Protein AF-A0A926API4-F1 (afdb_monomer)

Radius of gyration: 38.98 Å; Cα contacts (8 Å, |Δi|>4): 1317; chains: 1; bounding box: 78×86×103 Å

Foldseek 3Di:
DVVVVLVPDPDPCSLVVVLVVCQLDLVQLVVVLVLLCVLLVDDAFDDDVPDGFAADHQLCLLSVLSSVCSNVLPFVLLLLLLCFPCCLVPVPDLSSQSSVSSLSRLDGQADPLSSLLSVLQSCCLNFFLAGCNVLLQAQDPFFHGTVLQSQLQSQLVQQKFKWWFDDQPDDDSNVHTRIGIDGFRQVDWTFRAHRNDPVRGDPPDTRHHDHDPVLDPDDQDWDWGFHALCSLFVCLPPRNLVVLLVVLVVLLVVLVVLLVVLVVLLVVQVVVVVVVVVVVVPDDDDPDDDPDQDADWDKDQQQDDDPVFWDWFDFDWDQPPRWIWTDDFDQDKIWIWTPRFHDQWKKKKWKKFWADFDAWAKKWKWFLDDDQWIKIWIWTQGPVFTKTFIWIGDVDPDIDTDPLRIDGDHDDGPDMKMWMWTDDFQWIWIAIPNHTRHTDRHLDGRHRDIMITMTGRTIMITRMMTMDRQDPPDDGDHRPDPPPRDPPSQNSVLSVLSSQLSVLSSVLSVLSSVLSVLQSVLSSQVLPVVRHPCNLVSLQVSQLSVLVSQLSVLSSQLSVLVSCLVPDDPVCNVVSVVSNVVSVVSNVVSVVSSPDGDRDDDHRARMFTDNNHPPDDRVVRRRGGDSIHSSSSSSVSCSSSPLSRQGSLLLVLQSLCCVLVVAGQFNSSSHCGSVGDDGPCVVVSRVSSNVCSVVSNRPSVSNSCCCPDPVSVDDDD

Nearest PDB structures (foldseek):
  7k1r-assembly1_A  TM=6.176E-01  e=3.560E-05  Enterobacter sp. enrichment culture clone nf1B6
  7cyb-assembly1_A  TM=6.798E-01  e=3.730E-04  Saimiri boliviensis boliviensis
  5jp5-assembly3_C  TM=6.980E-01  e=1.154E-03  Rattus norvegicus
  3nv2-assembly1_A  TM=6.771E-01  e=9.208E-04  Homo sapiens
  4han-assembly1_B  TM=6.298E-01  e=1.383E-03  Homo sapiens

Sequence (717 aa):
AELDAFVADQSPQSYEAVVTRLLDSPQYGERWGRHWMDIWRYSDWWGLGAEVRNSQKHIWHWREWIIESLNADKGYDQMLREMLAADELYPNDLDRLRASGFLARQYFKFNRTSWLDETIEHTSKAMLGMTFNCAKCHDHKYDPFAQTDYYRLRALFEPYQVRTDLLPGESDFERDGLPRAFDCNLDAQTFLHVRGDDRNPDKSRVMEPAVPAFLSHAAWQVEPVSLPPEATQPGVRPFVVESYLKAADQTIVAARSALETARKKLVEAETAMKLAADRVAADKPVVEKPADAKPSAVNDAFATERQDIWEQIGGKWSYPGGKLVQSQDGATRVALRLKPVPPENFEATLRFTTTGGQMWKSVGINFDVVEKHEVLAYLSAYAGGPKAQIAYKNESDSYTYPPEAAQGRKLELNRPNEMTLRVRGTLVNLLVNGELSIAYRLPVARRRGALEIITFDATAEFKSFELKVLPTDAGMYESKGAIKPTVAPLTIEQAKLTVAIAEKTLAVAEAQPLVIRSRAAAELARYQHPPAENAASLAQQAVKLERLAAVAKAEEAMAQAELELARAAADKKAEAEKKLTAARAAIDTARQAVETPAENFTPLSGSLKTLENNLETEESRRKPFPTTSTGRRSAFALWLTDPKHPLPARVAVNHIWMRHMGRPLVPTVFDFGRKGTPPTHPELLDWLAVELIEHGWSMKHIHRLIVTSQAYHMSSS

Mean predicted aligned error: 14.81 Å

pLDDT: mean 90.8, std 12.08, range [27.2, 98.81]

Solvent-accessible surface area (backbone atoms only — not comparable to full-atom values): 37385 Å² total; per-residue (Å²): 107,72,67,57,54,52,72,68,43,83,55,98,52,40,65,61,52,49,54,49,53,50,63,70,31,72,62,38,7,57,59,51,31,55,60,49,32,64,56,66,60,65,70,76,52,52,59,67,87,92,42,74,46,38,29,38,67,54,39,57,51,22,55,51,42,45,22,51,36,50,53,69,46,51,25,50,50,59,52,51,31,21,26,61,17,13,53,74,77,37,58,83,40,68,74,48,29,22,33,12,21,59,52,23,48,39,40,38,40,88,42,67,65,64,20,50,51,50,44,51,38,50,49,30,25,57,43,52,11,30,78,54,69,62,10,50,44,39,56,32,92,66,44,99,45,47,32,64,50,43,36,9,45,44,31,38,54,57,25,52,43,42,30,35,31,61,42,82,95,41,90,46,66,87,81,55,20,46,33,23,42,43,54,67,39,78,84,58,80,31,50,48,30,58,68,46,36,80,92,45,54,43,81,91,49,76,37,64,61,46,75,62,69,92,72,54,89,65,92,85,66,70,55,67,33,82,46,58,38,48,56,21,37,36,17,53,31,69,55,44,45,48,45,54,41,52,54,30,51,53,45,30,54,51,26,50,55,48,26,55,52,27,48,50,51,32,52,52,34,49,49,52,51,49,55,51,52,54,54,69,74,62,75,67,94,75,86,77,78,80,79,92,71,78,65,58,66,45,78,44,56,36,55,58,92,52,72,88,46,43,42,78,46,66,71,46,74,45,54,72,93,42,26,33,32,39,70,45,57,42,98,55,76,24,30,42,33,41,65,63,55,60,44,88,34,23,34,38,39,41,31,33,24,46,65,43,47,81,64,46,27,23,43,35,43,37,33,33,44,47,95,41,25,32,38,38,40,36,42,25,47,20,86,96,64,21,24,39,37,43,34,37,28,73,84,34,97,59,75,47,72,50,72,86,31,49,38,84,40,93,52,65,70,74,40,81,44,38,42,36,40,38,34,50,80,44,39,37,32,38,24,48,72,88,40,84,65,42,35,38,65,54,91,54,86,79,51,99,32,36,35,28,45,35,31,34,12,16,17,33,40,38,55,32,42,37,36,38,71,46,60,94,83,59,90,77,70,73,45,94,58,80,77,71,71,66,78,64,77,52,49,61,67,53,22,49,34,46,28,52,26,24,52,27,49,28,53,33,30,65,38,40,52,58,30,54,52,32,36,37,53,16,51,48,25,55,47,34,89,74,52,43,92,58,19,65,60,34,19,33,50,20,27,37,43,47,28,50,36,46,28,36,46,28,51,23,51,28,34,48,26,49,42,48,35,77,65,41,52,84,94,40,34,69,60,26,51,50,48,31,53,51,26,52,53,47,29,54,53,30,53,55,51,45,74,52,90,53,62,82,59,81,77,62,80,20,45,39,46,59,68,80,47,94,82,65,51,82,66,67,28,62,54,78,46,52,59,47,36,62,24,39,35,43,37,49,28,51,53,60,50,36,90,83,40,87,31,37,47,39,40,50,46,31,57,54,44,20,73,77,70,75,52,46,47,36,74,36,71,47,23,71,48,73,77,29,51,76,51,79,48,55,70,60,46,51,50,50,18,50,51,30,57,78,55,60,28,24,57,62,58,53,51,51,56,51,68,73,28,70,79,62,69,51,78,85,129

Structure (mmCIF, N/CA/C/O backbone):
data_AF-A0A926API4-F1
#
_entry.id   AF-A0A926API4-F1
#
loop_
_atom_site.group_PDB
_atom_site.id
_atom_site.type_symbol
_atom_site.label_atom_id
_atom_site.label_alt_id
_atom_site.label_comp_id
_atom_site.label_asym_id
_atom_site.label_entity_id
_atom_site.label_seq_id
_atom_site.pdbx_PDB_ins_code
_atom_site.Cartn_x
_atom_site.Cartn_y
_atom_site.Cartn_z
_atom_site.occupancy
_atom_site.B_iso_or_equiv
_atom_site.auth_seq_id
_atom_site.auth_comp_id
_atom_site.auth_asym_id
_atom_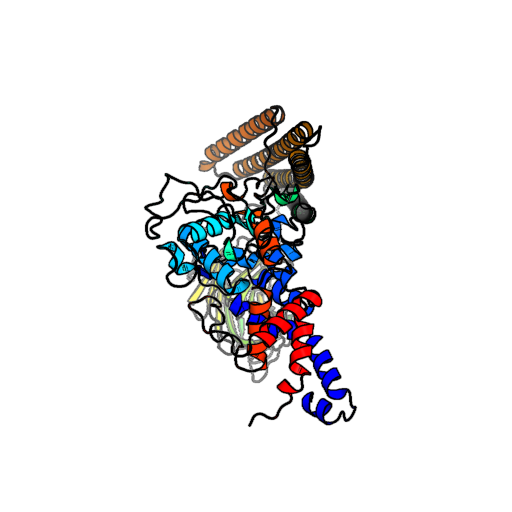site.auth_atom_id
_atom_site.pdbx_PDB_model_num
ATOM 1 N N . ALA A 1 1 ? 5.740 -36.730 -21.701 1.00 84.06 1 ALA A N 1
ATOM 2 C CA . ALA A 1 1 ? 4.376 -36.288 -22.055 1.00 84.06 1 ALA A CA 1
ATOM 3 C C . ALA A 1 1 ? 4.400 -35.192 -23.121 1.00 84.06 1 ALA A C 1
ATOM 5 O O . ALA A 1 1 ? 4.075 -35.501 -24.254 1.00 84.06 1 ALA A O 1
ATOM 6 N N . GLU A 1 2 ? 4.807 -33.948 -22.823 1.00 86.19 2 GLU A N 1
ATOM 7 C CA . GLU A 1 2 ? 4.797 -32.873 -23.843 1.00 86.19 2 GLU A CA 1
ATOM 8 C C . GLU A 1 2 ? 5.772 -33.112 -25.005 1.00 86.19 2 GLU A C 1
ATOM 10 O O . GLU A 1 2 ? 5.405 -32.915 -26.159 1.00 86.19 2 GLU A O 1
ATOM 15 N N . LEU A 1 3 ? 6.992 -33.575 -24.708 1.00 89.56 3 LEU A N 1
ATOM 16 C CA . LEU A 1 3 ? 7.973 -33.940 -25.734 1.00 89.56 3 LEU A CA 1
ATOM 17 C C . LEU A 1 3 ? 7.462 -35.088 -26.614 1.00 89.56 3 LEU A C 1
ATOM 19 O O . LEU A 1 3 ? 7.558 -35.010 -27.831 1.00 89.56 3 LEU A O 1
ATOM 23 N N . ASP A 1 4 ? 6.875 -36.119 -26.004 1.00 91.81 4 ASP A N 1
ATOM 24 C CA . ASP A 1 4 ? 6.324 -37.265 -26.737 1.00 91.81 4 ASP A CA 1
ATOM 25 C C . ASP A 1 4 ? 5.171 -36.835 -27.655 1.00 91.81 4 ASP A C 1
ATOM 27 O O . ASP A 1 4 ? 5.082 -37.305 -28.785 1.00 91.81 4 ASP A O 1
ATOM 31 N N . ALA A 1 5 ? 4.320 -35.907 -27.198 1.00 89.31 5 ALA A N 1
ATOM 32 C CA . ALA A 1 5 ? 3.240 -35.340 -28.003 1.00 89.31 5 ALA A CA 1
ATOM 33 C C . ALA A 1 5 ? 3.772 -34.531 -29.197 1.00 89.31 5 ALA A C 1
ATOM 35 O O . ALA A 1 5 ? 3.248 -34.671 -30.297 1.00 89.31 5 ALA A O 1
ATOM 36 N N . PHE A 1 6 ? 4.833 -33.738 -29.005 1.00 91.12 6 PHE A N 1
ATOM 37 C CA . PHE A 1 6 ? 5.493 -33.021 -30.099 1.00 91.12 6 PHE A CA 1
ATOM 38 C C . PHE A 1 6 ? 6.140 -33.980 -31.109 1.00 91.12 6 PHE A C 1
ATOM 40 O O . PHE A 1 6 ? 5.930 -33.836 -32.306 1.00 91.12 6 PHE A O 1
ATOM 47 N N . VAL A 1 7 ? 6.876 -34.994 -30.642 1.00 91.88 7 VAL A N 1
ATOM 48 C CA . VAL A 1 7 ? 7.521 -35.993 -31.515 1.00 91.88 7 VAL A CA 1
ATOM 49 C C . VAL A 1 7 ? 6.486 -36.827 -32.283 1.00 91.88 7 VAL A C 1
ATOM 51 O O . VAL A 1 7 ? 6.738 -37.238 -33.415 1.00 91.88 7 VAL A O 1
ATOM 54 N N . ALA A 1 8 ? 5.313 -37.075 -31.695 1.00 93.25 8 ALA A N 1
ATOM 55 C CA . ALA A 1 8 ? 4.220 -37.782 -32.357 1.00 93.25 8 ALA A CA 1
ATOM 56 C C . ALA A 1 8 ? 3.490 -36.932 -33.418 1.00 93.25 8 ALA A C 1
ATOM 58 O O . ALA A 1 8 ? 2.904 -37.502 -34.340 1.00 93.25 8 ALA A O 1
ATOM 59 N N . ASP A 1 9 ? 3.526 -35.600 -33.319 1.00 92.25 9 ASP A N 1
ATOM 60 C CA . ASP A 1 9 ? 2.901 -34.692 -34.283 1.00 92.25 9 ASP A CA 1
ATOM 61 C C . ASP A 1 9 ? 3.796 -34.484 -35.517 1.00 92.25 9 ASP A C 1
ATOM 63 O O . ASP A 1 9 ? 4.751 -33.709 -35.524 1.00 92.25 9 ASP A O 1
ATOM 67 N N . GLN A 1 10 ? 3.456 -35.199 -36.589 1.00 92.31 10 GLN A N 1
ATOM 68 C CA . GLN A 1 10 ? 4.148 -35.149 -37.881 1.00 92.31 10 GLN A CA 1
ATOM 69 C C . GLN A 1 10 ? 3.584 -34.070 -38.823 1.00 92.31 10 GLN A C 1
ATOM 71 O O . GLN A 1 10 ? 3.916 -34.057 -40.011 1.00 92.31 10 GLN A O 1
ATOM 76 N N . SER A 1 11 ? 2.690 -33.195 -38.345 1.00 93.56 11 SER A N 1
ATOM 77 C CA . SER A 1 11 ? 2.162 -32.110 -39.170 1.00 93.56 11 SER A CA 1
ATOM 78 C C . SER A 1 11 ? 3.258 -31.086 -39.503 1.00 93.56 11 SER A C 1
ATOM 80 O O . SER A 1 11 ? 4.145 -30.840 -38.684 1.00 93.56 11 SER A O 1
ATOM 82 N N . PRO A 1 12 ? 3.202 -30.422 -40.674 1.00 90.62 12 PRO A N 1
ATOM 83 C CA . PRO A 1 12 ? 4.183 -29.395 -41.022 1.00 90.62 12 PRO A CA 1
ATOM 84 C C . PRO A 1 12 ? 4.146 -28.149 -40.120 1.00 90.62 12 PRO A C 1
ATOM 86 O O . PRO A 1 12 ? 4.997 -27.286 -40.282 1.00 90.62 12 PRO A O 1
ATOM 89 N N . GLN A 1 13 ? 3.157 -28.031 -39.225 1.00 91.81 13 GLN A N 1
ATOM 90 C CA . GLN A 1 13 ? 2.977 -26.918 -38.285 1.00 91.81 13 GLN A CA 1
ATOM 91 C C . GLN A 1 13 ? 3.276 -27.314 -36.830 1.00 91.81 13 GLN A C 1
ATOM 93 O O . GLN A 1 13 ? 3.011 -26.528 -35.918 1.00 91.81 13 GLN A O 1
ATOM 98 N N . SER A 1 14 ? 3.773 -28.531 -36.581 1.00 92.56 14 SER A N 1
ATOM 99 C CA . SER A 1 14 ? 3.928 -29.062 -35.222 1.00 92.56 14 SER A CA 1
ATOM 100 C C . SER A 1 14 ? 4.843 -28.192 -34.355 1.00 92.56 14 SER A C 1
ATOM 102 O O . SER A 1 14 ? 4.568 -27.969 -33.173 1.00 92.56 14 SER A O 1
ATOM 104 N N . TYR A 1 15 ? 5.898 -27.623 -34.943 1.00 92.75 15 TYR A N 1
ATOM 105 C CA . TYR A 1 15 ? 6.814 -26.728 -34.243 1.00 92.75 15 TYR A CA 1
ATOM 106 C C . TYR A 1 15 ? 6.154 -25.387 -33.900 1.00 92.75 15 TYR A C 1
ATOM 108 O O . TYR A 1 15 ? 6.164 -24.965 -32.742 1.00 92.75 15 TYR A O 1
ATOM 116 N N . GLU A 1 16 ? 5.509 -24.736 -34.870 1.00 94.25 16 GLU A N 1
ATOM 117 C CA . GLU A 1 16 ? 4.782 -23.481 -34.668 1.00 94.25 16 GLU A CA 1
ATOM 118 C C . GLU A 1 16 ? 3.644 -23.635 -33.654 1.00 94.25 16 GLU A C 1
ATOM 120 O O . GLU A 1 16 ? 3.400 -22.725 -32.855 1.00 94.25 16 GLU A O 1
ATOM 125 N N . ALA A 1 17 ? 2.970 -24.788 -33.648 1.00 94.00 17 ALA A N 1
ATOM 126 C CA . ALA A 1 17 ? 1.940 -25.121 -32.673 1.00 94.00 17 ALA A CA 1
ATOM 127 C C . ALA A 1 17 ? 2.518 -25.191 -31.251 1.00 94.00 17 ALA A C 1
ATOM 129 O O . ALA A 1 17 ? 1.937 -24.619 -30.325 1.00 94.00 17 ALA A O 1
ATOM 130 N N . VAL A 1 18 ? 3.689 -25.815 -31.069 1.00 95.12 18 VAL A N 1
ATOM 131 C CA . VAL A 1 18 ? 4.384 -25.839 -29.771 1.00 95.12 18 VAL A CA 1
ATOM 132 C C . VAL A 1 18 ? 4.834 -24.444 -29.348 1.00 95.12 18 VAL A C 1
ATOM 134 O O . VAL A 1 18 ? 4.616 -24.076 -28.195 1.00 95.12 18 VAL A O 1
ATOM 137 N N . VAL A 1 19 ? 5.405 -23.645 -30.255 1.00 95.75 19 VAL A N 1
ATOM 138 C CA . VAL A 1 19 ? 5.812 -22.263 -29.951 1.00 95.75 19 VAL A CA 1
ATOM 139 C C . VAL A 1 19 ? 4.613 -21.437 -29.488 1.00 95.75 19 VAL A C 1
ATOM 141 O O . VAL A 1 19 ? 4.692 -20.778 -28.455 1.00 95.75 19 VAL A O 1
ATOM 144 N N . THR A 1 20 ? 3.485 -21.513 -30.200 1.00 96.38 20 THR A N 1
ATOM 145 C CA . THR A 1 20 ? 2.243 -20.830 -29.806 1.00 96.38 20 THR A CA 1
ATOM 146 C C . THR A 1 20 ? 1.771 -21.282 -28.436 1.00 96.38 20 THR A C 1
ATOM 148 O O . THR A 1 20 ? 1.610 -20.453 -27.547 1.00 96.38 20 THR A O 1
ATOM 151 N N . ARG A 1 21 ? 1.666 -22.595 -28.218 1.00 95.75 21 ARG A N 1
ATOM 152 C CA . ARG A 1 21 ? 1.258 -23.160 -26.930 1.00 95.75 21 ARG A CA 1
ATOM 153 C C . ARG A 1 21 ? 2.135 -22.673 -25.773 1.00 95.75 21 ARG A C 1
ATOM 155 O O . ARG A 1 21 ? 1.610 -22.353 -24.714 1.00 95.75 21 ARG A O 1
ATOM 162 N N . LEU A 1 22 ? 3.457 -22.629 -25.955 1.00 95.88 22 LEU A N 1
ATOM 163 C CA . LEU A 1 22 ? 4.393 -22.204 -24.910 1.00 95.88 22 LEU A CA 1
ATOM 164 C C . LEU A 1 22 ? 4.330 -20.696 -24.640 1.00 95.88 22 LEU A C 1
ATOM 166 O O . LEU A 1 22 ? 4.426 -20.293 -23.484 1.00 95.88 22 LEU A O 1
ATOM 170 N N . LEU A 1 23 ? 4.162 -19.869 -25.677 1.00 97.31 23 LEU A N 1
ATOM 171 C CA . LEU A 1 23 ? 4.016 -18.416 -25.529 1.00 97.31 23 LEU A CA 1
ATOM 172 C C . LEU A 1 23 ? 2.654 -18.015 -24.936 1.00 97.31 23 LEU A C 1
ATOM 174 O O . LEU A 1 23 ? 2.567 -16.994 -24.251 1.00 97.31 23 LEU A O 1
ATOM 178 N N . ASP A 1 24 ? 1.612 -18.815 -25.156 1.00 97.12 24 ASP A N 1
ATOM 179 C CA . ASP A 1 24 ? 0.271 -18.602 -24.592 1.00 97.12 24 ASP A CA 1
ATOM 180 C C . ASP A 1 24 ? 0.120 -19.192 -23.178 1.00 97.12 24 ASP A C 1
ATOM 182 O O . ASP A 1 24 ? -0.852 -18.912 -22.476 1.00 97.12 24 ASP A O 1
ATOM 186 N N . SER A 1 25 ? 1.096 -19.985 -22.729 1.00 97.12 25 SER A N 1
ATOM 187 C CA . SER A 1 25 ? 1.120 -20.582 -21.394 1.00 97.12 25 SER A CA 1
ATOM 188 C C . SER A 1 25 ? 1.316 -19.510 -20.314 1.00 97.12 25 SER A C 1
ATOM 190 O O . SER A 1 25 ? 2.226 -18.693 -20.448 1.00 97.12 25 SER A O 1
ATOM 192 N N . PRO A 1 26 ? 0.594 -19.538 -19.177 1.00 96.12 26 PRO A N 1
ATOM 193 C CA . PRO A 1 26 ? 0.814 -18.576 -18.086 1.00 96.12 26 PRO A CA 1
ATOM 194 C C . PRO A 1 26 ? 2.232 -18.652 -17.480 1.00 96.12 26 PRO A C 1
ATOM 196 O O . PRO A 1 26 ? 2.737 -17.669 -16.936 1.00 96.12 26 PRO A O 1
ATOM 199 N N . GLN A 1 27 ? 2.912 -19.794 -17.626 1.00 97.12 27 GLN A N 1
ATOM 200 C CA . GLN A 1 27 ? 4.306 -19.998 -17.221 1.00 97.12 27 GLN A CA 1
ATOM 201 C C . GLN A 1 27 ? 5.303 -19.192 -18.072 1.00 97.12 27 GLN A C 1
ATOM 203 O O . GLN A 1 27 ? 6.452 -19.025 -17.656 1.00 97.12 27 GLN A O 1
ATOM 208 N N . TYR A 1 28 ? 4.898 -18.672 -19.240 1.00 98.06 28 TYR A N 1
ATOM 209 C CA . TYR A 1 28 ? 5.711 -17.742 -20.025 1.00 98.06 28 TYR A CA 1
ATOM 210 C C . TYR A 1 28 ? 6.096 -16.521 -19.179 1.00 98.06 28 TYR A C 1
ATOM 212 O O . TYR A 1 28 ? 7.287 -16.232 -19.025 1.00 98.06 28 TYR A O 1
ATOM 220 N N . GLY A 1 29 ? 5.106 -15.859 -18.574 1.00 98.12 29 GLY A N 1
ATOM 221 C CA . GLY A 1 29 ? 5.298 -14.682 -17.733 1.00 98.12 29 GLY A CA 1
ATOM 222 C C . GLY A 1 29 ? 6.116 -14.978 -16.480 1.00 98.12 29 GLY A C 1
ATOM 223 O O . GLY A 1 29 ? 6.983 -14.188 -16.127 1.00 98.12 29 GLY A O 1
ATOM 224 N N . GLU A 1 30 ? 5.937 -16.140 -15.847 1.00 97.00 30 GLU A N 1
ATOM 225 C CA . GLU A 1 30 ? 6.752 -16.556 -14.694 1.00 97.00 30 GLU A CA 1
ATOM 226 C C . GLU A 1 30 ? 8.227 -16.752 -15.089 1.00 97.00 30 GLU A C 1
ATOM 228 O O . GLU A 1 30 ? 9.151 -16.264 -14.425 1.00 97.00 30 GLU A O 1
ATOM 233 N N . ARG A 1 31 ? 8.466 -17.445 -16.211 1.00 96.75 31 ARG A N 1
ATOM 234 C CA . ARG A 1 31 ? 9.812 -17.772 -16.694 1.00 96.75 31 ARG A CA 1
ATOM 235 C C . ARG A 1 31 ? 10.564 -16.533 -17.163 1.00 96.75 31 ARG A C 1
ATOM 237 O O . ARG A 1 31 ? 11.718 -16.341 -16.769 1.00 96.75 31 ARG A O 1
ATOM 244 N N . TRP A 1 32 ? 9.938 -15.718 -18.008 1.00 98.12 32 TRP A N 1
ATOM 245 C CA . TRP A 1 32 ? 10.545 -14.496 -18.536 1.00 98.12 32 TRP A CA 1
ATOM 246 C C . TRP A 1 32 ? 10.546 -13.365 -17.517 1.00 98.12 32 TRP A C 1
ATOM 248 O O . TRP A 1 32 ? 11.516 -12.609 -17.466 1.00 98.12 32 TRP A O 1
ATOM 258 N N . GLY A 1 33 ? 9.552 -13.317 -16.632 1.00 97.81 33 GLY A N 1
ATOM 259 C CA . GLY A 1 33 ? 9.501 -12.388 -15.510 1.00 97.81 33 GLY A CA 1
ATOM 260 C C . GLY A 1 33 ? 10.737 -12.508 -14.636 1.00 97.81 33 GLY A C 1
ATOM 261 O O . GLY A 1 33 ? 11.344 -11.494 -14.318 1.00 97.81 33 GLY A O 1
ATOM 262 N N . ARG A 1 34 ? 11.210 -13.729 -14.346 1.00 96.25 34 ARG A N 1
ATOM 263 C CA . ARG A 1 34 ? 12.482 -13.944 -13.632 1.00 96.25 34 ARG A CA 1
ATOM 264 C C . ARG A 1 34 ? 13.676 -13.274 -14.317 1.00 96.25 34 ARG A C 1
ATOM 266 O O . ARG A 1 34 ? 14.499 -12.664 -13.647 1.00 96.25 34 ARG A O 1
ATOM 273 N N . HIS A 1 35 ? 13.781 -13.385 -15.641 1.00 97.00 35 HIS A N 1
ATOM 274 C CA . HIS A 1 35 ? 14.887 -12.789 -16.391 1.00 97.00 35 HIS A CA 1
ATOM 275 C C . HIS A 1 35 ? 14.839 -11.262 -16.386 1.00 97.00 35 HIS A C 1
ATOM 277 O O . HIS A 1 35 ? 15.877 -10.623 -16.224 1.00 97.00 35 HIS A O 1
ATOM 283 N N . TRP A 1 36 ? 13.650 -10.687 -16.542 1.00 98.12 36 TRP A N 1
ATOM 284 C CA . TRP A 1 36 ? 13.460 -9.241 -16.513 1.00 98.12 36 TRP A CA 1
ATOM 285 C C . TRP A 1 36 ? 13.601 -8.651 -15.112 1.00 98.12 36 TRP A C 1
ATOM 287 O O . TRP A 1 36 ? 14.203 -7.595 -14.944 1.00 98.12 36 TRP A O 1
ATOM 297 N N . MET A 1 37 ? 13.154 -9.375 -14.090 1.00 97.75 37 MET A N 1
ATOM 298 C CA . MET A 1 37 ? 13.370 -9.027 -12.691 1.00 97.75 37 MET A CA 1
ATOM 299 C C . MET A 1 37 ? 14.856 -8.923 -12.333 1.00 97.75 37 MET A C 1
ATOM 301 O O . MET A 1 37 ? 15.219 -8.029 -11.573 1.00 97.75 37 MET A O 1
ATOM 305 N N . ASP A 1 38 ? 15.730 -9.758 -12.906 1.00 95.62 38 ASP A N 1
ATOM 306 C CA . ASP A 1 38 ? 17.182 -9.620 -12.717 1.00 95.62 38 ASP A CA 1
ATOM 307 C C . ASP A 1 38 ? 17.707 -8.290 -13.302 1.00 95.62 38 ASP A C 1
ATOM 309 O O . ASP A 1 38 ? 18.571 -7.643 -12.710 1.00 95.62 38 ASP A O 1
ATOM 313 N N . ILE A 1 39 ? 17.168 -7.859 -14.450 1.00 96.38 39 ILE A N 1
ATOM 314 C CA . ILE A 1 39 ? 17.568 -6.632 -15.163 1.00 96.38 39 ILE A CA 1
ATOM 315 C C . ILE A 1 39 ? 17.069 -5.387 -14.424 1.00 96.38 39 ILE A C 1
ATOM 317 O O . ILE A 1 39 ? 17.834 -4.457 -14.173 1.00 96.38 39 ILE A O 1
ATOM 321 N N . TRP A 1 40 ? 15.796 -5.385 -14.028 1.00 95.94 40 TRP A N 1
ATOM 322 C CA . TRP A 1 40 ? 15.173 -4.291 -13.278 1.00 95.94 40 TRP A CA 1
ATOM 323 C C . TRP A 1 40 ? 15.515 -4.310 -11.791 1.00 95.94 40 TRP A C 1
ATOM 325 O O . TRP A 1 40 ? 15.103 -3.419 -11.048 1.00 95.94 40 TRP A O 1
ATOM 335 N N . ARG A 1 41 ? 16.295 -5.309 -11.362 1.00 93.06 41 ARG A N 1
ATOM 336 C CA . ARG A 1 41 ? 16.740 -5.502 -9.988 1.00 93.06 41 ARG A CA 1
ATOM 337 C C . ARG A 1 41 ? 15.547 -5.574 -9.035 1.00 93.06 41 ARG A C 1
ATOM 339 O O . ARG A 1 41 ? 15.445 -4.819 -8.071 1.00 93.06 41 ARG A O 1
ATOM 346 N N . TYR A 1 42 ? 14.640 -6.507 -9.280 1.00 95.00 42 TYR A N 1
ATOM 347 C CA . TYR A 1 42 ? 13.639 -6.888 -8.295 1.00 95.00 42 TYR A CA 1
ATOM 348 C C . TYR A 1 42 ? 14.298 -7.610 -7.112 1.00 95.00 42 TYR A C 1
ATOM 350 O O . TYR A 1 42 ? 15.263 -8.360 -7.248 1.00 95.00 42 TYR A O 1
ATOM 358 N N . SER A 1 43 ? 13.775 -7.368 -5.919 1.00 91.44 43 SER A N 1
ATOM 359 C CA . SER A 1 43 ? 13.916 -8.240 -4.759 1.00 91.44 43 SER A CA 1
ATOM 360 C C . SER A 1 43 ? 12.768 -7.918 -3.828 1.00 91.44 43 SER A C 1
ATOM 362 O O . SER A 1 43 ? 12.302 -6.774 -3.789 1.00 91.44 43 SER A O 1
ATOM 364 N N . ASP A 1 44 ? 12.374 -8.898 -3.025 1.00 88.62 44 ASP A N 1
ATOM 365 C CA . ASP A 1 44 ? 11.473 -8.617 -1.922 1.00 88.62 44 ASP A CA 1
ATOM 366 C C . ASP A 1 44 ? 12.097 -7.621 -0.942 1.00 88.62 44 ASP A C 1
ATOM 368 O O . ASP A 1 44 ? 13.308 -7.346 -0.939 1.00 88.62 44 ASP A O 1
ATOM 372 N N . TRP A 1 45 ? 11.217 -7.023 -0.149 1.00 86.00 45 TRP A N 1
ATOM 373 C CA . TRP A 1 45 ? 11.582 -6.037 0.848 1.00 86.00 45 TRP A CA 1
ATOM 374 C C . TRP A 1 45 ? 12.430 -6.656 1.955 1.00 86.00 45 TRP A C 1
ATOM 376 O O . TRP A 1 45 ? 12.324 -7.842 2.269 1.00 86.00 45 TRP A O 1
ATOM 386 N N . TRP A 1 46 ? 13.260 -5.825 2.576 1.00 80.62 46 TRP A N 1
ATOM 387 C CA . TRP A 1 46 ? 14.046 -6.227 3.731 1.00 80.62 46 TRP A CA 1
ATOM 388 C C . TRP A 1 46 ? 14.057 -5.112 4.776 1.00 80.62 46 TRP A C 1
ATOM 390 O O . TRP A 1 46 ? 14.195 -3.927 4.454 1.00 80.62 46 TRP A O 1
ATOM 400 N N . GLY A 1 47 ? 13.930 -5.498 6.042 1.00 76.69 47 GLY A N 1
ATOM 401 C CA . GLY A 1 47 ? 13.942 -4.590 7.182 1.00 76.69 47 GLY A CA 1
ATOM 402 C C . GLY A 1 47 ? 14.749 -5.137 8.354 1.00 76.69 47 GLY A C 1
ATOM 403 O O . GLY A 1 47 ? 15.080 -6.322 8.398 1.00 76.69 47 GLY A O 1
ATOM 404 N N . LEU A 1 48 ? 15.052 -4.265 9.320 1.00 77.38 48 LEU A N 1
ATOM 405 C CA . LEU A 1 48 ? 15.633 -4.660 10.606 1.00 77.38 48 LEU A CA 1
ATOM 406 C C . LEU A 1 48 ? 14.600 -4.428 11.715 1.00 77.38 48 LEU A C 1
ATOM 408 O O . LEU A 1 48 ? 14.293 -3.286 12.057 1.00 77.38 48 LEU A O 1
ATOM 412 N N . GLY A 1 49 ? 14.061 -5.509 12.280 1.00 80.25 49 GLY A N 1
ATOM 413 C CA . GLY A 1 49 ? 12.950 -5.425 13.231 1.00 80.25 49 GLY A CA 1
ATOM 414 C C . GLY A 1 49 ? 11.696 -4.850 12.565 1.00 80.25 49 GLY A C 1
ATOM 415 O O . GLY A 1 49 ? 11.279 -5.332 11.516 1.00 80.25 49 GLY A O 1
ATOM 416 N N . ALA A 1 50 ? 11.111 -3.808 13.160 1.00 74.50 50 ALA A N 1
ATOM 417 C CA . ALA A 1 50 ? 9.957 -3.106 12.590 1.00 74.50 50 ALA A CA 1
ATOM 418 C C . ALA A 1 50 ? 10.335 -2.075 11.505 1.00 74.50 50 ALA A C 1
ATOM 420 O O . ALA A 1 50 ? 9.452 -1.525 10.849 1.00 74.50 50 ALA A O 1
ATOM 421 N N . GLU A 1 51 ? 11.628 -1.786 11.304 1.00 77.62 51 GLU A N 1
ATOM 422 C CA . GLU A 1 51 ? 12.062 -0.745 10.373 1.00 77.62 51 GLU A CA 1
ATOM 423 C C . GLU A 1 51 ? 12.196 -1.251 8.936 1.00 77.62 51 GLU A C 1
ATOM 425 O O . GLU A 1 51 ? 13.022 -2.118 8.641 1.00 77.62 51 GLU A O 1
ATOM 430 N N . VAL A 1 52 ? 11.483 -0.600 8.018 1.00 81.38 52 VAL A N 1
ATOM 431 C CA . VAL A 1 52 ? 11.752 -0.684 6.579 1.00 81.38 52 VAL A CA 1
ATOM 432 C C . VAL A 1 52 ? 12.923 0.244 6.253 1.00 81.38 52 VAL A C 1
ATOM 434 O O . VAL A 1 52 ? 12.863 1.446 6.518 1.00 81.38 52 VAL A O 1
ATOM 437 N N . ARG A 1 53 ? 14.018 -0.323 5.732 1.00 80.75 53 ARG A N 1
ATOM 438 C CA . ARG A 1 53 ? 15.266 0.419 5.454 1.00 80.75 53 ARG A CA 1
ATOM 439 C C . ARG A 1 53 ? 15.567 0.547 3.968 1.00 80.75 53 ARG A C 1
ATOM 441 O O . ARG A 1 53 ? 15.993 1.617 3.547 1.00 80.75 53 ARG A O 1
ATOM 448 N N . ASN A 1 54 ? 15.341 -0.528 3.215 1.00 81.88 54 ASN A N 1
ATOM 449 C CA . ASN A 1 54 ? 15.534 -0.612 1.771 1.00 81.88 54 ASN A CA 1
ATOM 450 C C . ASN A 1 54 ? 14.264 -1.175 1.144 1.00 81.88 54 ASN A C 1
ATOM 452 O O . ASN A 1 54 ? 13.683 -2.105 1.712 1.00 81.88 54 ASN A O 1
ATOM 456 N N . SER A 1 55 ? 13.899 -0.698 -0.048 1.00 82.00 55 SER A N 1
ATOM 457 C CA . SER A 1 55 ? 12.656 -1.114 -0.710 1.00 82.00 55 SER A CA 1
ATOM 458 C C . SER A 1 55 ? 11.421 -0.835 0.172 1.00 82.00 55 SER A C 1
ATOM 460 O O . SER A 1 55 ? 11.526 -0.230 1.240 1.00 82.00 55 SER A O 1
ATOM 462 N N . GLN A 1 56 ? 10.236 -1.249 -0.268 1.00 88.88 56 GLN A N 1
ATOM 463 C CA . GLN A 1 56 ? 8.993 -1.132 0.498 1.00 88.88 56 GLN A CA 1
ATOM 464 C C . GLN A 1 56 ? 8.321 -2.483 0.701 1.00 88.88 56 GLN A C 1
ATOM 466 O O . GLN A 1 56 ? 8.422 -3.362 -0.153 1.00 88.88 56 GLN A O 1
ATOM 471 N N . LYS A 1 57 ? 7.592 -2.633 1.816 1.00 91.50 57 LYS A N 1
ATOM 472 C CA . LYS A 1 57 ? 6.722 -3.796 2.047 1.00 91.50 57 LYS A CA 1
ATOM 473 C C . LYS A 1 57 ? 5.757 -3.972 0.876 1.00 91.50 57 LYS A C 1
ATOM 475 O O . LYS A 1 57 ? 5.389 -3.003 0.222 1.00 91.50 57 LYS A O 1
ATOM 480 N N . HIS A 1 58 ? 5.369 -5.219 0.626 1.00 94.56 58 HIS A N 1
ATOM 481 C CA . HIS A 1 58 ? 4.434 -5.590 -0.442 1.00 94.56 58 HIS A CA 1
ATOM 482 C C . HIS A 1 58 ? 4.895 -5.251 -1.872 1.00 94.56 58 HIS A C 1
ATOM 484 O O . HIS A 1 58 ? 4.102 -5.271 -2.806 1.00 94.56 58 HIS A O 1
ATOM 490 N N . ILE A 1 59 ? 6.195 -5.018 -2.093 1.00 95.00 59 ILE A N 1
ATOM 491 C CA . ILE A 1 59 ? 6.733 -4.794 -3.446 1.00 95.00 59 ILE A CA 1
ATOM 492 C C . ILE A 1 59 ? 6.503 -5.973 -4.407 1.00 95.00 59 ILE A C 1
ATOM 494 O O . ILE A 1 59 ? 6.644 -5.820 -5.616 1.00 95.00 59 ILE A O 1
ATOM 498 N N . TRP A 1 60 ? 6.087 -7.134 -3.897 1.00 95.94 60 TRP A N 1
ATOM 499 C CA . TRP A 1 60 ? 5.641 -8.259 -4.709 1.00 95.94 60 TRP A CA 1
ATOM 500 C C . TRP A 1 60 ? 4.480 -7.919 -5.649 1.00 95.94 60 TRP A C 1
ATOM 502 O O . TRP A 1 60 ? 4.397 -8.536 -6.705 1.00 95.94 60 TRP A O 1
ATOM 512 N N . HIS A 1 61 ? 3.678 -6.883 -5.370 1.00 97.75 61 HIS A N 1
ATOM 513 C CA . HIS A 1 61 ? 2.707 -6.341 -6.333 1.00 97.75 61 HIS A CA 1
ATOM 514 C C . HIS A 1 61 ? 3.346 -5.974 -7.676 1.00 97.75 61 HIS A C 1
ATOM 516 O O . HIS A 1 61 ? 2.752 -6.192 -8.730 1.00 97.75 61 HIS A O 1
ATOM 522 N N . TRP A 1 62 ? 4.579 -5.461 -7.654 1.00 98.38 62 TRP A N 1
ATOM 523 C CA . TRP A 1 62 ? 5.336 -5.171 -8.869 1.00 98.38 62 TRP A CA 1
ATOM 524 C C . TRP A 1 62 ? 5.777 -6.447 -9.589 1.00 98.38 62 TRP A C 1
ATOM 526 O O . TRP A 1 62 ? 5.683 -6.505 -10.810 1.00 98.38 62 TRP A O 1
ATOM 536 N N . ARG A 1 63 ? 6.190 -7.495 -8.862 1.00 98.06 63 ARG A N 1
ATOM 537 C CA . ARG A 1 63 ? 6.478 -8.810 -9.464 1.00 98.06 63 ARG A CA 1
ATOM 538 C C . ARG A 1 63 ? 5.250 -9.381 -10.165 1.00 98.06 63 ARG A C 1
ATOM 540 O O . ARG A 1 63 ? 5.382 -9.836 -11.298 1.00 98.06 63 ARG A O 1
ATOM 547 N N . GLU A 1 64 ? 4.088 -9.353 -9.516 1.00 98.19 64 GLU A N 1
ATOM 548 C CA . GLU A 1 64 ? 2.847 -9.837 -10.132 1.00 98.19 64 GLU A CA 1
ATOM 549 C C . GLU A 1 64 ? 2.520 -9.014 -11.384 1.00 98.19 64 GLU A C 1
ATOM 551 O O . GLU A 1 64 ? 2.310 -9.585 -12.450 1.00 98.19 64 GLU A O 1
ATOM 556 N N . TRP A 1 65 ? 2.641 -7.681 -11.318 1.00 98.69 65 TRP A N 1
ATOM 557 C CA . TRP A 1 65 ? 2.479 -6.821 -12.495 1.00 98.69 65 TRP A CA 1
ATOM 558 C C . TRP A 1 65 ? 3.456 -7.166 -13.633 1.00 98.69 65 TRP A C 1
ATOM 560 O O . TRP A 1 65 ? 3.059 -7.122 -14.798 1.00 98.69 65 TRP A O 1
ATOM 570 N N . ILE A 1 66 ? 4.712 -7.532 -13.339 1.00 98.75 66 ILE A N 1
ATOM 571 C CA . ILE A 1 66 ? 5.684 -7.972 -14.357 1.00 98.75 66 ILE A CA 1
ATOM 572 C C . ILE A 1 66 ? 5.178 -9.239 -15.055 1.00 98.75 66 ILE A C 1
ATOM 574 O O . ILE A 1 66 ? 5.146 -9.292 -16.285 1.00 98.75 66 ILE A O 1
ATOM 578 N N . ILE A 1 67 ? 4.791 -10.252 -14.278 1.00 98.75 67 ILE A N 1
ATOM 579 C CA . ILE A 1 67 ? 4.339 -11.554 -14.789 1.00 98.75 67 ILE A CA 1
ATOM 580 C C . ILE A 1 67 ? 3.063 -11.385 -15.620 1.00 98.75 67 ILE A C 1
ATOM 582 O O . ILE A 1 67 ? 2.986 -11.882 -16.745 1.00 98.75 67 ILE A O 1
ATOM 586 N N . GLU A 1 68 ? 2.088 -10.646 -15.093 1.00 98.69 68 GLU A N 1
ATOM 587 C CA . GLU A 1 68 ? 0.824 -10.341 -15.763 1.00 98.69 68 GLU A CA 1
ATOM 588 C C . GLU A 1 68 ? 1.048 -9.559 -17.063 1.00 98.69 68 GLU A C 1
ATOM 590 O O . GLU A 1 68 ? 0.481 -9.913 -18.095 1.00 98.69 68 GLU A O 1
ATOM 595 N N . SER A 1 69 ? 1.919 -8.543 -17.045 1.00 98.75 69 SER A N 1
ATOM 596 C CA . SER A 1 69 ? 2.225 -7.729 -18.229 1.00 98.75 69 SER A CA 1
ATOM 597 C C . SER A 1 69 ? 2.881 -8.553 -19.336 1.00 98.75 69 SER A C 1
ATOM 599 O O . SER A 1 69 ? 2.520 -8.397 -20.498 1.00 98.75 69 SER A O 1
ATOM 601 N N . LEU A 1 70 ? 3.795 -9.464 -18.988 1.00 98.62 70 LEU A N 1
ATOM 602 C CA . LEU A 1 70 ? 4.404 -10.381 -19.953 1.00 98.62 70 LEU A CA 1
ATOM 603 C C . LEU A 1 70 ? 3.371 -11.361 -20.520 1.00 98.62 70 LEU A C 1
ATOM 605 O O . LEU A 1 70 ? 3.287 -11.542 -21.733 1.00 98.62 70 LEU A O 1
ATOM 609 N N . ASN A 1 71 ? 2.546 -11.971 -19.669 1.00 98.69 71 ASN A N 1
ATOM 610 C CA . ASN A 1 71 ? 1.512 -12.902 -20.122 1.00 98.69 71 ASN A CA 1
ATOM 611 C C . ASN A 1 71 ? 0.493 -12.239 -21.055 1.00 98.69 71 ASN A C 1
ATOM 613 O O . ASN A 1 71 ? 0.106 -12.856 -22.051 1.00 98.69 71 ASN A O 1
ATOM 617 N N . ALA A 1 72 ? 0.128 -10.986 -20.777 1.00 98.44 72 ALA A N 1
ATOM 618 C CA . ALA A 1 72 ? -0.736 -10.165 -21.620 1.00 98.44 72 ALA A CA 1
ATOM 619 C C . ALA A 1 72 ? -0.044 -9.615 -22.882 1.00 98.44 72 ALA A C 1
ATOM 621 O O . ALA A 1 72 ? -0.702 -8.951 -23.677 1.00 98.44 72 ALA A O 1
ATOM 622 N N . ASP A 1 73 ? 1.260 -9.868 -23.057 1.00 98.44 73 ASP A N 1
ATOM 623 C CA . ASP A 1 73 ? 2.095 -9.304 -24.125 1.00 98.44 73 ASP A CA 1
ATOM 624 C C . ASP A 1 73 ? 2.003 -7.771 -24.205 1.00 98.44 73 ASP A C 1
ATOM 626 O O . ASP A 1 73 ? 1.918 -7.169 -25.274 1.00 98.44 73 ASP A O 1
ATOM 630 N N . LYS A 1 74 ? 1.989 -7.123 -23.033 1.00 98.69 74 LYS A N 1
ATOM 631 C CA . LYS A 1 74 ? 2.033 -5.666 -22.931 1.00 98.69 74 LYS A CA 1
ATOM 632 C C . LYS A 1 74 ? 3.318 -5.169 -23.596 1.00 98.69 74 LYS A C 1
ATOM 634 O O . LYS A 1 74 ? 4.405 -5.637 -23.254 1.00 98.69 74 LYS A O 1
ATOM 639 N N . GLY A 1 75 ? 3.183 -4.186 -24.488 1.00 98.69 75 GLY A N 1
ATOM 640 C CA . GLY A 1 75 ? 4.317 -3.552 -25.157 1.00 98.69 75 GLY A CA 1
ATOM 641 C C . GLY A 1 75 ? 5.395 -3.128 -24.158 1.00 98.69 75 GLY A C 1
ATOM 642 O O . GLY A 1 75 ? 5.100 -2.516 -23.123 1.00 98.69 75 GLY A O 1
ATOM 643 N N . TYR A 1 76 ? 6.650 -3.486 -24.440 1.00 98.75 76 TYR A N 1
ATOM 644 C CA . TYR A 1 76 ? 7.780 -3.180 -23.558 1.00 98.75 76 TYR A CA 1
ATOM 645 C C . TYR A 1 76 ? 7.914 -1.672 -23.293 1.00 98.75 76 TYR A C 1
ATOM 647 O O . TYR A 1 76 ? 8.213 -1.260 -22.176 1.00 98.75 76 TYR A O 1
ATOM 655 N N . ASP A 1 77 ? 7.607 -0.832 -24.278 1.00 98.62 77 ASP A N 1
ATOM 656 C CA . ASP A 1 77 ? 7.528 0.620 -24.130 1.00 98.62 77 ASP A CA 1
ATOM 657 C C . ASP A 1 77 ? 6.493 1.059 -23.078 1.00 98.62 77 ASP A C 1
ATOM 659 O O . ASP A 1 77 ? 6.769 1.892 -22.213 1.00 98.62 77 ASP A O 1
ATOM 663 N N . GLN A 1 78 ? 5.296 0.477 -23.094 1.00 98.81 78 GLN A N 1
ATOM 664 C CA . GLN A 1 78 ? 4.264 0.757 -22.103 1.00 98.81 78 GLN A CA 1
ATOM 665 C C . GLN A 1 78 ? 4.710 0.293 -20.710 1.00 98.81 78 GLN A C 1
ATOM 667 O O . GLN A 1 78 ? 4.485 1.006 -19.730 1.00 98.81 78 GLN A O 1
ATOM 672 N N . MET A 1 79 ? 5.407 -0.845 -20.614 1.00 98.81 79 MET A N 1
ATOM 673 C CA . MET A 1 79 ? 6.012 -1.298 -19.357 1.00 98.81 79 MET A CA 1
ATOM 674 C C . MET A 1 79 ? 7.038 -0.290 -18.816 1.00 98.81 79 MET A C 1
ATOM 676 O O . MET A 1 79 ? 6.993 0.038 -17.629 1.00 98.81 79 MET A O 1
ATOM 680 N N . LEU A 1 80 ? 7.927 0.243 -19.664 1.00 98.75 80 LEU A N 1
ATOM 681 C CA . LEU A 1 80 ? 8.893 1.275 -19.259 1.00 98.75 80 LEU A CA 1
ATOM 682 C C . LEU A 1 80 ? 8.192 2.552 -18.774 1.00 98.75 80 LEU A C 1
ATOM 684 O O . LEU A 1 80 ? 8.572 3.114 -17.743 1.00 98.75 80 LEU A O 1
ATOM 688 N N . ARG A 1 81 ? 7.137 2.985 -19.479 1.00 98.75 81 ARG A N 1
ATOM 689 C CA . ARG A 1 81 ? 6.346 4.165 -19.103 1.00 98.75 81 ARG A CA 1
ATOM 690 C C . ARG A 1 81 ? 5.671 4.011 -17.748 1.00 98.75 81 ARG A C 1
ATOM 692 O O . ARG A 1 81 ? 5.754 4.915 -16.917 1.00 98.75 81 ARG A O 1
ATOM 699 N N . GLU A 1 82 ? 5.051 2.863 -17.500 1.00 98.75 82 GLU A N 1
ATOM 700 C CA . GLU A 1 82 ? 4.404 2.576 -16.219 1.00 98.75 82 GLU A CA 1
ATOM 701 C C . GLU A 1 82 ? 5.431 2.491 -15.074 1.00 98.75 82 GLU A C 1
ATOM 703 O O . GLU A 1 82 ? 5.218 3.081 -14.014 1.00 98.75 82 GLU A O 1
ATOM 708 N N . MET A 1 83 ? 6.586 1.846 -15.282 1.00 98.69 83 MET A N 1
ATOM 709 C CA . MET A 1 83 ? 7.616 1.729 -14.238 1.00 98.69 83 MET A CA 1
ATOM 710 C C . MET A 1 83 ? 8.189 3.076 -13.778 1.00 98.69 83 MET A C 1
ATOM 712 O O . MET A 1 83 ? 8.546 3.218 -12.607 1.00 98.69 83 MET A O 1
ATOM 716 N N . LEU A 1 84 ? 8.276 4.064 -14.672 1.00 98.56 84 LEU A N 1
ATOM 717 C CA . LEU A 1 84 ? 8.848 5.379 -14.367 1.00 98.56 84 LEU A CA 1
ATOM 718 C C . LEU A 1 84 ? 7.807 6.414 -13.926 1.00 98.56 84 LEU A C 1
ATOM 720 O O . LEU A 1 84 ? 8.107 7.265 -13.084 1.00 98.56 84 LEU A O 1
ATOM 724 N N . ALA A 1 85 ? 6.605 6.367 -14.503 1.00 98.50 85 ALA A N 1
ATOM 725 C CA . ALA A 1 85 ? 5.655 7.473 -14.431 1.00 98.50 85 ALA A CA 1
ATOM 726 C C . ALA A 1 85 ? 4.181 7.037 -14.405 1.00 98.50 85 ALA A C 1
ATOM 728 O O . ALA A 1 85 ? 3.313 7.824 -14.784 1.00 98.50 85 ALA A O 1
ATOM 729 N N . ALA A 1 86 ? 3.860 5.811 -13.962 1.00 98.38 86 ALA A N 1
ATOM 730 C CA . ALA A 1 86 ? 2.464 5.362 -13.858 1.00 98.38 86 ALA A CA 1
ATOM 731 C C . ALA A 1 86 ? 1.581 6.335 -13.070 1.00 98.38 86 ALA A C 1
ATOM 733 O O . ALA A 1 86 ? 0.402 6.470 -13.365 1.00 98.38 86 ALA A O 1
ATOM 734 N N . ASP A 1 87 ? 2.133 7.037 -12.090 1.00 97.88 87 ASP A N 1
ATOM 735 C CA . ASP A 1 87 ? 1.371 7.978 -11.294 1.00 97.88 87 ASP A CA 1
ATOM 736 C C . ASP A 1 87 ? 1.058 9.315 -11.945 1.00 97.88 87 ASP A C 1
ATOM 738 O O . ASP A 1 87 ? 0.106 9.975 -11.538 1.00 97.88 87 ASP A O 1
ATOM 742 N N . GLU A 1 88 ? 1.860 9.708 -12.924 1.00 97.88 88 GLU A N 1
ATOM 743 C CA . GLU A 1 88 ? 1.626 10.907 -13.719 1.00 97.88 88 GLU A CA 1
ATOM 744 C C . GLU A 1 88 ? 0.713 10.566 -14.898 1.00 97.88 88 GLU A C 1
ATOM 746 O O . GLU A 1 88 ? -0.213 11.305 -15.209 1.00 97.88 88 GLU A O 1
ATOM 751 N N . LEU A 1 89 ? 0.936 9.407 -15.524 1.00 97.75 89 LEU A N 1
ATOM 752 C CA . LEU A 1 89 ? 0.214 8.976 -16.721 1.00 97.75 89 LEU A CA 1
ATOM 753 C C . LEU A 1 89 ? -1.147 8.335 -16.404 1.00 97.75 89 LEU A C 1
ATOM 755 O O . LEU A 1 89 ? -2.087 8.469 -17.184 1.00 97.75 89 LEU A O 1
ATOM 759 N N . TYR A 1 90 ? -1.254 7.629 -15.275 1.00 97.50 90 TYR A N 1
ATOM 760 C CA . TYR A 1 90 ? -2.416 6.817 -14.892 1.00 97.50 90 TYR A CA 1
ATOM 761 C C . TYR A 1 90 ? -2.723 6.914 -13.377 1.00 97.50 90 TYR A C 1
ATOM 763 O O . TYR A 1 90 ? -2.806 5.895 -12.688 1.00 97.50 90 TYR A O 1
ATOM 771 N N . PRO A 1 91 ? -2.924 8.127 -12.821 1.00 95.56 91 PRO A N 1
ATOM 772 C CA . PRO A 1 91 ? -2.999 8.378 -11.371 1.00 95.56 91 PRO A CA 1
ATOM 773 C C . PRO A 1 91 ? -4.076 7.592 -10.599 1.00 95.56 91 PRO A C 1
ATOM 775 O O . PRO A 1 91 ? -3.949 7.415 -9.382 1.00 95.56 91 PRO A O 1
ATOM 778 N N . ASN A 1 92 ? -5.122 7.127 -11.292 1.00 93.62 92 ASN A N 1
ATOM 779 C CA . ASN A 1 92 ? -6.257 6.397 -10.717 1.00 93.62 92 ASN A CA 1
ATOM 780 C C . ASN A 1 92 ? -6.293 4.904 -11.099 1.00 93.62 92 ASN A C 1
ATOM 782 O O . ASN A 1 92 ? -7.178 4.186 -10.638 1.00 93.62 92 ASN A O 1
ATOM 786 N N . ASP A 1 93 ? -5.345 4.423 -11.908 1.00 96.94 93 ASP A N 1
ATOM 787 C CA . ASP A 1 93 ? -5.271 3.024 -12.341 1.00 96.94 93 ASP A CA 1
ATOM 788 C C . ASP A 1 93 ? -4.355 2.235 -11.392 1.00 96.94 93 ASP A C 1
ATOM 790 O O . ASP A 1 93 ? -3.130 2.224 -11.535 1.00 96.94 93 ASP A O 1
ATOM 794 N N . LEU A 1 94 ? -4.951 1.591 -10.384 1.00 94.94 94 LEU A N 1
ATOM 795 C CA . LEU A 1 94 ? -4.206 0.807 -9.393 1.00 94.94 94 LEU A CA 1
ATOM 796 C C . LEU A 1 94 ? -3.376 -0.314 -10.027 1.00 94.94 94 LEU A C 1
ATOM 798 O O . LEU A 1 94 ? -2.287 -0.600 -9.527 1.00 94.94 94 LEU A O 1
ATOM 802 N N . ASP A 1 95 ? -3.846 -0.910 -11.126 1.00 96.38 95 ASP A N 1
ATOM 803 C CA . ASP A 1 95 ? -3.128 -1.985 -11.803 1.00 96.38 95 ASP A CA 1
ATOM 804 C C . ASP A 1 95 ? -1.821 -1.477 -12.398 1.00 96.38 95 ASP A C 1
ATOM 806 O O . ASP A 1 95 ? -0.774 -2.097 -12.203 1.00 96.38 95 ASP A O 1
ATOM 810 N N . ARG A 1 96 ? -1.845 -0.311 -13.047 1.00 98.19 96 ARG A N 1
ATOM 811 C CA . ARG A 1 96 ? -0.634 0.313 -13.601 1.00 98.19 96 ARG A CA 1
ATOM 812 C C . ARG A 1 96 ? 0.273 0.896 -12.527 1.00 98.19 96 ARG A C 1
ATOM 814 O O . ARG A 1 96 ? 1.493 0.853 -12.676 1.00 98.19 96 ARG A O 1
ATOM 821 N N . LEU A 1 97 ? -0.282 1.403 -11.425 1.00 98.19 97 LEU A N 1
ATOM 822 C CA . LEU A 1 97 ? 0.509 1.965 -10.324 1.00 98.19 97 LEU A CA 1
ATOM 823 C C . LEU A 1 97 ? 1.467 0.939 -9.692 1.00 98.19 97 LEU A C 1
ATOM 825 O O . LEU A 1 97 ? 2.537 1.340 -9.220 1.00 98.19 97 LEU A O 1
ATOM 829 N N . ARG A 1 98 ? 1.150 -0.366 -9.758 1.00 98.00 98 ARG A N 1
ATOM 830 C CA . ARG A 1 98 ? 2.048 -1.469 -9.351 1.00 98.00 98 ARG A CA 1
ATOM 831 C C . ARG A 1 98 ? 3.407 -1.430 -10.048 1.00 98.00 98 ARG A C 1
ATOM 833 O O . ARG A 1 98 ? 4.416 -1.762 -9.428 1.00 98.00 98 ARG A O 1
ATOM 840 N N . ALA A 1 99 ? 3.462 -0.969 -11.297 1.00 98.50 99 ALA A N 1
ATOM 841 C CA . ALA A 1 99 ? 4.699 -0.876 -12.071 1.00 98.50 99 ALA A CA 1
ATOM 842 C C . ALA A 1 99 ? 5.753 0.023 -11.410 1.00 98.50 99 ALA A C 1
ATOM 844 O O . ALA A 1 99 ? 6.951 -0.260 -11.465 1.00 98.50 99 ALA A O 1
ATOM 845 N N . SER A 1 100 ? 5.311 1.086 -10.729 1.00 97.31 100 SER A N 1
ATOM 846 C CA . SER A 1 100 ? 6.200 2.033 -10.045 1.00 97.31 100 SER A CA 1
ATOM 847 C C . SER A 1 100 ? 6.941 1.425 -8.845 1.00 97.31 100 SER A C 1
ATOM 849 O O . SER A 1 100 ? 7.801 2.081 -8.248 1.00 97.31 100 SER A O 1
ATOM 851 N N . GLY A 1 101 ? 6.694 0.144 -8.538 1.00 96.88 101 GLY A N 1
ATOM 852 C CA . GLY A 1 101 ? 7.567 -0.669 -7.703 1.00 96.88 101 GLY A CA 1
ATOM 853 C C . GLY A 1 101 ? 9.031 -0.640 -8.152 1.00 96.88 101 GLY A C 1
ATOM 854 O O . GLY A 1 101 ? 9.911 -0.698 -7.298 1.00 96.88 101 GLY A O 1
ATOM 855 N N . PHE A 1 102 ? 9.312 -0.426 -9.444 1.00 97.75 102 PHE A N 1
ATOM 856 C CA . PHE A 1 102 ? 10.671 -0.187 -9.945 1.00 97.75 102 PHE A CA 1
ATOM 857 C C . PHE A 1 102 ? 11.385 0.968 -9.222 1.00 97.75 102 PHE A C 1
ATOM 859 O O . PHE A 1 102 ? 12.540 0.831 -8.808 1.00 97.75 102 PHE A O 1
ATOM 866 N N . LEU A 1 103 ? 10.689 2.092 -9.025 1.00 97.12 103 LEU A N 1
ATOM 867 C CA . LEU A 1 103 ? 11.201 3.255 -8.298 1.00 97.12 103 LEU A CA 1
ATOM 868 C C . LEU A 1 103 ? 11.103 3.062 -6.781 1.00 97.12 103 LEU A C 1
ATOM 870 O O . LEU A 1 103 ? 12.034 3.411 -6.053 1.00 97.12 103 LEU A O 1
ATOM 874 N N . ALA A 1 104 ? 10.017 2.450 -6.294 1.00 95.38 104 ALA A N 1
ATOM 875 C CA . ALA A 1 104 ? 9.858 2.150 -4.871 1.00 95.38 104 ALA A CA 1
ATOM 876 C C . ALA A 1 104 ? 10.959 1.214 -4.347 1.00 95.38 104 ALA A C 1
ATOM 878 O O . ALA A 1 104 ? 11.383 1.333 -3.197 1.00 95.38 104 ALA A O 1
ATOM 879 N N . ARG A 1 105 ? 11.480 0.329 -5.206 1.00 94.25 105 ARG A N 1
ATOM 880 C CA . ARG A 1 105 ? 12.608 -0.551 -4.901 1.00 94.25 105 ARG A CA 1
ATOM 881 C C . ARG A 1 105 ? 13.872 0.217 -4.524 1.00 94.25 105 ARG A C 1
ATOM 883 O O . ARG A 1 105 ? 14.637 -0.253 -3.681 1.00 94.25 105 ARG A O 1
ATOM 890 N N . GLN A 1 106 ? 14.104 1.365 -5.152 1.00 92.38 106 GLN A N 1
ATOM 891 C CA . GLN A 1 106 ? 15.334 2.129 -4.950 1.00 92.38 106 GLN A CA 1
ATOM 892 C C . GLN A 1 106 ? 15.333 2.862 -3.603 1.00 92.38 106 GLN A C 1
ATOM 894 O O . GLN A 1 106 ? 16.392 3.303 -3.163 1.00 92.38 106 GLN A O 1
ATOM 899 N N . TYR A 1 107 ? 14.169 2.967 -2.938 1.00 91.69 107 TYR A N 1
ATOM 900 C CA . TYR A 1 107 ? 14.007 3.673 -1.669 1.00 91.69 107 TYR A CA 1
ATOM 901 C C . TYR A 1 107 ? 15.055 3.273 -0.635 1.00 91.69 107 TYR A C 1
ATOM 903 O O . TYR A 1 107 ? 15.232 2.088 -0.328 1.00 91.69 107 TYR A O 1
ATOM 911 N N . PHE A 1 108 ? 15.666 4.297 -0.035 1.00 89.06 108 PHE A N 1
ATOM 912 C CA . PHE A 1 108 ? 16.576 4.156 1.088 1.00 89.06 108 PHE A CA 1
ATOM 913 C C . PHE A 1 108 ? 16.339 5.249 2.134 1.00 89.06 108 PHE A C 1
ATOM 915 O O . PHE A 1 108 ? 16.496 6.438 1.858 1.00 89.06 108 PHE A O 1
ATOM 922 N N . LYS A 1 109 ? 15.999 4.833 3.361 1.00 85.94 109 LYS A N 1
ATOM 923 C CA . LYS A 1 109 ? 15.587 5.729 4.460 1.00 85.94 109 LYS A CA 1
ATOM 924 C C . LYS A 1 109 ? 16.681 6.700 4.923 1.00 85.94 109 LYS A C 1
ATOM 926 O O . LYS A 1 109 ? 16.369 7.783 5.405 1.00 85.94 109 LYS A O 1
ATOM 931 N N . PHE A 1 110 ? 17.955 6.301 4.866 1.00 86.56 110 PHE A N 1
ATOM 932 C CA . PHE A 1 110 ? 19.029 7.018 5.572 1.00 86.56 110 PHE A CA 1
ATOM 933 C C . PHE A 1 110 ? 19.784 8.043 4.724 1.00 86.56 110 PHE A C 1
ATOM 935 O O . PHE A 1 110 ? 20.394 8.949 5.287 1.00 86.56 110 PHE A O 1
ATOM 942 N N . ASN A 1 111 ? 19.789 7.904 3.397 1.00 89.75 111 ASN A N 1
ATOM 943 C CA . ASN A 1 111 ? 20.493 8.835 2.521 1.00 89.75 111 ASN A CA 1
ATOM 944 C C . ASN A 1 111 ? 19.768 8.973 1.175 1.00 89.75 111 ASN A C 1
ATOM 946 O O . ASN A 1 111 ? 19.734 8.046 0.363 1.00 89.75 111 ASN A O 1
ATOM 950 N N . ARG A 1 112 ? 19.215 10.167 0.938 1.00 91.50 112 ARG A N 1
ATOM 951 C CA . ARG A 1 112 ? 18.494 10.509 -0.292 1.00 91.50 112 ARG A CA 1
ATOM 952 C C . ARG A 1 112 ? 19.397 10.518 -1.528 1.00 91.50 112 ARG A C 1
ATOM 954 O O . ARG A 1 112 ? 18.944 10.120 -2.595 1.00 91.50 112 ARG A O 1
ATOM 961 N N . THR A 1 113 ? 20.659 10.923 -1.397 1.00 93.50 113 THR A N 1
ATOM 962 C CA . THR A 1 113 ? 21.619 10.892 -2.508 1.00 93.50 113 THR A CA 1
ATOM 963 C C . THR A 1 113 ? 21.867 9.462 -2.970 1.00 93.50 113 THR A C 1
ATOM 965 O O . THR A 1 113 ? 21.717 9.183 -4.150 1.00 93.50 113 THR A O 1
ATOM 968 N N . SER A 1 114 ? 22.179 8.538 -2.055 1.00 92.75 114 SER A N 1
ATOM 969 C CA . SER A 1 114 ? 22.407 7.127 -2.387 1.00 92.75 114 SER A CA 1
ATOM 970 C C . SER A 1 114 ? 21.183 6.499 -3.048 1.00 92.75 114 SER A C 1
ATOM 972 O O . SER A 1 114 ? 21.320 5.759 -4.013 1.00 92.75 114 SER A O 1
ATOM 974 N N . TRP A 1 115 ? 19.984 6.838 -2.572 1.00 93.44 115 TRP A N 1
ATOM 975 C CA . TRP A 1 115 ? 18.741 6.430 -3.219 1.00 93.44 115 TRP A CA 1
ATOM 976 C C . TRP A 1 115 ? 18.662 6.927 -4.678 1.00 93.44 115 TRP A C 1
ATOM 978 O O . TRP A 1 115 ? 18.416 6.147 -5.604 1.00 93.44 115 TRP A O 1
ATOM 988 N N . LEU A 1 116 ? 18.880 8.220 -4.917 1.00 95.81 116 LEU A N 1
ATOM 989 C CA . LEU A 1 116 ? 18.814 8.769 -6.271 1.00 95.81 116 LEU A CA 1
ATOM 990 C C . LEU A 1 116 ? 19.931 8.243 -7.179 1.00 95.81 116 LEU A C 1
ATOM 992 O O . LEU A 1 116 ? 19.666 7.978 -8.348 1.00 95.81 116 LEU A O 1
ATOM 996 N N . ASP A 1 117 ? 21.130 8.009 -6.646 1.00 95.62 117 ASP A N 1
ATOM 997 C CA . ASP A 1 117 ? 22.234 7.391 -7.385 1.00 95.62 117 ASP A CA 1
ATOM 998 C C . ASP A 1 117 ? 21.849 5.989 -7.891 1.00 95.62 117 ASP A C 1
ATOM 1000 O O . ASP A 1 117 ? 22.002 5.689 -9.075 1.00 95.62 117 ASP A O 1
ATOM 1004 N N . GLU A 1 118 ? 21.267 5.151 -7.026 1.00 94.62 118 GLU A N 1
ATOM 1005 C CA . GLU A 1 118 ? 20.766 3.820 -7.402 1.00 94.62 118 GLU A CA 1
ATOM 1006 C C . GLU A 1 118 ? 19.640 3.913 -8.444 1.00 94.62 118 GLU A C 1
ATOM 1008 O O . GLU A 1 118 ? 19.592 3.121 -9.387 1.00 94.62 118 GLU A O 1
ATOM 1013 N N . THR A 1 119 ? 18.767 4.919 -8.322 1.00 96.75 119 THR A N 1
ATOM 1014 C CA . THR A 1 119 ? 17.696 5.172 -9.299 1.00 96.75 119 THR A CA 1
ATOM 1015 C C . THR A 1 119 ? 18.267 5.463 -10.683 1.00 96.75 119 THR A C 1
ATOM 1017 O O . THR A 1 119 ? 17.840 4.854 -11.665 1.00 96.75 119 THR A O 1
ATOM 1020 N N . ILE A 1 120 ? 19.249 6.362 -10.769 1.00 96.56 120 ILE A N 1
ATOM 1021 C CA . ILE A 1 120 ? 19.883 6.756 -12.032 1.00 96.56 120 ILE A CA 1
ATOM 1022 C C . ILE A 1 120 ? 20.630 5.574 -12.640 1.00 96.56 120 ILE A C 1
ATOM 1024 O O . ILE A 1 120 ? 20.452 5.285 -13.824 1.00 96.56 120 ILE A O 1
ATOM 1028 N N . GLU A 1 121 ? 21.437 4.872 -11.846 1.00 95.56 121 GLU A N 1
ATOM 1029 C CA . GLU A 1 121 ? 22.251 3.759 -12.331 1.00 95.56 121 GLU A CA 1
ATOM 1030 C C . GLU A 1 121 ? 21.383 2.629 -12.888 1.00 95.56 121 GLU A C 1
ATOM 1032 O O . GLU A 1 121 ? 21.633 2.139 -13.991 1.00 95.56 121 GLU A O 1
ATOM 1037 N N . HIS A 1 122 ? 20.348 2.211 -12.155 1.00 95.88 122 HIS A N 1
ATOM 1038 C CA . HIS A 1 122 ? 19.520 1.082 -12.575 1.00 95.88 122 HIS A CA 1
ATOM 1039 C C . HIS A 1 122 ? 18.572 1.433 -13.714 1.00 95.88 122 HIS A C 1
ATOM 1041 O O . HIS A 1 122 ? 18.372 0.603 -14.599 1.00 95.88 122 HIS A O 1
ATOM 1047 N N . THR A 1 123 ? 18.073 2.666 -13.764 1.00 97.19 123 THR A N 1
ATOM 1048 C CA . THR A 1 123 ? 17.324 3.151 -14.928 1.00 97.19 123 THR A CA 1
ATOM 1049 C C . THR A 1 123 ? 18.216 3.185 -16.169 1.00 97.19 123 THR A C 1
ATOM 1051 O O . THR A 1 123 ? 17.852 2.647 -17.214 1.00 97.19 123 THR A O 1
ATOM 1054 N N . SER A 1 124 ? 19.429 3.729 -16.044 1.00 95.56 124 SER A N 1
ATOM 1055 C CA . SER A 1 124 ? 20.365 3.845 -17.168 1.00 95.56 124 SER A CA 1
ATOM 1056 C C . SER A 1 124 ? 20.834 2.484 -17.676 1.00 95.56 124 SER A C 1
ATOM 1058 O O . SER A 1 124 ? 20.844 2.243 -18.880 1.00 95.56 124 SER A O 1
ATOM 1060 N N . LYS A 1 125 ? 21.166 1.547 -16.785 1.00 95.94 125 LYS A N 1
ATOM 1061 C CA . LYS A 1 125 ? 21.578 0.198 -17.190 1.00 95.94 125 LYS A CA 1
ATOM 1062 C C . LYS A 1 125 ? 20.444 -0.599 -17.815 1.00 95.94 125 LYS A C 1
ATOM 1064 O O . LYS A 1 125 ? 20.655 -1.219 -18.850 1.00 95.94 125 LYS A O 1
ATOM 1069 N N . ALA A 1 126 ? 19.270 -0.603 -17.187 1.00 96.56 126 ALA A N 1
ATOM 1070 C CA . ALA A 1 126 ? 18.171 -1.453 -17.624 1.00 96.56 126 ALA A CA 1
ATOM 1071 C C . ALA A 1 126 ? 17.489 -0.941 -18.897 1.00 96.56 126 ALA A C 1
ATOM 1073 O O . ALA A 1 126 ? 17.020 -1.744 -19.698 1.00 96.56 126 ALA A O 1
ATOM 1074 N N . MET A 1 127 ? 17.410 0.382 -19.074 1.00 96.81 127 MET A N 1
ATOM 1075 C CA . MET A 1 127 ? 16.629 0.985 -20.158 1.00 96.81 127 MET A CA 1
ATOM 1076 C C . MET A 1 127 ? 17.512 1.563 -21.263 1.00 96.81 127 MET A C 1
ATOM 1078 O O . MET A 1 127 ? 17.160 1.451 -22.428 1.00 96.81 127 MET A O 1
ATOM 1082 N N . LEU A 1 128 ? 18.674 2.136 -20.932 1.00 95.00 128 LEU A N 1
ATOM 1083 C CA . LEU A 1 128 ? 19.599 2.706 -21.923 1.00 95.00 128 LEU A CA 1
ATOM 1084 C C . LEU A 1 128 ? 20.781 1.781 -22.237 1.00 95.00 128 LEU A C 1
ATOM 1086 O O . LEU A 1 128 ? 21.453 1.979 -23.244 1.00 95.00 128 LEU A O 1
ATOM 1090 N N . GLY A 1 129 ? 21.059 0.784 -21.392 1.00 95.38 129 GLY A N 1
ATOM 1091 C CA . GLY A 1 129 ? 22.268 -0.026 -21.512 1.00 95.38 129 GLY A CA 1
ATOM 1092 C C . GLY A 1 129 ? 23.530 0.813 -21.326 1.00 95.38 129 GLY A C 1
ATOM 1093 O O . GLY A 1 129 ? 24.504 0.593 -22.029 1.00 95.38 129 GLY A O 1
ATOM 1094 N N . MET A 1 130 ? 23.521 1.814 -20.442 1.00 93.12 130 MET A N 1
ATOM 1095 C CA . MET A 1 130 ? 24.651 2.729 -20.236 1.00 93.12 130 MET A CA 1
ATOM 1096 C C . MET A 1 130 ? 25.026 2.845 -18.756 1.00 93.12 130 MET A C 1
ATOM 1098 O O . MET A 1 130 ? 24.152 2.831 -17.888 1.00 93.12 130 MET A O 1
ATOM 1102 N N . THR A 1 131 ? 26.319 3.029 -18.458 1.00 92.12 131 THR A N 1
ATOM 1103 C CA . THR A 1 131 ? 26.809 3.211 -17.079 1.00 92.12 131 THR A CA 1
ATOM 1104 C C . THR A 1 131 ? 27.107 4.674 -16.769 1.00 92.12 131 THR A C 1
ATOM 1106 O O . THR A 1 131 ? 28.160 5.183 -17.144 1.00 92.12 131 THR A O 1
ATOM 1109 N N . PHE A 1 132 ? 26.220 5.347 -16.037 1.00 91.56 132 PHE A N 1
ATOM 1110 C CA . PHE A 1 132 ? 26.375 6.771 -15.711 1.00 91.56 132 PHE A CA 1
ATOM 1111 C C . PHE A 1 132 ? 27.193 7.026 -14.438 1.00 91.56 132 PHE A C 1
ATOM 1113 O O . PHE A 1 132 ? 27.676 8.137 -14.236 1.00 91.56 132 PHE A O 1
ATOM 1120 N N . ASN A 1 133 ? 27.423 6.005 -13.608 1.00 89.81 133 ASN A N 1
ATOM 1121 C CA . ASN A 1 133 ? 28.063 6.137 -12.296 1.00 89.81 133 ASN A CA 1
ATOM 1122 C C . ASN A 1 133 ? 29.403 6.889 -12.258 1.00 89.81 133 ASN A C 1
ATOM 1124 O O . ASN A 1 133 ? 29.651 7.640 -11.316 1.00 89.81 133 ASN A O 1
ATOM 1128 N N . CYS A 1 134 ? 30.279 6.731 -13.257 1.00 91.94 134 CYS A N 1
ATOM 1129 C CA . CYS A 1 134 ? 31.542 7.482 -13.273 1.00 91.94 134 CYS A CA 1
ATOM 1130 C C . CYS A 1 134 ? 31.307 8.999 -13.388 1.00 91.94 134 CYS A C 1
ATOM 1132 O O . CYS A 1 134 ? 32.054 9.774 -12.789 1.00 91.94 134 CYS A O 1
ATOM 1134 N N . ALA A 1 135 ? 30.234 9.410 -14.078 1.00 94.25 135 ALA A N 1
ATOM 1135 C CA . ALA A 1 135 ? 29.857 10.810 -14.242 1.00 94.25 135 ALA A CA 1
ATOM 1136 C C . ALA A 1 135 ? 29.335 11.480 -12.968 1.00 94.25 135 ALA A C 1
ATOM 1138 O O . ALA A 1 135 ? 29.129 12.686 -12.946 1.00 94.25 135 ALA A O 1
ATOM 1139 N N . LYS A 1 136 ? 29.170 10.741 -11.867 1.00 94.69 136 LYS A N 1
ATOM 1140 C CA . LYS A 1 136 ? 28.837 11.336 -10.571 1.00 94.69 136 LYS A CA 1
ATOM 1141 C C . LYS A 1 136 ? 29.940 12.277 -10.073 1.00 94.69 136 LYS A C 1
ATOM 1143 O O . LYS A 1 136 ? 29.646 13.332 -9.498 1.00 94.69 136 LYS A O 1
ATOM 1148 N N . CYS A 1 137 ? 31.203 11.891 -10.270 1.00 95.62 137 CYS A N 1
ATOM 1149 C CA . CYS A 1 137 ? 32.354 12.550 -9.647 1.00 95.62 137 CYS A CA 1
ATOM 1150 C C . CYS A 1 137 ? 33.191 13.393 -10.617 1.00 95.62 137 CYS A C 1
ATOM 1152 O O . CYS A 1 137 ? 33.850 14.333 -10.179 1.00 95.62 137 CYS A O 1
ATOM 1154 N N . HIS A 1 138 ? 33.213 13.038 -11.899 1.00 95.75 138 HIS A N 1
ATOM 1155 C CA . HIS A 1 138 ? 33.999 13.697 -12.944 1.00 95.75 138 HIS A CA 1
ATOM 1156 C C . HIS A 1 138 ? 33.375 13.402 -14.312 1.00 95.75 138 HIS A C 1
ATOM 1158 O O . HIS A 1 138 ? 32.578 12.483 -14.407 1.00 95.75 138 HIS A O 1
ATOM 1164 N N . ASP A 1 139 ? 33.751 14.108 -15.377 1.00 94.31 139 ASP A N 1
ATOM 1165 C CA . ASP A 1 139 ? 33.269 13.786 -16.730 1.00 94.31 139 ASP A CA 1
ATOM 1166 C C . ASP A 1 139 ? 33.564 12.330 -17.099 1.00 94.31 139 ASP A C 1
ATOM 1168 O O . ASP A 1 139 ? 34.626 11.795 -16.763 1.00 94.31 139 ASP A O 1
ATOM 1172 N N . HIS A 1 140 ? 32.632 11.658 -17.768 1.00 92.88 140 HIS A N 1
ATOM 1173 C CA . HIS A 1 140 ? 32.788 10.238 -18.035 1.00 92.88 140 HIS A CA 1
ATOM 1174 C C . HIS A 1 140 ? 34.039 9.953 -18.881 1.00 92.88 140 HIS A C 1
ATOM 1176 O O . HIS A 1 140 ? 34.349 10.653 -19.841 1.00 92.88 140 HIS A O 1
ATOM 1182 N N . LYS A 1 141 ? 34.786 8.902 -18.519 1.00 91.56 141 LYS A N 1
ATOM 1183 C CA . LYS A 1 141 ? 36.118 8.638 -19.090 1.00 91.56 141 LYS A CA 1
ATOM 1184 C C . LYS A 1 141 ? 36.093 8.300 -20.588 1.00 91.56 141 LYS A C 1
ATOM 1186 O O . LYS A 1 141 ? 37.065 8.579 -21.283 1.00 91.56 141 LYS A O 1
ATOM 1191 N N . TYR A 1 142 ? 35.038 7.633 -21.056 1.00 90.56 142 TYR A N 1
ATOM 1192 C CA . TYR A 1 142 ? 34.962 7.072 -22.414 1.00 90.56 142 TYR A CA 1
ATOM 1193 C C . TYR A 1 142 ? 33.826 7.701 -23.223 1.00 90.56 142 TYR A C 1
ATOM 1195 O O . TYR A 1 142 ? 34.039 8.269 -24.296 1.00 90.56 142 TYR A O 1
ATOM 1203 N N . ASP A 1 143 ? 32.611 7.588 -22.700 1.00 90.25 143 ASP A N 1
ATOM 1204 C CA . ASP A 1 143 ? 31.406 8.170 -23.280 1.00 90.25 143 ASP A CA 1
ATOM 1205 C C . ASP A 1 143 ? 31.322 9.696 -23.156 1.00 90.25 143 ASP A C 1
ATOM 1207 O O . ASP A 1 143 ? 31.826 10.263 -22.188 1.00 90.25 143 ASP A O 1
ATOM 1211 N N . PRO A 1 144 ? 30.672 10.371 -24.120 1.00 87.88 144 PRO A N 1
ATOM 1212 C CA . PRO A 1 144 ? 30.636 11.826 -24.212 1.00 87.88 144 PRO A CA 1
ATOM 1213 C C . PRO A 1 144 ? 29.544 12.438 -23.317 1.00 87.88 144 PRO A C 1
ATOM 1215 O O . PRO A 1 144 ? 28.685 13.163 -23.812 1.00 87.88 144 PRO A O 1
ATOM 1218 N N . PHE A 1 145 ? 29.555 12.143 -22.014 1.00 88.44 145 PHE A N 1
ATOM 1219 C CA . PHE A 1 145 ? 28.691 12.828 -21.048 1.00 88.44 145 PHE A CA 1
ATOM 1220 C C . PHE A 1 145 ? 29.494 13.431 -19.896 1.00 88.44 145 PHE A C 1
ATOM 1222 O O . PHE A 1 145 ? 30.354 12.787 -19.285 1.00 88.44 145 PHE A O 1
ATOM 1229 N N . ALA A 1 146 ? 29.208 14.704 -19.635 1.00 92.69 146 ALA A N 1
ATOM 1230 C CA . ALA A 1 146 ? 29.8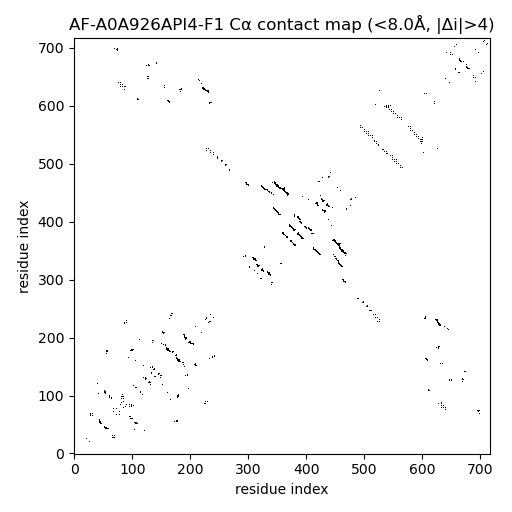46 15.497 -18.602 1.00 92.69 146 ALA A CA 1
ATOM 1231 C C . ALA A 1 146 ? 29.283 15.147 -17.222 1.00 92.69 146 ALA A C 1
ATOM 1233 O O . ALA A 1 146 ? 28.180 14.607 -17.094 1.00 92.69 146 ALA A O 1
ATOM 1234 N N . GLN A 1 147 ? 29.999 15.538 -16.168 1.00 94.44 147 GLN A N 1
ATOM 1235 C CA . GLN A 1 147 ? 29.514 15.402 -14.798 1.00 94.44 147 GLN A CA 1
ATOM 1236 C C . GLN A 1 147 ? 28.146 16.080 -14.633 1.00 94.44 147 GLN A C 1
ATOM 1238 O O . GLN A 1 147 ? 27.253 15.557 -13.974 1.00 94.44 147 GLN A O 1
ATOM 1243 N N . THR A 1 148 ? 27.941 17.231 -15.277 1.00 94.31 148 THR A N 1
ATOM 1244 C CA . THR A 1 148 ? 26.659 17.941 -15.231 1.00 94.31 148 THR A CA 1
ATOM 1245 C C . THR A 1 148 ? 25.510 17.110 -15.786 1.00 94.31 148 THR A C 1
ATOM 1247 O O . THR A 1 148 ? 24.419 17.180 -15.233 1.00 94.31 148 THR A O 1
ATOM 1250 N N . ASP A 1 149 ? 25.729 16.293 -16.819 1.00 93.81 149 ASP A N 1
ATOM 1251 C CA . ASP A 1 149 ? 24.661 15.490 -17.427 1.00 93.81 149 ASP A CA 1
ATOM 1252 C C . ASP A 1 149 ? 24.110 14.451 -16.443 1.00 93.81 149 ASP A C 1
ATOM 1254 O O . ASP A 1 149 ? 22.901 14.228 -16.402 1.00 93.81 149 ASP A O 1
ATOM 1258 N N . TYR A 1 150 ? 24.963 13.901 -15.568 1.00 95.44 150 TYR A N 1
ATOM 1259 C CA . TYR A 1 150 ? 24.529 13.037 -14.466 1.00 95.44 150 TYR A CA 1
ATOM 1260 C C . TYR A 1 150 ? 23.531 13.747 -13.545 1.00 95.44 150 TYR A C 1
ATOM 1262 O O . TYR A 1 150 ? 22.470 13.208 -13.236 1.00 95.44 150 TYR A O 1
ATOM 1270 N N . TYR A 1 151 ? 23.838 14.975 -13.119 1.00 96.88 151 TYR A N 1
ATOM 1271 C CA . TYR A 1 151 ? 22.963 15.711 -12.204 1.00 96.88 151 TYR A CA 1
ATOM 1272 C C . TYR A 1 151 ? 21.713 16.268 -12.894 1.00 96.88 151 TYR A C 1
ATOM 1274 O O . TYR A 1 151 ? 20.684 16.425 -12.244 1.00 96.88 151 TYR A O 1
ATOM 1282 N N . ARG A 1 152 ? 21.754 16.513 -14.207 1.00 95.88 152 ARG A N 1
ATOM 1283 C CA . ARG A 1 152 ? 20.552 16.853 -14.983 1.00 95.88 152 ARG A CA 1
ATOM 1284 C C . ARG A 1 152 ? 19.618 15.655 -15.147 1.00 95.88 152 ARG A C 1
ATOM 1286 O O . ARG A 1 152 ? 18.406 15.822 -15.038 1.00 95.88 152 ARG A O 1
ATOM 1293 N N . LEU A 1 153 ? 20.170 14.453 -15.316 1.00 95.12 153 LEU A N 1
ATOM 1294 C CA . LEU A 1 153 ? 19.406 13.206 -15.280 1.00 95.12 153 LEU A CA 1
ATOM 1295 C C . LEU A 1 153 ? 18.843 12.948 -13.872 1.00 95.12 153 LEU A C 1
ATOM 1297 O O . LEU A 1 153 ? 17.665 12.633 -13.729 1.00 95.12 153 LEU A O 1
ATOM 1301 N N . ARG A 1 154 ? 19.641 13.174 -12.817 1.00 96.94 154 ARG A N 1
ATOM 1302 C CA . ARG A 1 154 ? 19.183 13.126 -11.417 1.00 96.94 154 ARG A CA 1
ATOM 1303 C C . ARG A 1 154 ? 17.997 14.054 -11.164 1.00 96.94 154 ARG A C 1
ATOM 1305 O O . ARG A 1 154 ? 17.049 13.653 -10.493 1.00 96.94 154 ARG A O 1
ATOM 1312 N N . ALA A 1 155 ? 18.033 15.268 -11.708 1.00 97.56 155 ALA A N 1
ATOM 1313 C CA . ALA A 1 155 ? 16.984 16.263 -11.515 1.00 97.56 155 ALA A CA 1
ATOM 1314 C C . ALA A 1 155 ? 15.606 15.810 -12.035 1.00 97.56 155 ALA A C 1
ATOM 1316 O O . ALA A 1 155 ? 14.589 16.316 -11.558 1.00 97.56 155 ALA A O 1
ATOM 1317 N N . LEU A 1 156 ? 15.542 14.821 -12.939 1.00 97.38 156 LEU A N 1
ATOM 1318 C CA . LEU A 1 156 ? 14.282 14.187 -13.356 1.00 97.38 156 LEU A CA 1
ATOM 1319 C C . LEU A 1 156 ? 13.594 13.420 -12.222 1.00 97.38 156 LEU A C 1
ATOM 1321 O O . LEU A 1 156 ? 12.375 13.283 -12.215 1.00 97.38 156 LEU A O 1
ATOM 1325 N N . PHE A 1 157 ? 14.382 12.936 -11.266 1.00 98.00 157 PHE A N 1
ATOM 1326 C CA . PHE A 1 157 ? 13.958 1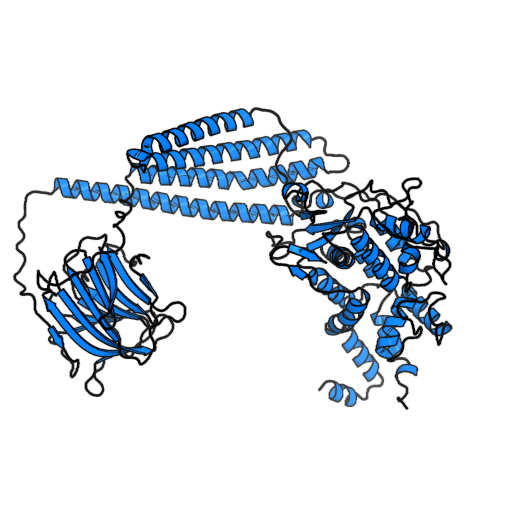2.079 -10.168 1.00 98.00 157 PHE A CA 1
ATOM 1327 C C . PHE A 1 157 ? 13.998 12.786 -8.801 1.00 98.00 157 PHE A C 1
ATOM 1329 O O . PHE A 1 157 ? 13.497 12.262 -7.811 1.00 98.00 157 PHE A O 1
ATOM 1336 N N . GLU A 1 158 ? 14.563 13.988 -8.701 1.00 96.88 158 GLU A N 1
ATOM 1337 C CA . GLU A 1 158 ? 14.648 14.705 -7.421 1.00 96.88 158 GLU A CA 1
ATOM 1338 C C . GLU A 1 158 ? 13.288 14.872 -6.700 1.00 96.88 158 GLU A C 1
ATOM 1340 O O . GLU A 1 158 ? 13.252 14.641 -5.485 1.00 96.88 158 GLU A O 1
ATOM 1345 N N . PRO A 1 159 ? 12.166 15.177 -7.393 1.00 96.94 159 PRO A N 1
ATOM 1346 C CA . PRO A 1 159 ? 10.876 15.393 -6.731 1.00 96.94 159 PRO A CA 1
ATOM 1347 C C . PRO A 1 159 ? 10.229 14.138 -6.136 1.00 96.94 159 PRO A C 1
ATOM 1349 O O . PRO A 1 159 ? 9.393 14.263 -5.232 1.00 96.94 159 PRO A O 1
ATOM 1352 N N . TYR A 1 160 ? 10.564 12.941 -6.637 1.00 96.25 160 TYR A N 1
ATOM 1353 C CA . TYR A 1 160 ? 9.777 11.749 -6.328 1.00 96.25 160 TYR A CA 1
ATOM 1354 C C . TYR A 1 160 ? 10.065 11.191 -4.928 1.00 96.25 160 TYR A C 1
ATOM 1356 O O . TYR A 1 160 ? 11.203 11.120 -4.473 1.00 96.25 160 TYR A O 1
ATOM 1364 N N . GLN A 1 161 ? 9.019 10.729 -4.264 1.00 95.44 161 GLN A N 1
ATOM 1365 C CA . GLN A 1 161 ? 8.994 10.047 -2.982 1.00 95.44 161 GLN A CA 1
ATOM 1366 C C . GLN A 1 161 ? 8.197 8.746 -3.135 1.00 95.44 161 GLN A C 1
ATOM 1368 O O . GLN A 1 161 ? 7.661 8.460 -4.206 1.00 95.44 161 GLN A O 1
ATOM 1373 N N . VAL A 1 162 ? 8.116 7.936 -2.084 1.00 95.69 162 VAL A N 1
ATOM 1374 C CA . VAL A 1 162 ? 7.313 6.710 -2.082 1.00 95.69 162 VAL A CA 1
ATOM 1375 C C . VAL A 1 162 ? 6.173 6.824 -1.078 1.00 95.69 162 VAL A C 1
ATOM 1377 O O . VAL A 1 162 ? 6.273 7.486 -0.044 1.00 95.69 162 VAL A O 1
ATOM 1380 N N . ARG A 1 163 ? 5.048 6.199 -1.400 1.00 95.75 163 ARG A N 1
ATOM 1381 C CA . ARG A 1 163 ? 3.914 6.050 -0.492 1.00 95.75 163 ARG A CA 1
ATOM 1382 C C . ARG A 1 163 ? 3.283 4.678 -0.657 1.00 95.75 163 ARG A C 1
ATOM 1384 O O . ARG A 1 163 ? 3.464 4.036 -1.690 1.00 95.75 163 ARG A O 1
ATOM 1391 N N . THR A 1 164 ? 2.543 4.259 0.355 1.00 96.31 164 THR A N 1
ATOM 1392 C CA . THR A 1 164 ? 1.795 3.004 0.357 1.00 96.31 164 THR A CA 1
ATOM 1393 C C . THR A 1 164 ? 0.311 3.324 0.313 1.00 96.31 164 THR A C 1
ATOM 1395 O O . THR A 1 164 ? -0.217 3.864 1.282 1.00 96.31 164 THR A O 1
ATOM 1398 N N . ASP A 1 165 ? -0.344 3.016 -0.803 1.00 96.50 165 ASP A N 1
ATOM 1399 C CA . ASP A 1 165 ? -1.784 3.211 -0.998 1.00 96.50 165 ASP A CA 1
ATOM 1400 C C . ASP A 1 165 ? -2.565 1.976 -0.498 1.00 96.50 165 ASP A C 1
ATOM 1402 O O . ASP A 1 165 ? -2.054 0.856 -0.539 1.00 96.50 165 ASP A O 1
ATOM 1406 N N . LEU A 1 166 ? -3.807 2.165 -0.038 1.00 95.69 166 LEU A N 1
ATOM 1407 C CA . LEU A 1 166 ? -4.732 1.054 0.216 1.00 95.69 166 LEU A CA 1
ATOM 1408 C C . LEU A 1 166 ? -5.192 0.405 -1.095 1.00 95.69 166 LEU A C 1
ATOM 1410 O O . LEU A 1 166 ? -5.294 1.070 -2.131 1.00 95.69 166 LEU A O 1
ATOM 1414 N N . LEU A 1 167 ? -5.558 -0.873 -1.003 1.00 94.50 167 LEU A N 1
ATOM 1415 C CA . LEU A 1 167 ? -6.169 -1.654 -2.077 1.00 94.50 167 LEU A CA 1
ATOM 1416 C C . LEU A 1 167 ? -7.651 -1.966 -1.785 1.00 94.50 167 LEU A C 1
ATOM 1418 O O . LEU A 1 167 ? -8.073 -1.940 -0.624 1.00 94.50 167 LEU A O 1
ATOM 1422 N N . PRO A 1 168 ? -8.469 -2.260 -2.814 1.00 92.88 168 PRO A N 1
ATOM 1423 C CA . PRO A 1 168 ? -9.855 -2.680 -2.627 1.00 92.88 168 PRO A CA 1
ATOM 1424 C C . PRO A 1 168 ? -9.974 -3.884 -1.684 1.00 92.88 168 PRO A C 1
ATOM 1426 O O . PRO A 1 168 ? -9.316 -4.902 -1.873 1.00 92.88 168 PRO A O 1
ATOM 1429 N N . GLY A 1 169 ? -10.831 -3.776 -0.665 1.00 87.00 169 GLY A N 1
ATOM 1430 C CA . GLY A 1 169 ? -11.026 -4.833 0.337 1.00 87.00 169 GLY A CA 1
ATOM 1431 C C . GLY A 1 169 ? -9.967 -4.889 1.446 1.00 87.00 169 GLY A C 1
ATOM 1432 O O . GLY A 1 169 ? -10.121 -5.680 2.382 1.00 87.00 169 GLY A O 1
ATOM 1433 N N . GLU A 1 170 ? -8.946 -4.032 1.391 1.00 89.00 170 GLU A N 1
ATOM 1434 C CA . GLU A 1 170 ? -7.950 -3.851 2.444 1.00 89.00 170 GLU A CA 1
ATOM 1435 C C . GLU A 1 170 ? -8.223 -2.575 3.258 1.00 89.00 170 GLU A C 1
ATOM 1437 O O . GLU A 1 170 ? -8.695 -1.560 2.741 1.00 89.00 170 GLU A O 1
ATOM 1442 N N . SER A 1 171 ? -7.926 -2.629 4.554 1.00 86.56 171 SER A N 1
ATOM 1443 C CA . SER A 1 171 ? -8.000 -1.492 5.482 1.00 86.56 171 SER A CA 1
ATOM 1444 C C . SER A 1 171 ? -6.716 -1.292 6.293 1.00 86.56 171 SER A C 1
ATOM 1446 O O . SER A 1 171 ? -6.595 -0.300 7.008 1.00 86.56 171 SER A O 1
ATOM 1448 N N . ASP A 1 172 ? -5.777 -2.234 6.209 1.00 90.56 172 ASP A N 1
ATOM 1449 C CA . ASP A 1 172 ? -4.500 -2.226 6.907 1.00 90.56 172 ASP A CA 1
ATOM 1450 C C . ASP A 1 172 ? -3.330 -2.200 5.909 1.00 90.56 172 ASP A C 1
ATOM 1452 O O . ASP A 1 172 ? -3.078 -3.159 5.176 1.00 90.56 172 ASP A O 1
ATOM 1456 N N . PHE A 1 173 ? -2.579 -1.096 5.931 1.00 91.38 173 PHE A N 1
ATOM 1457 C CA . PHE A 1 173 ? -1.388 -0.882 5.103 1.00 91.38 173 PHE A CA 1
ATOM 1458 C C . PHE A 1 173 ? -0.283 -1.921 5.331 1.00 91.38 173 PHE A C 1
ATOM 1460 O O . PHE A 1 173 ? 0.560 -2.100 4.456 1.00 91.38 173 PHE A O 1
ATOM 1467 N N . GLU A 1 174 ? -0.252 -2.554 6.506 1.00 90.62 174 GLU A N 1
ATOM 1468 C CA . GLU A 1 174 ? 0.753 -3.553 6.880 1.00 90.62 174 GLU A CA 1
ATOM 1469 C C . GLU A 1 174 ? 0.363 -4.972 6.454 1.00 90.62 174 GLU A C 1
ATOM 1471 O O . GLU A 1 174 ? 1.224 -5.852 6.369 1.00 90.62 174 GLU A O 1
ATOM 1476 N N . ARG A 1 175 ? -0.930 -5.208 6.194 1.00 91.94 175 ARG A N 1
ATOM 1477 C CA . ARG A 1 175 ? -1.423 -6.496 5.705 1.00 91.94 175 ARG A CA 1
ATOM 1478 C C . ARG A 1 175 ? -1.263 -6.594 4.194 1.00 91.94 175 ARG A C 1
ATOM 1480 O O . ARG A 1 175 ? -0.696 -7.581 3.726 1.00 91.94 175 ARG A O 1
ATOM 1487 N N . ASP A 1 176 ? -1.720 -5.577 3.460 1.00 93.50 176 ASP A N 1
ATOM 1488 C CA . ASP A 1 176 ? -1.582 -5.526 2.003 1.00 93.50 176 ASP A CA 1
ATOM 1489 C C . ASP A 1 176 ? -1.630 -4.100 1.415 1.00 93.50 176 ASP A C 1
ATOM 1491 O O . ASP A 1 176 ? -2.655 -3.609 0.941 1.00 93.50 176 ASP A O 1
ATOM 1495 N N . GLY A 1 177 ? -0.501 -3.397 1.456 1.00 94.88 177 GLY A N 1
ATOM 1496 C CA . GLY A 1 177 ? -0.371 -2.064 0.864 1.00 94.88 177 GLY A CA 1
ATOM 1497 C C . GLY A 1 177 ? 0.215 -2.067 -0.550 1.00 94.88 177 GLY A C 1
ATOM 1498 O O . GLY A 1 177 ? 1.043 -2.906 -0.882 1.00 94.88 177 GLY A O 1
ATOM 1499 N N . LEU A 1 178 ? -0.125 -1.071 -1.370 1.00 96.75 178 LEU A N 1
ATOM 1500 C CA . LEU A 1 178 ? 0.500 -0.855 -2.678 1.00 96.75 178 LEU A CA 1
ATOM 1501 C C . LEU A 1 178 ? 1.623 0.193 -2.588 1.00 96.75 178 LEU A C 1
ATOM 1503 O O . LEU A 1 178 ? 1.321 1.392 -2.562 1.00 96.75 178 LEU A O 1
ATOM 1507 N N . PRO A 1 179 ? 2.913 -0.199 -2.563 1.00 96.06 179 PRO A N 1
ATOM 1508 C CA . PRO A 1 179 ? 4.006 0.761 -2.618 1.00 96.06 179 PRO A CA 1
ATOM 1509 C C . PRO A 1 179 ? 4.138 1.352 -4.023 1.00 96.06 179 PRO A C 1
ATOM 1511 O O . PRO A 1 179 ? 4.304 0.628 -5.004 1.00 96.06 179 PRO A O 1
ATOM 1514 N N . ARG A 1 180 ? 4.118 2.680 -4.119 1.00 96.00 180 ARG A N 1
ATOM 1515 C CA . ARG A 1 180 ? 4.248 3.399 -5.389 1.00 96.00 180 ARG A CA 1
ATOM 1516 C C . ARG A 1 180 ? 5.042 4.693 -5.259 1.00 96.00 180 ARG A C 1
ATOM 1518 O O . ARG A 1 180 ? 4.978 5.378 -4.237 1.00 96.00 180 ARG A O 1
ATOM 1525 N N . ALA A 1 181 ? 5.759 5.056 -6.317 1.00 96.81 181 ALA A N 1
ATOM 1526 C CA . ALA A 1 181 ? 6.454 6.343 -6.403 1.00 96.81 181 ALA A CA 1
ATOM 1527 C C . ALA A 1 181 ? 5.476 7.480 -6.706 1.00 96.81 181 ALA A C 1
ATOM 1529 O O . ALA A 1 181 ? 4.488 7.230 -7.386 1.00 96.81 181 ALA A O 1
ATOM 1530 N N . PHE A 1 182 ? 5.721 8.696 -6.209 1.00 97.56 182 PHE A N 1
ATOM 1531 C CA . PHE A 1 182 ? 4.930 9.912 -6.446 1.00 97.56 182 PHE A CA 1
ATOM 1532 C C . PHE A 1 182 ? 5.770 11.178 -6.368 1.00 97.56 182 PHE A C 1
ATOM 1534 O O . PHE A 1 182 ? 6.724 11.199 -5.607 1.00 97.56 182 PHE A O 1
ATOM 1541 N N . ASP A 1 183 ? 5.402 12.254 -7.058 1.00 97.25 183 ASP A N 1
ATOM 1542 C CA . ASP A 1 183 ? 6.068 13.547 -6.865 1.00 97.25 183 ASP A CA 1
ATOM 1543 C C . ASP A 1 183 ? 5.609 14.205 -5.553 1.00 97.25 183 ASP A C 1
ATOM 1545 O O . ASP A 1 183 ? 4.428 14.494 -5.367 1.00 97.25 183 ASP A O 1
ATOM 1549 N N . CYS A 1 184 ? 6.550 14.428 -4.630 1.00 95.00 184 CYS A N 1
ATOM 1550 C CA . CYS A 1 184 ? 6.302 15.041 -3.320 1.00 95.00 184 CYS A CA 1
ATOM 1551 C C . CYS A 1 184 ? 6.960 16.416 -3.203 1.00 95.00 184 CYS A C 1
ATOM 1553 O O . CYS A 1 184 ? 6.344 17.368 -2.733 1.00 95.00 184 CYS A O 1
ATOM 1555 N N . ASN A 1 185 ? 8.215 16.520 -3.644 1.00 94.50 185 ASN A N 1
ATOM 1556 C CA . ASN A 1 185 ? 9.056 17.695 -3.445 1.00 94.50 185 ASN A CA 1
ATOM 1557 C C . ASN A 1 185 ? 9.182 18.476 -4.759 1.00 94.50 185 ASN A C 1
ATOM 1559 O O . ASN A 1 185 ? 10.231 18.458 -5.398 1.00 94.50 185 ASN A O 1
ATOM 1563 N N . LEU A 1 186 ? 8.093 19.123 -5.186 1.00 96.19 186 LEU A N 1
ATOM 1564 C CA . LEU A 1 186 ? 8.001 19.770 -6.507 1.00 96.19 186 LEU A CA 1
ATOM 1565 C C . LEU A 1 186 ? 9.074 20.846 -6.734 1.00 96.19 186 LEU A C 1
ATOM 1567 O O . LEU A 1 186 ? 9.621 20.952 -7.829 1.00 96.19 186 LEU A O 1
ATOM 1571 N N . ASP A 1 187 ? 9.417 21.582 -5.677 1.00 95.50 187 ASP A N 1
ATOM 1572 C CA . ASP A 1 187 ? 10.405 22.664 -5.708 1.00 95.50 187 ASP A CA 1
ATOM 1573 C C . ASP A 1 187 ? 11.838 22.181 -5.416 1.00 95.50 187 ASP A C 1
ATOM 1575 O O . ASP A 1 187 ? 12.745 22.990 -5.207 1.00 95.50 187 ASP A O 1
ATOM 1579 N N . ALA A 1 188 ? 12.066 20.861 -5.363 1.00 94.62 188 ALA A N 1
ATOM 1580 C CA . ALA A 1 188 ? 13.384 20.310 -5.080 1.00 94.62 188 ALA A CA 1
ATOM 1581 C C . ALA A 1 188 ? 14.399 20.733 -6.150 1.00 94.62 188 ALA A C 1
ATOM 1583 O O . ALA A 1 188 ? 14.255 20.449 -7.344 1.00 94.62 188 ALA A O 1
ATOM 1584 N N . GLN A 1 189 ? 15.459 21.394 -5.687 1.00 96.56 189 GLN A N 1
ATOM 1585 C CA . GLN A 1 189 ? 16.587 21.805 -6.509 1.00 96.56 189 GLN A CA 1
ATOM 1586 C C . GLN A 1 189 ? 17.673 20.733 -6.485 1.00 96.56 189 GLN A C 1
ATOM 1588 O O . GLN A 1 189 ? 18.044 20.227 -5.425 1.00 96.56 189 GLN A O 1
ATOM 1593 N N . THR A 1 190 ? 18.231 20.438 -7.655 1.00 97.50 190 THR A N 1
ATOM 1594 C CA . THR A 1 190 ? 19.377 19.540 -7.784 1.00 97.50 190 THR A CA 1
ATOM 1595 C C . THR A 1 190 ? 20.649 20.357 -7.965 1.00 97.50 190 THR A C 1
ATOM 1597 O O . THR A 1 190 ? 20.716 21.251 -8.808 1.00 97.50 190 THR A O 1
ATOM 1600 N N . PHE A 1 191 ? 21.679 20.023 -7.194 1.00 97.44 191 PHE A N 1
ATOM 1601 C CA . PHE A 1 191 ? 23.003 20.636 -7.274 1.00 97.44 191 PHE A CA 1
ATOM 1602 C C . PHE A 1 191 ? 24.040 19.592 -7.673 1.00 97.44 191 PHE A C 1
ATOM 1604 O O . PHE A 1 191 ? 23.914 18.416 -7.325 1.00 97.44 191 PHE A O 1
ATOM 1611 N N . LEU A 1 192 ? 25.090 20.030 -8.365 1.00 96.50 192 LEU A N 1
ATOM 1612 C CA . LEU A 1 192 ? 26.260 19.196 -8.621 1.00 96.50 192 LEU A CA 1
ATOM 1613 C C . LEU A 1 192 ? 27.000 18.952 -7.303 1.00 96.50 192 LEU A C 1
ATOM 1615 O O . LEU A 1 192 ? 27.277 19.893 -6.566 1.00 96.50 192 LEU A O 1
ATOM 1619 N N . HIS A 1 193 ? 27.350 17.705 -6.999 1.00 96.69 193 HIS A N 1
ATOM 1620 C CA . HIS A 1 193 ? 28.199 17.404 -5.847 1.00 96.69 193 HIS A CA 1
ATOM 1621 C C . HIS A 1 193 ? 29.668 17.418 -6.271 1.00 96.69 193 HIS A C 1
ATOM 1623 O O . HIS A 1 193 ? 30.074 16.695 -7.190 1.00 96.69 193 HIS A O 1
ATOM 1629 N N . VAL A 1 194 ? 30.490 18.237 -5.612 1.00 95.75 194 VAL A N 1
ATOM 1630 C CA . VAL A 1 194 ? 31.905 18.386 -5.969 1.00 95.75 194 VAL A CA 1
ATOM 1631 C C . VAL A 1 194 ? 32.617 17.054 -5.742 1.00 95.75 194 VAL A C 1
ATOM 1633 O O . VAL A 1 194 ? 32.651 16.541 -4.625 1.00 95.75 194 VAL A O 1
ATOM 1636 N N . ARG A 1 195 ? 33.168 16.468 -6.815 1.00 94.00 195 ARG A N 1
ATOM 1637 C CA . ARG A 1 195 ? 33.743 15.107 -6.815 1.00 94.00 195 ARG A CA 1
ATOM 1638 C C . ARG A 1 195 ? 32.779 14.020 -6.309 1.00 94.00 195 ARG A C 1
ATOM 1640 O O . ARG A 1 195 ? 33.228 12.982 -5.832 1.00 94.00 195 ARG A O 1
ATOM 1647 N N . GLY A 1 196 ? 31.470 14.253 -6.414 1.00 93.56 196 GLY A N 1
ATOM 1648 C CA . GLY A 1 196 ? 30.434 13.327 -5.961 1.00 93.56 196 GLY A CA 1
ATOM 1649 C C . GLY A 1 196 ? 30.171 13.316 -4.449 1.00 93.56 196 GLY A C 1
ATOM 1650 O O . GLY A 1 196 ? 29.419 12.451 -4.004 1.00 93.56 196 GLY A O 1
ATOM 1651 N N . ASP A 1 197 ? 30.763 14.233 -3.670 1.00 95.12 197 ASP A N 1
ATOM 1652 C CA . ASP A 1 197 ? 30.554 14.343 -2.215 1.00 95.12 197 ASP A CA 1
ATOM 1653 C C . ASP A 1 197 ? 29.285 15.148 -1.898 1.00 95.12 197 ASP A C 1
ATOM 1655 O O . ASP A 1 197 ? 29.246 16.368 -2.073 1.00 95.12 197 ASP A O 1
ATOM 1659 N N . ASP A 1 198 ? 28.242 14.472 -1.418 1.00 93.31 198 ASP A N 1
ATOM 1660 C CA . ASP A 1 198 ? 26.933 15.065 -1.118 1.00 93.31 198 ASP A CA 1
ATOM 1661 C C . ASP A 1 198 ? 26.944 16.060 0.047 1.00 93.31 198 ASP A C 1
ATOM 1663 O O . ASP A 1 198 ? 26.029 16.873 0.181 1.00 93.31 198 ASP A O 1
ATOM 1667 N N . ARG A 1 199 ? 28.013 16.070 0.846 1.00 95.25 199 ARG A N 1
ATOM 1668 C CA . ARG A 1 199 ? 28.243 17.083 1.884 1.00 95.25 199 ARG A CA 1
ATOM 1669 C C . ARG A 1 199 ? 28.765 18.397 1.306 1.00 95.25 199 ARG A C 1
ATOM 1671 O O . ARG A 1 199 ? 28.770 19.404 2.010 1.00 95.25 199 ARG A O 1
ATOM 1678 N N . ASN A 1 200 ? 29.203 18.394 0.045 1.00 96.38 200 ASN A N 1
ATOM 1679 C CA . ASN A 1 200 ? 29.752 19.554 -0.647 1.00 96.38 200 ASN A CA 1
ATOM 1680 C C . ASN A 1 200 ? 29.046 19.816 -1.997 1.00 96.38 200 ASN A C 1
ATOM 1682 O O . ASN A 1 200 ? 29.661 19.678 -3.062 1.00 96.38 200 ASN A O 1
ATOM 1686 N N . PRO A 1 201 ? 27.748 20.176 -1.980 1.00 96.38 201 PRO A N 1
ATOM 1687 C CA . PRO A 1 201 ? 27.035 20.581 -3.183 1.00 96.38 201 PRO A CA 1
ATOM 1688 C C . PRO A 1 201 ? 27.488 21.971 -3.648 1.00 96.38 201 PRO A C 1
ATOM 1690 O O . PRO A 1 201 ? 27.532 22.920 -2.861 1.00 96.38 201 PRO A O 1
ATOM 1693 N N . ASP A 1 202 ? 27.753 22.115 -4.942 1.00 96.62 202 ASP A N 1
ATOM 1694 C CA . ASP A 1 202 ? 27.953 23.411 -5.580 1.00 96.62 202 ASP A CA 1
ATOM 1695 C C . ASP A 1 202 ? 26.603 24.122 -5.746 1.00 96.62 202 ASP A C 1
ATOM 1697 O O . ASP A 1 202 ? 25.843 23.876 -6.684 1.00 96.62 202 ASP A O 1
ATOM 1701 N N . LYS A 1 203 ? 26.304 25.016 -4.802 1.00 96.44 203 LYS A N 1
ATOM 1702 C CA . LYS A 1 203 ? 25.068 25.811 -4.786 1.00 96.44 203 LYS A CA 1
ATOM 1703 C C . LYS A 1 203 ? 25.107 27.030 -5.712 1.00 96.44 203 LYS A C 1
ATOM 1705 O O . LYS A 1 203 ? 24.129 27.770 -5.756 1.00 96.44 203 LYS A O 1
ATOM 1710 N N . SER A 1 204 ? 26.206 27.264 -6.436 1.00 96.12 204 SER A N 1
ATOM 1711 C CA . SER A 1 204 ? 26.298 28.390 -7.376 1.00 96.12 204 SER A CA 1
ATOM 1712 C C . SER A 1 204 ? 25.430 28.196 -8.623 1.00 96.12 204 SER A C 1
ATOM 1714 O O . SER A 1 204 ? 25.073 29.173 -9.282 1.00 96.12 204 SER A O 1
ATOM 1716 N N . ARG A 1 205 ? 25.064 26.946 -8.940 1.00 92.88 205 ARG A N 1
ATOM 1717 C CA . ARG A 1 205 ? 24.276 26.598 -10.123 1.00 92.88 205 ARG A CA 1
ATOM 1718 C C . ARG A 1 205 ? 23.279 25.479 -9.826 1.00 92.88 205 ARG A C 1
ATOM 1720 O O . ARG A 1 205 ? 23.663 24.387 -9.415 1.00 92.88 205 ARG A O 1
ATOM 1727 N N . VAL A 1 206 ? 22.008 25.731 -10.128 1.00 97.06 206 VAL A N 1
ATOM 1728 C CA . VAL A 1 206 ? 20.951 24.710 -10.115 1.00 97.06 206 VAL A CA 1
ATOM 1729 C C . VAL A 1 206 ? 21.011 23.901 -11.414 1.00 97.06 206 VAL A C 1
ATOM 1731 O O . VAL A 1 206 ? 21.217 24.450 -12.501 1.00 97.06 206 VAL A O 1
ATOM 1734 N N . MET A 1 207 ? 20.890 22.580 -11.304 1.00 96.69 207 MET A N 1
ATOM 1735 C CA . MET A 1 207 ? 20.848 21.666 -12.442 1.00 96.69 207 MET A CA 1
ATOM 1736 C C . MET A 1 207 ? 19.414 21.528 -12.938 1.00 96.69 207 MET A C 1
ATOM 1738 O O . MET A 1 207 ? 18.580 20.914 -12.278 1.00 96.69 207 MET A O 1
ATOM 1742 N N . GLU A 1 208 ? 19.149 22.072 -14.124 1.00 95.06 208 GLU A N 1
ATOM 1743 C CA . GLU A 1 208 ? 17.863 21.886 -14.790 1.00 95.06 208 GLU A CA 1
ATOM 1744 C C . GLU A 1 208 ? 17.718 20.448 -15.305 1.00 95.06 208 GLU A C 1
ATOM 1746 O O . GLU A 1 208 ? 18.668 19.926 -15.914 1.00 95.06 208 GLU A O 1
ATOM 1751 N N . PRO A 1 209 ? 16.543 19.818 -15.122 1.00 95.69 209 PRO A N 1
ATOM 1752 C CA . PRO A 1 209 ? 16.291 18.474 -15.616 1.00 95.69 209 PRO A CA 1
ATOM 1753 C C . PRO A 1 209 ? 16.538 18.410 -17.124 1.00 95.69 209 PRO A C 1
ATOM 1755 O O . PRO A 1 209 ? 16.162 19.322 -17.860 1.00 95.69 209 PRO A O 1
ATOM 1758 N N . ALA A 1 210 ? 17.231 17.368 -17.581 1.00 93.75 210 ALA A N 1
ATOM 1759 C CA . ALA A 1 210 ? 17.440 17.108 -19.002 1.00 93.75 210 ALA A CA 1
ATOM 1760 C C . ALA A 1 210 ? 17.854 15.664 -19.259 1.00 93.75 210 ALA A C 1
ATOM 1762 O O . ALA A 1 210 ? 18.444 15.002 -18.405 1.00 93.75 210 ALA A O 1
ATOM 1763 N N . VAL A 1 211 ? 17.599 15.226 -20.487 1.00 91.50 211 VAL A N 1
ATOM 1764 C CA . VAL A 1 211 ? 18.125 13.981 -21.046 1.00 91.50 211 VAL A CA 1
ATOM 1765 C C . VAL A 1 211 ? 19.488 14.215 -21.710 1.00 91.50 211 VAL A C 1
ATOM 1767 O O . VAL A 1 211 ? 19.787 15.348 -22.105 1.00 91.50 211 VAL A O 1
ATOM 1770 N N . PRO A 1 212 ? 20.333 13.178 -21.859 1.00 86.25 212 PRO A N 1
ATOM 1771 C CA . PRO A 1 212 ? 21.628 13.323 -22.515 1.00 86.25 212 PRO A CA 1
ATOM 1772 C C . PRO A 1 212 ? 21.481 13.830 -23.956 1.00 86.25 212 PRO A C 1
ATOM 1774 O O . PRO A 1 212 ? 20.841 13.189 -24.789 1.00 86.25 212 PRO A O 1
ATOM 1777 N N . ALA A 1 213 ? 22.103 14.971 -24.269 1.00 82.19 213 ALA A N 1
ATOM 1778 C CA . ALA A 1 213 ? 21.895 15.665 -25.544 1.00 82.19 213 ALA A CA 1
ATOM 1779 C C . ALA A 1 213 ? 22.248 14.810 -26.774 1.00 82.19 213 ALA A C 1
ATOM 1781 O O . ALA A 1 213 ? 21.574 14.901 -27.792 1.00 82.19 213 ALA A O 1
ATOM 1782 N N . PHE A 1 214 ? 23.260 13.942 -26.674 1.00 82.25 214 PHE A N 1
ATOM 1783 C CA . PHE A 1 214 ? 23.681 13.065 -27.774 1.00 82.25 214 PHE A CA 1
ATOM 1784 C C . PHE A 1 214 ? 22.692 11.925 -28.080 1.00 82.25 214 PHE A C 1
ATOM 1786 O O . PHE A 1 214 ? 22.782 11.320 -29.144 1.00 82.25 214 PHE A O 1
ATOM 1793 N N . LEU A 1 215 ? 21.772 11.623 -27.157 1.00 83.94 215 LEU A N 1
ATOM 1794 C CA . LEU A 1 215 ? 20.672 10.674 -27.358 1.00 83.94 215 LEU A CA 1
ATOM 1795 C C . LEU A 1 215 ? 19.362 11.379 -27.728 1.00 83.94 215 LEU A C 1
ATOM 1797 O O . LEU A 1 215 ? 18.374 10.722 -28.044 1.00 83.94 215 LEU A O 1
ATOM 1801 N N . SER A 1 216 ? 19.334 12.711 -27.676 1.00 77.25 216 SER A N 1
ATOM 1802 C CA . SER A 1 216 ? 18.143 13.482 -27.995 1.00 77.25 216 SER A CA 1
ATOM 1803 C C . SER A 1 216 ? 18.037 13.713 -29.501 1.00 77.25 216 SER A C 1
ATOM 1805 O O . SER A 1 216 ? 18.918 14.307 -30.116 1.00 77.25 216 SER A O 1
ATOM 1807 N N . HIS A 1 217 ? 16.935 13.260 -30.096 1.00 71.06 217 HIS A N 1
ATOM 1808 C CA . HIS A 1 217 ? 16.617 13.452 -31.516 1.00 71.06 217 HIS A CA 1
ATOM 1809 C C . HIS A 1 217 ? 15.373 14.339 -31.730 1.00 71.06 217 HIS A C 1
ATOM 1811 O O . HIS A 1 217 ? 14.938 14.536 -32.865 1.00 71.06 217 HIS A O 1
ATOM 1817 N N . ALA A 1 218 ? 14.758 14.839 -30.653 1.00 64.44 218 ALA A N 1
ATOM 1818 C CA . ALA A 1 218 ? 13.551 15.664 -30.671 1.00 64.44 218 ALA A CA 1
ATOM 1819 C C . ALA A 1 218 ? 13.588 16.711 -29.546 1.00 64.44 218 ALA A C 1
ATOM 1821 O O . ALA A 1 218 ? 14.410 16.635 -28.632 1.00 64.44 218 ALA A O 1
ATOM 1822 N N . ALA A 1 219 ? 12.694 17.700 -29.608 1.00 68.88 219 ALA A N 1
ATOM 1823 C CA . ALA A 1 219 ? 12.522 18.651 -28.516 1.00 68.88 219 ALA A CA 1
ATOM 1824 C C . ALA A 1 219 ? 11.969 17.916 -27.285 1.00 68.88 219 ALA A C 1
ATOM 1826 O O . ALA A 1 219 ? 10.800 17.544 -27.253 1.00 68.88 219 ALA A O 1
ATOM 1827 N N . TRP A 1 220 ? 12.819 17.696 -26.284 1.00 85.62 220 TRP A N 1
ATOM 1828 C CA . TRP A 1 220 ? 12.413 17.183 -24.981 1.00 85.62 220 TRP A CA 1
ATOM 1829 C C . TRP A 1 220 ? 11.849 18.335 -24.142 1.00 85.62 220 TRP A C 1
ATOM 1831 O O . TRP A 1 220 ? 12.521 19.355 -23.969 1.00 85.62 220 TRP A O 1
ATOM 1841 N N . GLN A 1 221 ? 10.615 18.190 -23.659 1.00 88.75 221 GLN A N 1
ATOM 1842 C CA . GLN A 1 221 ? 9.906 19.217 -22.894 1.00 88.75 221 GLN A CA 1
ATOM 1843 C C . GLN A 1 221 ? 9.247 18.597 -21.665 1.00 88.75 221 GLN A C 1
ATOM 1845 O O . GLN A 1 221 ? 8.721 17.489 -21.728 1.00 88.75 221 GLN A O 1
ATOM 1850 N N . VAL A 1 222 ? 9.298 19.325 -20.552 1.00 93.94 222 VAL A N 1
ATOM 1851 C CA . VAL A 1 222 ? 8.655 18.951 -19.290 1.00 93.94 222 VAL A CA 1
ATOM 1852 C C . VAL A 1 222 ? 7.430 19.823 -19.111 1.00 93.94 222 VAL A C 1
ATOM 1854 O O . VAL A 1 222 ? 7.545 21.049 -19.109 1.00 93.94 222 VAL A O 1
ATOM 1857 N N . GLU A 1 223 ? 6.282 19.189 -18.911 1.00 94.50 223 GLU A N 1
ATOM 1858 C CA . GLU A 1 223 ? 5.020 19.869 -18.643 1.00 94.50 223 GLU A CA 1
ATOM 1859 C C . GLU A 1 223 ? 4.440 19.369 -17.318 1.00 94.50 223 GLU A C 1
ATOM 1861 O O . GLU A 1 223 ? 4.313 18.156 -17.142 1.00 94.50 223 GLU A O 1
ATOM 1866 N N . PRO A 1 224 ? 4.075 20.263 -16.379 1.00 96.62 224 PRO A N 1
ATOM 1867 C CA . PRO A 1 224 ? 3.406 19.858 -15.151 1.00 96.62 224 PRO A CA 1
ATOM 1868 C C . PRO A 1 224 ? 2.113 19.092 -15.434 1.00 96.62 224 PRO A C 1
ATOM 1870 O O . PRO A 1 224 ? 1.305 19.493 -16.272 1.00 96.62 224 PRO A O 1
ATOM 1873 N N . VAL A 1 225 ? 1.882 18.021 -14.679 1.00 96.62 225 VAL A N 1
ATOM 1874 C CA . VAL A 1 225 ? 0.696 17.173 -14.830 1.00 96.62 225 VAL A CA 1
ATOM 1875 C C . VAL A 1 225 ? -0.302 17.513 -13.734 1.00 96.62 225 VAL A C 1
ATOM 1877 O O . VAL A 1 225 ? 0.020 17.401 -12.552 1.00 96.62 225 VAL A O 1
ATOM 1880 N N . SER A 1 226 ? -1.521 17.911 -14.105 1.00 95.44 226 SER A N 1
ATOM 1881 C CA . SER A 1 226 ? -2.620 18.071 -13.146 1.00 95.44 226 SER A CA 1
ATOM 1882 C C . SER A 1 226 ? -3.102 16.700 -12.676 1.00 95.44 226 SER A C 1
ATOM 1884 O O . SER A 1 226 ? -3.369 15.818 -13.492 1.00 95.44 226 SER A O 1
ATOM 1886 N N . LEU A 1 227 ? -3.184 16.513 -11.359 1.00 95.56 227 LEU A N 1
ATOM 1887 C CA . LEU A 1 227 ? -3.572 15.246 -10.753 1.00 95.56 227 LEU A CA 1
ATOM 1888 C C . LEU A 1 227 ? -5.047 15.278 -10.328 1.00 95.56 227 LEU A C 1
ATOM 1890 O O . LEU A 1 227 ? -5.544 16.321 -9.899 1.00 95.56 227 LEU A O 1
ATOM 1894 N N . PRO A 1 228 ? -5.759 14.142 -10.418 1.00 94.75 228 PRO A N 1
ATOM 1895 C CA . PRO A 1 228 ? -7.135 14.058 -9.954 1.00 94.75 228 PRO A CA 1
ATOM 1896 C C . PRO A 1 228 ? -7.208 14.096 -8.414 1.00 94.75 228 PRO A C 1
ATOM 1898 O O . PRO A 1 228 ? -6.229 13.742 -7.741 1.00 94.75 228 PRO A O 1
ATOM 1901 N N . PRO A 1 229 ? -8.369 14.458 -7.831 1.00 94.00 229 PRO A N 1
ATOM 1902 C CA . PRO A 1 229 ? -8.542 14.547 -6.380 1.00 94.00 229 PRO A CA 1
ATOM 1903 C C . PRO A 1 229 ? -8.115 13.279 -5.631 1.00 94.00 229 PRO A C 1
ATOM 1905 O O . PRO A 1 229 ? -7.526 13.364 -4.557 1.00 94.00 229 PRO A O 1
ATOM 1908 N N . GLU A 1 230 ? -8.349 12.097 -6.205 1.00 94.69 230 GLU A N 1
ATOM 1909 C CA . GLU A 1 230 ? -8.004 10.804 -5.610 1.00 94.69 230 GLU A CA 1
ATOM 1910 C C . GLU A 1 230 ? -6.493 10.528 -5.559 1.00 94.69 230 GLU A C 1
ATOM 1912 O O . GLU A 1 230 ? -6.047 9.656 -4.808 1.00 94.69 230 GLU A O 1
ATOM 1917 N N . ALA A 1 231 ? -5.684 11.238 -6.347 1.00 94.56 231 ALA A N 1
ATOM 1918 C CA . ALA A 1 231 ? -4.230 11.157 -6.269 1.00 94.56 231 ALA A CA 1
ATOM 1919 C C . ALA A 1 231 ? -3.679 12.049 -5.146 1.00 94.56 231 ALA A C 1
ATOM 1921 O O . ALA A 1 231 ? -2.753 11.630 -4.443 1.00 94.56 231 ALA A O 1
ATOM 1922 N N . THR A 1 232 ? -4.279 13.227 -4.952 1.00 93.62 232 THR A N 1
ATOM 1923 C CA . THR A 1 232 ? -3.983 14.173 -3.864 1.00 93.62 232 THR A CA 1
ATOM 1924 C C . THR A 1 232 ? -4.481 13.673 -2.512 1.00 93.62 232 THR A C 1
ATOM 1926 O O . THR A 1 232 ? -3.753 13.744 -1.522 1.00 93.62 232 THR A O 1
ATOM 1929 N N . GLN A 1 233 ? -5.694 13.122 -2.477 1.00 94.50 233 GLN A N 1
ATOM 1930 C CA . GLN A 1 233 ? -6.306 12.505 -1.308 1.00 94.50 233 GLN A CA 1
ATOM 1931 C C . GLN A 1 233 ? -6.804 11.092 -1.620 1.00 94.50 233 GLN A C 1
ATOM 1933 O O . GLN A 1 233 ? -7.986 10.878 -1.884 1.00 94.50 233 GLN A O 1
ATOM 1938 N N . PRO A 1 234 ? -5.937 10.071 -1.517 1.00 95.44 234 PRO A N 1
ATOM 1939 C CA . PRO A 1 234 ? -6.343 8.682 -1.725 1.00 95.44 234 PRO A CA 1
ATOM 1940 C C . PRO A 1 234 ? -7.472 8.211 -0.798 1.00 95.44 234 PRO A C 1
ATOM 1942 O O . PRO A 1 234 ? -8.153 7.242 -1.121 1.00 95.44 234 PRO A O 1
ATOM 1945 N N . GLY A 1 235 ? -7.705 8.898 0.329 1.00 94.81 235 GLY A N 1
ATOM 1946 C CA . GLY A 1 235 ? -8.825 8.635 1.236 1.00 94.81 235 GLY A CA 1
ATOM 1947 C C . GLY A 1 235 ? -10.211 8.800 0.616 1.00 94.81 235 GLY A C 1
ATOM 1948 O O . GLY A 1 235 ? -11.156 8.172 1.089 1.00 94.81 235 GLY A O 1
ATOM 1949 N N . VAL A 1 236 ? -10.333 9.598 -0.452 1.00 94.94 236 VAL A N 1
ATOM 1950 C CA . VAL A 1 236 ? -11.611 9.828 -1.146 1.00 94.94 236 VAL A CA 1
ATOM 1951 C C . VAL A 1 236 ? -11.918 8.793 -2.224 1.00 94.94 236 VAL A C 1
ATOM 1953 O O . VAL A 1 236 ? -13.003 8.824 -2.803 1.00 94.94 236 VAL A O 1
ATOM 1956 N N . ARG A 1 237 ? -10.995 7.861 -2.504 1.00 95.50 237 ARG A N 1
ATOM 1957 C CA . ARG A 1 237 ? -11.233 6.788 -3.477 1.00 95.50 237 ARG A CA 1
ATOM 1958 C C . ARG A 1 237 ? -12.475 5.988 -3.063 1.00 95.50 237 ARG A C 1
ATOM 1960 O O . ARG A 1 237 ? -12.566 5.615 -1.890 1.00 95.50 237 ARG A O 1
ATOM 1967 N N . PRO A 1 238 ? -13.395 5.655 -3.991 1.00 95.19 238 PRO A N 1
ATOM 1968 C CA . PRO A 1 238 ? -14.660 5.005 -3.641 1.00 95.19 238 PRO A CA 1
ATOM 1969 C C . PRO A 1 238 ? -14.502 3.760 -2.760 1.00 95.19 238 PRO A C 1
ATOM 1971 O O . PRO A 1 238 ? -15.176 3.643 -1.740 1.00 95.19 238 PRO A O 1
ATOM 1974 N N . PHE A 1 239 ? -13.547 2.883 -3.088 1.00 95.44 239 PHE A N 1
ATOM 1975 C CA . PHE A 1 239 ? -13.298 1.663 -2.316 1.00 95.44 239 PHE A CA 1
ATOM 1976 C C . PHE A 1 239 ? -12.711 1.934 -0.921 1.00 95.44 239 PHE A C 1
ATOM 1978 O O . PHE A 1 239 ? -12.945 1.156 -0.002 1.00 95.44 239 PHE A O 1
ATOM 1985 N N . VAL A 1 240 ? -11.962 3.029 -0.732 1.00 95.94 240 VAL A N 1
ATOM 1986 C CA . VAL A 1 240 ? -11.422 3.402 0.585 1.00 95.94 240 VAL A CA 1
ATOM 1987 C C . VAL A 1 240 ? -12.561 3.873 1.478 1.00 95.94 240 VAL A C 1
ATOM 1989 O O . VAL A 1 240 ? -12.709 3.390 2.600 1.00 95.94 240 VAL A O 1
ATOM 1992 N N . VAL A 1 241 ? -13.413 4.761 0.959 1.00 96.00 241 VAL A N 1
ATOM 1993 C CA . VAL A 1 241 ? -14.615 5.225 1.663 1.00 96.00 241 VAL A CA 1
ATOM 1994 C C . VAL A 1 241 ? -15.520 4.041 2.013 1.00 96.00 241 VAL A C 1
ATOM 1996 O O . VAL A 1 241 ? -15.995 3.952 3.145 1.00 96.00 241 VAL A O 1
ATOM 1999 N N . GLU A 1 242 ? -15.713 3.097 1.090 1.00 95.50 242 GLU A N 1
ATOM 2000 C CA . GLU A 1 242 ? -16.474 1.867 1.332 1.00 95.50 242 GLU A CA 1
ATOM 2001 C C . GLU A 1 242 ? -15.856 1.001 2.443 1.00 95.50 242 GLU A C 1
ATOM 2003 O O . GLU A 1 242 ? -16.581 0.561 3.337 1.00 95.50 242 GLU A O 1
ATOM 2008 N N . SER A 1 243 ? -14.530 0.817 2.462 1.00 94.06 243 SER A N 1
ATOM 2009 C CA . SER A 1 243 ? -13.832 0.107 3.545 1.00 94.06 243 SER A CA 1
ATOM 2010 C C . SER A 1 243 ? -14.063 0.766 4.912 1.00 94.06 243 SER A C 1
ATOM 2012 O O . SER A 1 243 ? -14.372 0.074 5.886 1.00 94.06 243 SER A O 1
ATOM 2014 N N . TYR A 1 244 ? -13.980 2.100 4.994 1.00 94.44 244 TYR A N 1
ATOM 2015 C CA . TYR A 1 244 ? -14.277 2.843 6.226 1.00 94.44 244 TYR A CA 1
ATOM 2016 C C . TYR A 1 244 ? -15.738 2.677 6.665 1.00 94.44 244 TYR A C 1
ATOM 2018 O O . TYR A 1 244 ? -16.007 2.464 7.849 1.00 94.44 244 TYR A O 1
ATOM 2026 N N . LEU A 1 245 ? -16.683 2.744 5.724 1.00 96.06 245 LEU A N 1
ATOM 2027 C CA . LEU A 1 245 ? -18.107 2.550 6.006 1.00 96.06 245 LEU A CA 1
ATOM 2028 C C . LEU A 1 245 ? -18.398 1.131 6.498 1.00 96.06 245 LEU A C 1
ATOM 2030 O O . LEU A 1 245 ? -19.083 0.967 7.502 1.00 96.06 245 LEU A O 1
ATOM 2034 N N . LYS A 1 246 ? -17.808 0.113 5.868 1.00 95.06 246 LYS A N 1
ATOM 2035 C CA . LYS A 1 246 ? -17.953 -1.284 6.285 1.00 95.06 246 LYS A CA 1
ATOM 2036 C C . LYS A 1 246 ? -17.427 -1.518 7.704 1.00 95.06 246 LYS A C 1
ATOM 2038 O O . LYS A 1 246 ? -18.066 -2.222 8.485 1.00 95.06 246 LYS A O 1
ATOM 2043 N N . ALA A 1 247 ? -16.290 -0.917 8.059 1.00 93.06 247 ALA A N 1
ATOM 2044 C CA . ALA A 1 247 ? -15.755 -0.979 9.420 1.00 93.06 247 ALA A CA 1
ATOM 2045 C C . ALA A 1 247 ? -16.676 -0.270 10.436 1.00 93.06 247 ALA A C 1
ATOM 2047 O O . ALA A 1 247 ? -16.890 -0.770 11.547 1.00 93.06 247 ALA A O 1
ATOM 2048 N N . ALA A 1 248 ? -17.270 0.865 10.053 1.00 96.06 248 ALA A N 1
ATOM 2049 C CA . ALA A 1 248 ? -18.266 1.553 10.871 1.00 96.06 248 ALA A CA 1
ATOM 2050 C C . ALA A 1 248 ? -19.529 0.694 11.071 1.00 96.06 248 ALA A C 1
ATOM 2052 O O . ALA A 1 248 ? -19.979 0.536 12.205 1.00 96.06 248 ALA A O 1
ATOM 2053 N N . ASP A 1 249 ? -20.043 0.053 10.019 1.00 97.06 249 ASP A N 1
ATOM 2054 C CA . ASP A 1 249 ? -21.210 -0.836 10.091 1.00 97.06 249 ASP A CA 1
ATOM 2055 C C . ASP A 1 249 ? -20.961 -2.043 11.007 1.00 97.06 249 ASP A C 1
ATOM 2057 O O . ASP A 1 249 ? -21.805 -2.392 11.836 1.00 97.06 249 ASP A O 1
ATOM 2061 N N . GLN A 1 250 ? -19.773 -2.653 10.933 1.00 95.75 250 GLN A N 1
ATOM 2062 C CA . GLN A 1 250 ? -19.370 -3.723 11.854 1.00 95.75 250 GLN A CA 1
ATOM 2063 C C . GLN A 1 250 ? -19.345 -3.245 13.312 1.00 95.75 250 GLN A C 1
ATOM 2065 O O . GLN A 1 250 ? -19.791 -3.962 14.211 1.00 95.75 250 GLN A O 1
ATOM 2070 N N . THR A 1 251 ? -18.877 -2.017 13.545 1.00 96.62 251 THR A N 1
ATOM 2071 C CA . THR A 1 251 ? -18.867 -1.399 14.877 1.00 96.62 251 THR A CA 1
ATOM 2072 C C . THR A 1 251 ? -20.289 -1.159 15.390 1.00 96.62 251 THR A C 1
ATOM 2074 O O . THR A 1 251 ? -20.568 -1.435 16.555 1.00 96.62 251 THR A O 1
ATOM 2077 N N . ILE A 1 252 ? -21.217 -0.731 14.527 1.00 98.19 252 ILE A N 1
ATOM 2078 C CA . ILE A 1 252 ? -22.642 -0.577 14.868 1.00 98.19 252 ILE A CA 1
ATOM 2079 C C . ILE A 1 252 ? -23.250 -1.927 15.262 1.00 98.19 252 ILE A C 1
ATOM 2081 O O . ILE A 1 252 ? -23.913 -2.024 16.295 1.00 98.19 252 ILE A O 1
ATOM 2085 N N . VAL A 1 253 ? -23.004 -2.989 14.486 1.00 97.50 253 VAL A N 1
ATOM 2086 C CA . VAL A 1 253 ? -23.496 -4.343 14.801 1.00 97.50 253 VAL A CA 1
ATOM 2087 C C . VAL A 1 253 ? -22.972 -4.815 16.160 1.00 97.50 253 VAL A C 1
ATOM 2089 O O . VAL A 1 253 ? -23.752 -5.294 16.989 1.00 97.50 253 VAL A O 1
ATOM 2092 N N . ALA A 1 254 ? -21.676 -4.634 16.423 1.00 95.12 254 ALA A N 1
ATOM 2093 C CA . ALA A 1 254 ? -21.071 -4.983 17.705 1.00 95.12 254 ALA A CA 1
ATOM 2094 C C . ALA A 1 254 ? -21.675 -4.175 18.869 1.00 95.12 254 ALA A C 1
ATOM 2096 O O . ALA A 1 254 ? -22.029 -4.755 19.897 1.00 95.12 254 ALA A O 1
ATOM 2097 N N . ALA A 1 255 ? -21.865 -2.862 18.696 1.00 96.38 255 ALA A N 1
ATOM 2098 C CA . ALA A 1 255 ? -22.464 -1.990 19.705 1.00 96.38 255 ALA A CA 1
ATOM 2099 C C . ALA A 1 255 ? -23.929 -2.359 20.003 1.00 96.38 255 ALA A C 1
ATOM 2101 O O . ALA A 1 255 ? -24.319 -2.422 21.168 1.00 96.38 255 ALA A O 1
ATOM 2102 N N . ARG A 1 256 ? -24.728 -2.704 18.981 1.00 98.00 256 ARG A N 1
ATOM 2103 C CA . ARG A 1 256 ? -26.104 -3.209 19.165 1.00 98.00 256 ARG A CA 1
ATOM 2104 C C . ARG A 1 256 ? -26.126 -4.516 19.950 1.00 98.00 256 ARG A C 1
ATOM 2106 O O . ARG A 1 256 ? -26.900 -4.654 20.893 1.00 98.00 256 ARG A O 1
ATOM 2113 N N . SER A 1 257 ? -25.246 -5.457 19.608 1.00 95.75 257 SER A N 1
ATOM 2114 C CA . SER A 1 257 ? -25.123 -6.721 20.345 1.00 95.75 257 SER A CA 1
ATOM 2115 C C . SER A 1 257 ? -24.710 -6.497 21.806 1.00 95.75 257 SER A C 1
ATOM 2117 O O . SER A 1 257 ? -25.213 -7.171 22.712 1.00 95.75 257 SER A O 1
ATOM 2119 N N . ALA A 1 258 ? -23.807 -5.546 22.058 1.00 92.94 258 ALA A N 1
ATOM 2120 C CA . ALA A 1 258 ? -23.389 -5.173 23.406 1.00 92.94 258 ALA A CA 1
ATOM 2121 C C . ALA A 1 258 ? -24.537 -4.538 24.208 1.00 92.94 258 ALA A C 1
ATOM 2123 O O . ALA A 1 258 ? -24.729 -4.895 25.371 1.00 92.94 258 ALA A O 1
ATOM 2124 N N . LEU A 1 259 ? -25.341 -3.673 23.581 1.00 97.25 259 LEU A N 1
ATOM 2125 C CA . LEU A 1 259 ? -26.527 -3.072 24.191 1.00 97.25 259 LEU A CA 1
ATOM 2126 C C . LEU A 1 259 ? -27.574 -4.121 24.576 1.00 97.25 259 LEU A C 1
ATOM 2128 O O . LEU A 1 259 ? -28.041 -4.131 25.714 1.00 97.25 259 LEU A O 1
ATOM 2132 N N . GLU A 1 260 ? -27.889 -5.056 23.683 1.00 95.81 260 GLU A N 1
ATOM 2133 C CA . GLU A 1 260 ? -28.816 -6.151 23.991 1.00 95.81 260 GLU A CA 1
ATOM 2134 C C . GLU A 1 260 ? -28.296 -7.039 25.129 1.00 95.81 260 GLU A C 1
ATOM 2136 O O . GLU A 1 260 ? -29.046 -7.447 26.017 1.00 95.81 260 GLU A O 1
ATOM 2141 N N . THR A 1 261 ? -26.984 -7.284 25.168 1.00 90.94 261 THR A N 1
ATOM 2142 C CA . THR A 1 261 ? -26.347 -8.005 26.278 1.00 90.94 261 THR A CA 1
ATOM 2143 C C . THR A 1 261 ? -26.455 -7.230 27.595 1.00 90.94 261 THR A C 1
ATOM 2145 O O . THR A 1 261 ? -26.748 -7.823 28.634 1.00 90.94 261 THR A O 1
ATOM 2148 N N . ALA A 1 262 ? -26.249 -5.911 27.576 1.00 90.81 262 ALA A N 1
ATOM 2149 C CA . ALA A 1 262 ? -26.389 -5.059 28.755 1.00 90.81 262 ALA A CA 1
ATOM 2150 C C . ALA A 1 262 ? -27.839 -5.030 29.269 1.00 90.81 262 ALA A C 1
ATOM 2152 O O . ALA A 1 262 ? -28.062 -5.145 30.474 1.00 90.81 262 ALA A O 1
ATOM 2153 N N . ARG A 1 263 ? -28.824 -4.962 28.363 1.00 95.69 263 ARG A N 1
ATOM 2154 C CA . ARG A 1 263 ? -30.257 -5.012 28.696 1.00 95.69 263 ARG A CA 1
ATOM 2155 C C . ARG A 1 263 ? -30.648 -6.335 29.344 1.00 95.69 263 ARG A C 1
ATOM 2157 O O . ARG A 1 263 ? -31.323 -6.325 30.369 1.00 95.69 263 ARG A O 1
ATOM 2164 N N . LYS A 1 264 ? -30.168 -7.466 28.816 1.00 91.31 264 LYS A N 1
ATOM 2165 C CA . LYS A 1 264 ? -30.381 -8.787 29.435 1.00 91.31 264 LYS A CA 1
ATOM 2166 C C . LYS A 1 264 ? -29.837 -8.840 30.862 1.00 91.31 264 LYS A C 1
ATOM 2168 O O . LYS A 1 264 ? -30.558 -9.247 31.765 1.00 91.31 264 LYS A O 1
ATOM 2173 N N . LYS A 1 265 ? -28.617 -8.341 31.085 1.00 87.12 265 LYS A N 1
ATOM 2174 C CA . LYS A 1 265 ? -28.015 -8.276 32.429 1.00 87.12 265 LYS A CA 1
ATOM 2175 C C . LYS A 1 265 ? -28.793 -7.381 33.395 1.00 87.12 265 LYS A C 1
ATOM 2177 O O . LYS A 1 265 ? -28.843 -7.679 34.584 1.00 87.12 265 LYS A O 1
ATOM 2182 N N . LEU A 1 266 ? -29.398 -6.296 32.907 1.00 91.12 266 LEU A N 1
ATOM 2183 C CA . LEU A 1 266 ? -30.287 -5.465 33.720 1.00 91.12 266 LEU A CA 1
ATOM 2184 C C . LEU A 1 266 ? -31.539 -6.242 34.143 1.00 91.12 266 LEU A C 1
ATOM 2186 O O . LEU A 1 266 ? -31.854 -6.263 35.329 1.00 91.12 266 LEU A O 1
ATOM 2190 N N . VAL A 1 267 ? -32.190 -6.945 33.213 1.00 90.38 267 VAL A N 1
ATOM 2191 C CA . VAL A 1 267 ? -33.356 -7.792 33.520 1.00 90.38 267 VAL A CA 1
ATOM 2192 C C . VAL A 1 267 ? -32.994 -8.900 34.514 1.00 90.38 267 VAL A C 1
ATOM 2194 O O . VAL A 1 267 ? -33.750 -9.161 35.449 1.00 90.38 267 VAL A O 1
ATOM 2197 N N . GLU A 1 268 ? -31.828 -9.532 34.362 1.00 84.44 268 GLU A N 1
ATOM 2198 C CA . GLU A 1 268 ? -31.314 -10.531 35.308 1.00 84.44 268 GLU A CA 1
ATOM 2199 C C . GLU A 1 268 ? -31.111 -9.933 36.710 1.00 84.44 268 GLU A C 1
ATOM 2201 O O . GLU A 1 268 ? -31.538 -10.534 37.696 1.00 84.44 268 GLU A O 1
ATOM 2206 N N . ALA A 1 269 ? -30.524 -8.734 36.812 1.00 83.75 269 ALA A N 1
ATOM 2207 C CA . ALA A 1 269 ? -30.324 -8.041 38.086 1.00 83.75 269 ALA A CA 1
ATOM 2208 C C . ALA A 1 269 ? -31.653 -7.636 38.753 1.00 83.75 269 ALA A C 1
ATOM 2210 O O . ALA A 1 269 ? -31.820 -7.813 39.962 1.00 83.75 269 ALA A O 1
ATOM 2211 N N . GLU A 1 270 ? -32.619 -7.141 37.975 1.00 85.88 270 GLU A N 1
ATOM 2212 C CA . GLU A 1 270 ? -33.967 -6.802 38.452 1.00 85.88 270 GLU A CA 1
ATOM 2213 C C . GLU A 1 270 ? -34.727 -8.047 38.928 1.00 85.88 270 GLU A C 1
ATOM 2215 O O . GLU A 1 270 ? -35.346 -8.039 39.996 1.00 85.88 270 GLU A O 1
ATOM 2220 N N . THR A 1 271 ? -34.624 -9.148 38.181 1.00 83.06 271 THR A N 1
ATOM 2221 C CA . THR A 1 271 ? -35.248 -10.430 38.532 1.00 83.06 271 THR A CA 1
ATOM 2222 C C . THR A 1 271 ? -34.626 -11.020 39.796 1.00 83.06 271 THR A C 1
ATOM 2224 O O . THR A 1 271 ? -35.351 -11.463 40.686 1.00 83.06 271 THR A O 1
ATOM 2227 N N . ALA A 1 272 ? -33.297 -10.979 39.922 1.00 77.25 272 ALA A N 1
ATOM 2228 C CA . ALA A 1 272 ? -32.588 -11.437 41.113 1.00 77.25 272 ALA A CA 1
ATOM 2229 C C . ALA A 1 272 ? -32.967 -10.620 42.360 1.00 77.25 272 ALA A C 1
ATOM 2231 O O . ALA A 1 272 ? -33.183 -11.202 43.424 1.00 77.25 272 ALA A O 1
ATOM 2232 N N . MET A 1 273 ? -33.113 -9.293 42.238 1.00 79.94 273 MET A N 1
ATOM 2233 C CA . MET A 1 273 ? -33.590 -8.450 43.341 1.00 79.94 273 MET A CA 1
ATOM 2234 C C . MET A 1 273 ? -35.029 -8.801 43.734 1.00 79.94 273 MET A C 1
ATOM 2236 O O . MET A 1 273 ? -35.324 -8.903 44.924 1.00 79.94 273 MET A O 1
ATOM 2240 N N . LYS A 1 274 ? -35.917 -9.018 42.756 1.00 76.94 274 LYS A N 1
ATOM 2241 C CA . LYS A 1 274 ? -37.309 -9.407 43.012 1.00 76.94 274 LYS A CA 1
ATOM 2242 C C . LYS A 1 274 ? -37.396 -10.758 43.729 1.00 76.94 274 LYS A C 1
ATOM 2244 O O . LYS A 1 274 ? -38.049 -10.849 44.759 1.00 76.94 274 LYS A O 1
ATOM 2249 N N . LEU A 1 275 ? -36.660 -11.767 43.258 1.00 70.38 275 LEU A N 1
ATOM 2250 C CA . LEU A 1 275 ? -36.574 -13.082 43.905 1.00 70.38 275 LEU A CA 1
ATOM 2251 C C . LEU A 1 275 ? -35.999 -12.999 45.328 1.00 70.38 275 LEU A C 1
ATOM 2253 O O . LEU A 1 275 ? -36.439 -13.729 46.215 1.00 70.38 275 LEU A O 1
ATOM 2257 N N . ALA A 1 276 ? -35.026 -12.114 45.565 1.00 64.38 276 ALA A N 1
ATOM 2258 C CA . ALA A 1 276 ? -34.494 -11.868 46.903 1.00 64.38 276 ALA A CA 1
ATOM 2259 C C . ALA A 1 276 ? -35.530 -11.194 47.822 1.00 64.38 276 ALA A C 1
ATOM 2261 O O . ALA A 1 276 ? -35.661 -11.595 48.976 1.00 64.38 276 ALA A O 1
ATOM 2262 N N . ALA A 1 277 ? -36.301 -10.225 47.318 1.00 64.69 277 ALA A N 1
ATOM 2263 C CA . ALA A 1 277 ? -37.384 -9.579 48.062 1.00 64.69 277 ALA A CA 1
ATOM 2264 C C . ALA A 1 277 ? -38.534 -10.554 48.382 1.00 64.69 277 ALA A C 1
ATOM 2266 O O . ALA A 1 277 ? -39.026 -10.568 49.510 1.00 64.69 277 ALA A O 1
ATOM 2267 N N . ASP A 1 278 ? -38.896 -11.423 47.433 1.00 60.16 278 ASP A N 1
ATOM 2268 C CA . ASP A 1 278 ? -39.921 -12.459 47.612 1.00 60.16 278 ASP A CA 1
ATOM 2269 C C . ASP A 1 278 ? -39.485 -13.516 48.649 1.00 60.16 278 ASP A C 1
ATOM 2271 O O . ASP A 1 278 ? -40.301 -13.975 49.448 1.00 60.16 278 ASP A O 1
ATOM 2275 N N . ARG A 1 279 ? -38.186 -13.856 48.714 1.00 53.53 279 ARG A N 1
ATOM 2276 C CA . ARG A 1 279 ? -37.623 -14.728 49.766 1.00 53.53 279 ARG A CA 1
ATOM 2277 C C . ARG A 1 279 ? -37.648 -14.081 51.153 1.00 53.53 279 ARG A C 1
ATOM 2279 O O . ARG A 1 279 ? -37.947 -14.767 52.122 1.00 53.53 279 ARG A O 1
ATOM 2286 N N . VAL A 1 280 ? -37.387 -12.776 51.253 1.00 52.47 280 VAL A N 1
ATOM 2287 C CA . VAL A 1 280 ? -37.460 -12.029 52.526 1.00 52.47 280 VAL A CA 1
ATOM 2288 C C . VAL A 1 280 ? -38.912 -11.867 53.009 1.00 52.47 280 VAL A C 1
ATOM 2290 O O . VAL A 1 280 ? -39.154 -11.809 54.211 1.00 52.47 280 VAL A O 1
ATOM 2293 N N . ALA A 1 281 ? -39.894 -11.858 52.102 1.00 48.59 281 ALA A N 1
ATOM 2294 C CA . ALA A 1 281 ? -41.318 -11.819 52.445 1.00 48.59 281 ALA A CA 1
ATOM 2295 C C . ALA A 1 281 ? -41.901 -13.182 52.887 1.00 48.59 281 ALA A C 1
ATOM 2297 O O . ALA A 1 281 ? -42.968 -13.215 53.503 1.00 48.59 281 ALA A O 1
ATOM 2298 N N . ALA A 1 282 ? -41.222 -14.297 52.594 1.00 43.94 282 ALA A N 1
ATOM 2299 C CA . ALA A 1 282 ? -41.715 -15.657 52.840 1.00 43.94 282 ALA A CA 1
ATOM 2300 C C . ALA A 1 282 ? -41.211 -16.310 54.149 1.00 43.94 282 ALA A C 1
ATOM 2302 O O . ALA A 1 282 ? -41.613 -17.433 54.457 1.00 43.94 282 ALA A O 1
ATOM 2303 N N . ASP A 1 283 ? -40.379 -15.634 54.948 1.00 33.22 283 ASP A N 1
ATOM 2304 C CA . ASP A 1 283 ? -39.734 -16.236 56.125 1.00 33.22 283 ASP A CA 1
ATOM 2305 C C . ASP A 1 283 ? -40.633 -16.215 57.389 1.00 33.22 283 ASP A C 1
ATOM 2307 O O . ASP A 1 283 ? -40.531 -15.363 58.274 1.00 33.22 283 ASP A O 1
ATOM 2311 N N . LYS A 1 284 ? -41.530 -17.207 57.496 1.00 31.50 284 LYS A N 1
ATOM 2312 C CA . LYS A 1 284 ? -41.813 -17.886 58.777 1.00 31.50 284 LYS A CA 1
ATOM 2313 C C . LYS A 1 284 ? -40.929 -19.137 58.826 1.00 31.50 284 LYS A C 1
ATOM 2315 O O . LYS A 1 284 ? -40.853 -19.837 57.818 1.00 31.50 284 LYS A O 1
ATOM 2320 N N . PRO A 1 285 ? -40.316 -19.477 59.974 1.00 32.62 285 PRO A N 1
ATOM 2321 C CA . PRO A 1 285 ? -39.350 -20.563 60.037 1.00 32.62 285 PRO A CA 1
ATOM 2322 C C . PRO A 1 285 ? -40.059 -21.907 59.852 1.00 32.62 285 PRO A C 1
ATOM 2324 O O . PRO A 1 285 ? -40.730 -22.400 60.760 1.00 32.62 285 PRO A O 1
ATOM 2327 N N . VAL A 1 286 ? -39.897 -22.513 58.677 1.00 29.47 286 VAL A N 1
ATOM 2328 C CA . VAL A 1 286 ? -40.175 -23.934 58.477 1.00 29.47 286 VAL A CA 1
ATOM 2329 C C . VAL A 1 286 ? -38.865 -24.675 58.688 1.00 29.47 286 VAL A C 1
ATOM 2331 O O . VAL A 1 286 ? -37.966 -24.674 57.852 1.00 29.47 286 VAL A O 1
ATOM 2334 N N . VAL A 1 287 ? -38.758 -25.289 59.862 1.00 31.30 287 VAL A N 1
ATOM 2335 C CA . VAL A 1 287 ? -37.758 -26.311 60.154 1.00 31.30 287 VAL A CA 1
ATOM 2336 C C . VAL A 1 287 ? -38.129 -27.542 59.332 1.00 31.30 287 VAL A C 1
ATOM 2338 O O . VAL A 1 287 ? -38.944 -28.354 59.766 1.00 31.30 287 VAL A O 1
ATOM 2341 N N . GLU A 1 288 ? -37.545 -27.689 58.144 1.00 28.78 288 GLU A N 1
ATOM 2342 C CA . GLU A 1 288 ? -37.491 -28.992 57.486 1.00 28.78 288 GLU A CA 1
ATOM 2343 C C . GLU A 1 288 ? -36.243 -29.750 57.940 1.00 28.78 288 GLU A C 1
ATOM 2345 O O . GLU A 1 288 ? -35.094 -29.337 57.785 1.00 28.78 288 GLU A O 1
ATOM 2350 N N . LYS A 1 289 ? -36.532 -30.877 58.582 1.00 27.20 289 LYS A N 1
ATOM 2351 C CA . LYS A 1 289 ? -35.608 -31.865 59.125 1.00 27.20 289 LYS A CA 1
ATOM 2352 C C . LYS A 1 289 ? -34.762 -32.461 57.985 1.00 27.20 289 LYS A C 1
ATOM 2354 O O . LYS A 1 289 ? -35.348 -33.023 57.059 1.00 27.20 289 LYS A O 1
ATOM 2359 N N . PRO A 1 290 ? -33.419 -32.446 58.044 1.00 34.06 290 PRO A N 1
ATOM 2360 C CA . PRO A 1 290 ? -32.620 -33.248 57.130 1.00 34.06 290 PRO A CA 1
ATOM 2361 C C . PRO A 1 290 ? -32.809 -34.723 57.482 1.00 34.06 290 PRO A C 1
ATOM 2363 O O . PRO A 1 290 ? -32.647 -35.118 58.637 1.00 34.06 290 PRO A O 1
ATOM 2366 N N . ALA A 1 291 ? -33.153 -35.534 56.487 1.00 32.94 291 ALA A N 1
ATOM 2367 C CA . ALA A 1 291 ? -33.142 -36.980 56.621 1.00 32.94 291 ALA A CA 1
ATOM 2368 C C . ALA A 1 291 ? -31.713 -37.469 56.918 1.00 32.94 291 ALA A C 1
ATOM 2370 O O . ALA A 1 291 ? -30.750 -37.106 56.235 1.00 32.94 291 ALA A O 1
ATOM 2371 N N . ASP A 1 292 ? -31.606 -38.302 57.949 1.00 35.25 292 ASP A N 1
ATOM 2372 C CA . ASP A 1 292 ? -30.397 -38.976 58.405 1.00 35.25 292 ASP A CA 1
ATOM 2373 C C . ASP A 1 292 ? -29.831 -39.915 57.325 1.00 35.25 292 ASP A C 1
ATOM 2375 O O . ASP A 1 292 ? -30.128 -41.108 57.286 1.00 35.25 292 ASP A O 1
ATOM 2379 N N . ALA A 1 293 ? -28.968 -39.397 56.452 1.00 41.84 293 ALA A N 1
ATOM 2380 C CA . ALA A 1 293 ? -28.070 -40.215 55.642 1.00 41.84 293 ALA A CA 1
ATOM 2381 C C . ALA A 1 293 ? -26.654 -40.114 56.220 1.00 41.84 293 ALA A C 1
ATOM 2383 O O . ALA A 1 293 ? -25.980 -39.087 56.072 1.00 41.84 293 ALA A O 1
ATOM 2384 N N . LYS A 1 294 ? -26.212 -41.183 56.901 1.00 47.78 294 LYS A N 1
ATOM 2385 C CA . LYS A 1 294 ? -24.844 -41.316 57.423 1.00 47.78 294 LYS A CA 1
ATOM 2386 C C . LYS A 1 294 ? -23.829 -41.138 56.275 1.00 47.78 294 LYS A C 1
ATOM 2388 O O . LYS A 1 294 ? -23.955 -41.831 55.262 1.00 47.78 294 LYS A O 1
ATOM 2393 N N . PRO A 1 295 ? -22.817 -40.259 56.412 1.00 56.94 295 PRO A N 1
ATOM 2394 C CA . PRO A 1 295 ? -21.749 -40.142 55.426 1.00 56.94 295 PRO A CA 1
ATOM 2395 C C . PRO A 1 295 ? -21.024 -41.482 55.303 1.00 56.94 295 PRO A C 1
ATOM 2397 O O . PRO A 1 295 ? -20.595 -42.048 56.307 1.00 56.94 295 PRO A O 1
ATOM 2400 N N . SER A 1 296 ? -20.901 -41.995 54.081 1.00 62.94 296 SER A N 1
ATOM 2401 C CA . SER A 1 296 ? -20.252 -43.282 53.828 1.00 62.94 296 SER A CA 1
ATOM 2402 C C . SER A 1 296 ? -18.875 -43.048 53.222 1.00 62.94 296 SER A C 1
ATOM 2404 O O . SER A 1 296 ? -18.753 -42.404 52.181 1.00 62.94 296 SER A O 1
ATOM 2406 N N . ALA A 1 297 ? -17.833 -43.559 53.879 1.00 78.75 297 ALA A N 1
ATOM 2407 C CA . ALA A 1 297 ? -16.538 -43.721 53.235 1.00 78.75 297 ALA A CA 1
ATOM 2408 C C . ALA A 1 297 ? -16.665 -44.797 52.146 1.00 78.75 297 ALA A C 1
ATOM 2410 O O . ALA A 1 297 ? -17.342 -45.807 52.347 1.00 78.75 297 ALA A O 1
ATOM 2411 N N . VAL A 1 298 ? -16.029 -44.581 51.000 1.00 90.62 298 VAL A N 1
ATOM 2412 C CA . VAL A 1 298 ? -16.061 -45.507 49.862 1.00 90.62 298 VAL A CA 1
ATOM 2413 C C . VAL A 1 298 ? -14.631 -45.841 49.486 1.00 90.62 298 VAL A C 1
ATOM 2415 O O . VAL A 1 298 ? -13.785 -44.961 49.415 1.00 90.62 298 VAL A O 1
ATOM 2418 N N . ASN A 1 299 ? -14.353 -47.114 49.245 1.00 92.62 299 ASN A N 1
ATOM 2419 C CA . ASN A 1 299 ? -13.090 -47.561 48.682 1.00 92.62 299 ASN A CA 1
ATOM 2420 C C . ASN A 1 299 ? -13.398 -48.628 47.636 1.00 92.62 299 ASN A C 1
ATOM 2422 O O . ASN A 1 299 ? -14.091 -49.607 47.931 1.00 92.62 299 ASN A O 1
ATOM 2426 N N . ASP A 1 300 ? -12.921 -48.412 46.419 1.00 93.56 300 ASP A N 1
ATOM 2427 C CA . ASP A 1 300 ? -13.126 -49.310 45.297 1.00 93.56 300 ASP A CA 1
ATOM 2428 C C . ASP A 1 300 ? -11.852 -49.407 44.453 1.00 93.56 300 ASP A C 1
ATOM 2430 O O . ASP A 1 300 ? -11.310 -48.406 43.986 1.00 93.56 300 ASP A O 1
ATOM 2434 N N . ALA A 1 301 ? -11.369 -50.632 44.256 1.00 92.62 301 ALA A N 1
ATOM 2435 C CA . ALA A 1 301 ? -10.240 -50.937 43.378 1.00 92.62 301 ALA A CA 1
ATOM 2436 C C . ALA A 1 301 ? -10.683 -51.229 41.934 1.00 92.62 301 ALA A C 1
ATOM 2438 O O . ALA A 1 301 ? -9.854 -51.582 41.101 1.00 92.62 301 ALA A O 1
ATOM 2439 N N . PHE A 1 302 ? -11.985 -51.135 41.644 1.00 94.12 302 PHE A N 1
ATOM 2440 C CA . PHE A 1 302 ? -12.575 -51.395 40.333 1.00 94.12 302 PHE A CA 1
ATOM 2441 C C . PHE A 1 302 ? -12.278 -52.795 39.771 1.00 94.12 302 PHE A C 1
ATOM 2443 O O . PHE A 1 302 ? -12.223 -52.992 38.557 1.00 94.12 302 PHE A O 1
ATOM 2450 N N . ALA A 1 303 ? -12.108 -53.780 40.657 1.00 89.62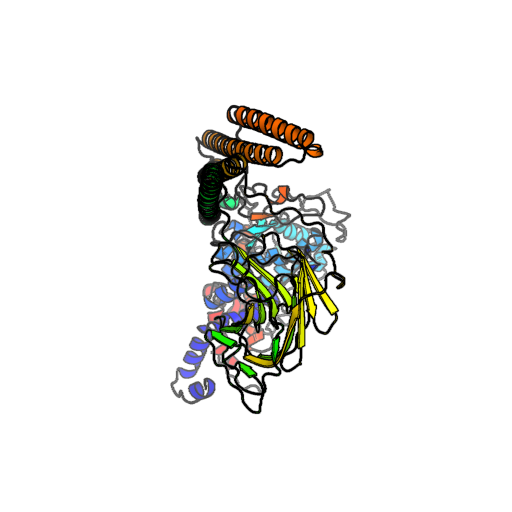 303 ALA A N 1
ATOM 2451 C CA . ALA A 1 303 ? -11.819 -55.163 40.279 1.00 89.62 303 ALA A CA 1
ATOM 2452 C C . ALA A 1 303 ? -13.019 -55.868 39.626 1.00 89.62 303 ALA A C 1
ATOM 2454 O O . ALA A 1 303 ? -12.846 -56.761 38.802 1.00 89.62 303 ALA A O 1
ATOM 2455 N N . THR A 1 304 ? -14.237 -55.479 40.002 1.00 89.62 304 THR A N 1
ATOM 2456 C CA . THR A 1 304 ? -15.497 -56.012 39.469 1.00 89.62 304 THR A CA 1
ATOM 2457 C C . THR A 1 304 ? -16.540 -54.904 39.423 1.00 89.62 304 THR A C 1
ATOM 2459 O O . THR A 1 304 ? -16.384 -53.871 40.079 1.00 89.62 304 THR A O 1
ATOM 2462 N N . GLU A 1 305 ? -17.599 -55.108 38.643 1.00 91.06 305 GLU A N 1
ATOM 2463 C CA . GLU A 1 305 ? -18.710 -54.166 38.593 1.00 91.06 305 GLU A CA 1
ATOM 2464 C C . GLU A 1 305 ? -19.461 -54.134 39.927 1.00 91.06 305 GLU A C 1
ATOM 2466 O O . GLU A 1 305 ? -19.900 -55.161 40.443 1.00 91.06 305 GLU A O 1
ATOM 2471 N N . ARG A 1 306 ? -19.622 -52.928 40.475 1.00 89.94 306 ARG A N 1
ATOM 2472 C CA . ARG A 1 306 ? -20.266 -52.684 41.765 1.00 89.94 306 ARG A CA 1
ATOM 2473 C C . ARG A 1 306 ? -21.465 -51.756 41.626 1.00 89.94 306 ARG A C 1
ATOM 2475 O O . ARG A 1 306 ? -21.416 -50.56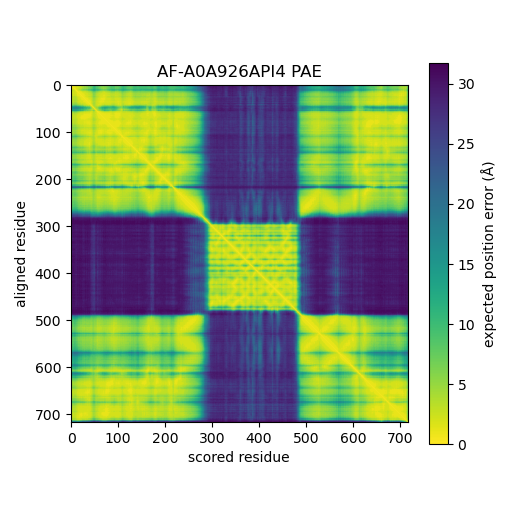8 41.948 1.00 89.94 306 ARG A O 1
ATOM 2482 N N . GLN A 1 307 ? -22.565 -52.315 41.131 1.00 90.12 307 GLN A N 1
ATOM 2483 C CA . GLN A 1 307 ? -23.828 -51.589 40.949 1.00 90.12 307 GLN A CA 1
ATOM 2484 C C . GLN A 1 307 ? -24.475 -51.165 42.277 1.00 90.12 307 GLN A C 1
ATOM 2486 O O . GLN A 1 307 ? -25.399 -50.355 42.284 1.00 90.12 307 GLN A O 1
ATOM 2491 N N . ASP A 1 308 ? -24.009 -51.691 43.408 1.00 87.69 308 ASP A N 1
ATOM 2492 C CA . ASP A 1 308 ? -24.424 -51.278 44.748 1.00 87.69 308 ASP A CA 1
ATOM 2493 C C . ASP A 1 308 ? -23.927 -49.868 45.112 1.00 87.69 308 ASP A C 1
ATOM 2495 O O . ASP A 1 308 ? -24.601 -49.157 45.856 1.00 87.69 308 ASP A O 1
ATOM 2499 N N . ILE A 1 309 ? -22.794 -49.432 44.551 1.00 90.88 309 ILE A N 1
ATOM 2500 C CA . ILE A 1 309 ? -22.188 -48.120 44.840 1.00 90.88 309 ILE A CA 1
ATOM 2501 C C . ILE A 1 309 ? -22.137 -47.183 43.635 1.00 90.88 309 ILE A C 1
ATOM 2503 O O . ILE A 1 309 ? -22.143 -45.969 43.837 1.00 90.88 309 ILE A O 1
ATOM 2507 N N . TRP A 1 310 ? -22.137 -47.705 42.408 1.00 94.75 310 TRP A N 1
ATOM 2508 C CA . TRP A 1 310 ? -22.005 -46.900 41.196 1.00 94.75 310 TRP A CA 1
ATOM 2509 C C . TRP A 1 310 ? -23.223 -46.998 40.278 1.00 94.75 310 TRP A C 1
ATOM 2511 O O . TRP A 1 310 ? -23.852 -48.046 40.131 1.00 94.75 310 TRP A O 1
ATOM 2521 N N . GLU A 1 311 ? -23.528 -45.883 39.629 1.00 95.00 311 GLU A N 1
ATOM 2522 C CA . GLU A 1 311 ? -24.496 -45.747 38.547 1.00 95.00 311 GLU A CA 1
ATOM 2523 C C . GLU A 1 311 ? -23.780 -45.190 37.309 1.00 95.00 311 GLU A C 1
ATOM 2525 O O . GLU A 1 311 ? -23.073 -44.187 37.391 1.00 95.00 311 GLU A O 1
ATOM 2530 N N . GLN A 1 312 ? -23.934 -45.835 36.154 1.00 94.31 312 GLN A N 1
ATOM 2531 C CA . GLN A 1 312 ? -23.327 -45.367 34.906 1.00 94.31 312 GLN A CA 1
ATOM 2532 C C . GLN A 1 312 ? -24.241 -44.345 34.219 1.00 94.31 312 GLN A C 1
ATOM 2534 O O . GLN A 1 312 ? -25.382 -44.653 33.883 1.00 94.31 312 GLN A O 1
ATOM 2539 N N . ILE A 1 313 ? -23.726 -43.141 33.969 1.00 94.12 313 ILE A N 1
ATOM 2540 C CA . ILE A 1 313 ? -24.416 -42.049 33.274 1.00 94.12 313 ILE A CA 1
ATOM 2541 C C . ILE A 1 313 ? -23.755 -41.853 31.905 1.00 94.12 313 ILE A C 1
ATOM 2543 O O . ILE A 1 313 ? -22.794 -41.093 31.742 1.00 94.12 313 ILE A O 1
ATOM 2547 N N . GLY A 1 314 ? -24.271 -42.580 30.912 1.00 92.50 314 GLY A N 1
ATOM 2548 C CA . GLY A 1 314 ? -23.703 -42.633 29.564 1.00 92.50 314 GLY A CA 1
ATOM 2549 C C . GLY A 1 314 ? -22.313 -43.281 29.515 1.00 92.50 314 GLY A C 1
ATOM 2550 O O . GLY A 1 314 ? -21.793 -43.772 30.515 1.00 92.50 314 GLY A O 1
ATOM 2551 N N . GLY A 1 315 ? -21.685 -43.256 28.339 1.00 92.00 315 GLY A N 1
ATOM 2552 C CA . GLY A 1 315 ? -20.352 -43.829 28.134 1.00 92.00 315 GLY A CA 1
ATOM 2553 C C . GLY A 1 315 ? -20.355 -45.329 27.862 1.00 92.00 315 GLY A C 1
ATOM 2554 O O . GLY A 1 315 ? -21.385 -45.997 27.905 1.00 92.00 315 GLY A O 1
ATOM 2555 N N . LYS A 1 316 ? -19.161 -45.860 27.585 1.00 95.19 316 LYS A N 1
ATOM 2556 C CA . LYS A 1 316 ? -18.898 -47.298 27.445 1.00 95.19 316 LYS A CA 1
ATOM 2557 C C . LYS A 1 316 ? -17.942 -47.743 28.544 1.00 95.19 316 LYS A C 1
ATOM 2559 O O . LYS A 1 316 ? -16.723 -47.714 28.348 1.00 95.19 316 LYS A O 1
ATOM 2564 N N . TRP A 1 317 ? -18.510 -48.108 29.690 1.00 95.19 317 TRP A N 1
ATOM 2565 C CA . TRP A 1 317 ? -17.778 -48.594 30.857 1.00 95.19 317 TRP A CA 1
ATOM 2566 C C . TRP A 1 317 ? -17.754 -50.120 30.865 1.00 95.19 317 TRP A C 1
ATOM 2568 O O . TRP A 1 317 ? -18.764 -50.773 30.618 1.00 95.19 317 TRP A O 1
ATOM 2578 N N . SER A 1 318 ? -16.590 -50.698 31.127 1.00 94.06 318 SER A N 1
ATOM 2579 C CA . SER A 1 318 ? -16.403 -52.149 31.169 1.00 94.06 318 SER A CA 1
ATOM 2580 C C . SER A 1 318 ? -15.310 -52.521 32.166 1.00 94.06 318 SER A C 1
ATOM 2582 O O . SER A 1 318 ? -14.537 -51.658 32.579 1.00 94.06 318 SER A O 1
ATOM 2584 N N . TYR A 1 319 ? -15.239 -53.802 32.537 1.00 92.81 319 TYR A N 1
ATOM 2585 C CA . TYR A 1 319 ? -14.280 -54.315 33.522 1.00 92.81 319 TYR A CA 1
ATOM 2586 C C . TYR A 1 319 ? -13.312 -55.370 32.943 1.00 92.81 319 TYR A C 1
ATOM 2588 O O . TYR A 1 319 ? -13.213 -56.479 33.480 1.00 92.81 319 TYR A O 1
ATOM 2596 N N . PRO A 1 320 ? -12.612 -55.099 31.823 1.00 85.94 320 PRO A N 1
ATOM 2597 C CA . PRO A 1 320 ? -11.697 -56.069 31.237 1.00 85.94 320 PRO A CA 1
ATOM 2598 C C . PRO A 1 320 ? -10.502 -56.311 32.169 1.00 85.94 320 PRO A C 1
ATOM 2600 O O . PRO A 1 320 ? -9.837 -55.378 32.615 1.00 85.94 320 PRO A O 1
ATOM 2603 N N . GLY A 1 321 ? -10.215 -57.581 32.472 1.00 77.19 321 GLY A N 1
ATOM 2604 C CA . GLY A 1 321 ? -9.040 -57.957 33.267 1.00 77.19 321 GLY A CA 1
ATOM 2605 C C . GLY A 1 321 ? -9.023 -57.390 34.694 1.00 77.19 321 GLY A C 1
ATOM 2606 O O . GLY A 1 321 ? -7.944 -57.182 35.245 1.00 77.19 321 GLY A O 1
ATOM 2607 N N . GLY A 1 322 ? -10.196 -57.120 35.279 1.00 78.75 322 GLY A N 1
ATOM 2608 C CA . GLY A 1 322 ? -10.323 -56.641 36.658 1.00 78.75 322 GLY A CA 1
ATOM 2609 C C . GLY A 1 322 ? -9.940 -55.173 36.862 1.00 78.75 322 GLY A C 1
ATOM 2610 O O . GLY A 1 322 ? -9.393 -54.822 37.906 1.00 78.75 322 GLY A O 1
ATOM 2611 N N . LYS A 1 323 ? -10.171 -54.322 35.857 1.00 86.56 323 LYS A N 1
ATOM 2612 C CA . LYS A 1 323 ? -9.995 -52.866 35.939 1.00 86.56 323 LYS A CA 1
ATOM 2613 C C . LYS A 1 323 ? -11.153 -52.170 35.247 1.00 86.56 323 LYS A C 1
ATOM 2615 O O . LYS A 1 323 ? -11.588 -52.634 34.197 1.00 86.56 323 LYS A O 1
ATOM 2620 N N . LEU A 1 324 ? -11.596 -51.033 35.772 1.00 95.81 324 LEU A N 1
ATOM 2621 C CA . LEU A 1 324 ? -12.601 -50.212 35.103 1.00 95.81 324 LEU A CA 1
ATOM 2622 C C . LEU A 1 324 ? -11.976 -49.479 33.913 1.00 95.81 324 LEU A C 1
ATOM 2624 O O . LEU A 1 324 ? -10.980 -48.770 34.058 1.00 95.81 324 LEU A O 1
ATOM 2628 N N . VAL A 1 325 ? -12.594 -49.613 32.745 1.00 96.25 325 VAL A N 1
ATOM 2629 C CA . VAL A 1 325 ? -12.194 -48.938 31.510 1.00 96.25 325 VAL A CA 1
ATOM 2630 C C . VAL A 1 325 ? -13.377 -48.180 30.934 1.00 96.25 325 VAL A C 1
ATOM 2632 O O . VAL A 1 325 ? -14.439 -48.759 30.701 1.00 96.25 325 VAL A O 1
ATOM 2635 N N . GLN A 1 326 ? -13.158 -46.898 30.656 1.00 97.12 326 GLN A N 1
ATOM 2636 C CA . GLN A 1 326 ? -14.015 -46.082 29.809 1.00 97.12 326 GLN A CA 1
ATOM 2637 C C . GLN A 1 326 ? -13.388 -46.057 28.408 1.00 97.12 326 GLN A C 1
ATOM 2639 O O . GLN A 1 326 ? -12.221 -45.691 28.253 1.00 97.12 326 GLN A O 1
ATOM 2644 N N . SER A 1 327 ? -14.161 -46.452 27.393 1.00 95.75 327 SER A N 1
ATOM 2645 C CA . SER A 1 327 ? -13.683 -46.608 26.005 1.00 95.75 327 SER A CA 1
ATOM 2646 C C . SER A 1 327 ? -14.353 -45.684 24.977 1.00 95.75 327 SER A C 1
ATOM 2648 O O . SER A 1 327 ? -14.172 -45.874 23.777 1.00 95.75 327 SER A O 1
ATOM 2650 N N . GLN A 1 328 ? -15.138 -44.698 25.415 1.00 93.69 328 GLN A N 1
ATOM 2651 C CA . GLN A 1 328 ? -15.841 -43.768 24.526 1.00 93.69 328 GLN A CA 1
ATOM 2652 C C . GLN A 1 328 ? -15.151 -42.397 24.517 1.00 93.69 328 GLN A C 1
ATOM 2654 O O . GLN A 1 328 ? -15.110 -41.716 25.536 1.00 93.69 328 GLN A O 1
ATOM 2659 N N . ASP A 1 329 ? -14.678 -41.941 23.364 1.00 88.38 329 ASP A N 1
ATOM 2660 C CA . ASP A 1 329 ? -14.188 -40.574 23.171 1.00 88.38 329 ASP A CA 1
ATOM 2661 C C . ASP A 1 329 ? -15.257 -39.653 22.540 1.00 88.38 329 ASP A C 1
ATOM 2663 O O . ASP A 1 329 ? -16.421 -40.034 22.380 1.00 88.38 329 ASP A O 1
ATOM 2667 N N . GLY A 1 330 ? -14.884 -38.400 22.245 1.00 85.12 330 GLY A N 1
ATOM 2668 C CA . GLY A 1 330 ? -15.768 -37.386 21.668 1.00 85.12 330 GLY A CA 1
ATOM 2669 C C . GLY A 1 330 ? -16.280 -36.337 22.661 1.00 85.12 330 GLY A C 1
ATOM 2670 O O . GLY A 1 330 ? -16.192 -36.481 23.880 1.00 85.12 330 GLY A O 1
ATOM 2671 N N . ALA A 1 331 ? -16.840 -35.248 22.127 1.00 85.50 331 ALA A N 1
ATOM 2672 C CA . ALA A 1 331 ? -17.238 -34.042 22.866 1.00 85.50 331 ALA A CA 1
ATOM 2673 C C . ALA A 1 331 ? -18.528 -34.201 23.703 1.00 85.50 331 ALA A C 1
ATOM 2675 O O . ALA A 1 331 ? -19.353 -33.293 23.781 1.00 85.50 331 ALA A O 1
ATOM 2676 N N . THR A 1 332 ? -18.726 -35.363 24.324 1.00 86.25 332 THR A N 1
ATOM 2677 C CA . THR A 1 332 ? -19.815 -35.632 25.268 1.00 86.25 332 THR A CA 1
ATOM 2678 C C . THR A 1 332 ? -19.216 -36.051 26.600 1.00 86.25 332 THR A C 1
ATOM 2680 O O . THR A 1 332 ? -18.315 -36.886 26.647 1.00 86.25 332 THR A O 1
ATOM 2683 N N . ARG A 1 333 ? -19.711 -35.471 27.695 1.00 91.75 333 ARG A N 1
ATOM 2684 C CA . ARG A 1 333 ? -19.307 -35.883 29.039 1.00 91.75 333 ARG A CA 1
ATOM 2685 C C . ARG A 1 333 ? -20.060 -37.147 29.420 1.00 91.75 333 ARG A C 1
ATOM 2687 O O . ARG A 1 333 ? -21.279 -37.196 29.279 1.00 91.75 333 ARG A O 1
ATOM 2694 N N . VAL A 1 334 ? -19.342 -38.125 29.949 1.00 96.00 334 VAL A N 1
ATOM 2695 C CA . VAL A 1 334 ? -19.930 -39.341 30.517 1.00 96.00 334 VAL A CA 1
ATOM 2696 C C . VAL A 1 334 ? -19.404 -39.541 31.926 1.00 96.00 334 VAL A C 1
ATOM 2698 O O . VAL A 1 334 ? -18.327 -39.037 32.260 1.00 96.00 334 VAL A O 1
ATOM 2701 N N . ALA A 1 335 ? -20.171 -40.229 32.765 1.00 96.69 335 ALA A N 1
ATOM 2702 C CA . ALA A 1 335 ? -19.883 -40.267 34.188 1.00 96.69 335 ALA A CA 1
ATOM 2703 C C . ALA A 1 335 ? -20.195 -41.616 34.842 1.00 96.69 335 ALA A C 1
ATOM 2705 O O . ALA A 1 335 ? -21.087 -42.345 34.413 1.00 96.69 335 ALA A O 1
ATOM 2706 N N . LEU A 1 336 ? -19.478 -41.905 35.923 1.00 95.88 336 LEU A N 1
ATOM 2707 C CA . LEU A 1 336 ? -19.807 -42.927 36.905 1.00 95.88 336 LEU A CA 1
ATOM 2708 C C . LEU A 1 336 ? -20.210 -42.209 38.198 1.00 95.88 336 LEU A C 1
ATOM 2710 O O . LEU A 1 336 ? -19.370 -41.617 38.880 1.00 95.88 336 LEU A O 1
ATOM 2714 N N . ARG A 1 337 ? -21.508 -42.200 38.500 1.00 96.19 337 ARG A N 1
ATOM 2715 C CA . ARG A 1 337 ? -22.107 -41.487 39.630 1.00 96.19 337 ARG A CA 1
ATOM 2716 C C . ARG A 1 337 ? -22.124 -42.362 40.875 1.00 96.19 337 ARG A C 1
ATOM 2718 O O . ARG A 1 337 ? -22.549 -43.515 40.835 1.00 96.19 337 ARG A O 1
ATOM 2725 N N . LEU A 1 338 ? -21.678 -41.799 41.989 1.00 94.81 338 LEU A N 1
ATOM 2726 C CA . LEU A 1 338 ? -21.698 -42.448 43.288 1.00 94.81 338 LEU A CA 1
ATOM 2727 C C . LEU A 1 338 ? -23.124 -42.423 43.858 1.00 94.81 338 LEU A C 1
ATOM 2729 O O . LEU A 1 338 ? -23.715 -41.353 43.996 1.00 94.81 338 LEU A O 1
ATOM 2733 N N . LYS A 1 339 ? -23.671 -43.596 44.195 1.00 90.50 339 LYS A N 1
ATOM 2734 C CA . LYS A 1 339 ? -25.010 -43.726 44.793 1.00 90.50 339 LYS A CA 1
ATOM 2735 C C . LYS A 1 339 ? -25.055 -43.227 46.244 1.00 90.50 339 LYS A C 1
ATOM 2737 O O . LYS A 1 339 ? -25.993 -42.505 46.585 1.00 90.50 339 LYS A O 1
ATOM 2742 N N . PRO A 1 340 ? -24.081 -43.563 47.118 1.00 87.56 340 PRO A N 1
ATOM 2743 C CA . PRO A 1 340 ? -23.989 -42.934 48.430 1.00 87.56 340 PRO A CA 1
ATOM 2744 C C . PRO A 1 340 ? -23.770 -41.422 48.341 1.00 87.56 340 PRO A C 1
ATOM 2746 O O . PRO A 1 340 ? -22.942 -40.941 47.568 1.00 87.56 340 PRO A O 1
ATOM 2749 N N . VAL A 1 341 ? -24.457 -40.674 49.205 1.00 83.00 341 VAL A N 1
ATOM 2750 C CA . VAL A 1 341 ? -24.249 -39.228 49.329 1.00 83.00 341 VAL A CA 1
ATOM 2751 C C . VAL A 1 341 ? -22.866 -38.972 49.947 1.00 83.00 341 VAL A C 1
ATOM 2753 O O . VAL A 1 341 ? -22.595 -39.487 51.040 1.00 83.00 341 VAL A O 1
ATOM 2756 N N . PRO A 1 342 ? -21.994 -38.175 49.302 1.00 89.12 342 PRO A N 1
ATOM 2757 C CA . PRO A 1 342 ? -20.677 -37.875 49.844 1.00 89.12 342 PRO A CA 1
ATOM 2758 C C . PRO A 1 342 ? -20.779 -37.079 51.162 1.00 89.12 342 PRO A C 1
ATOM 2760 O O . PRO A 1 342 ? -21.768 -36.369 51.395 1.00 89.12 342 PRO A O 1
ATOM 2763 N N . PRO A 1 343 ? -19.767 -37.170 52.047 1.00 89.19 343 PRO A N 1
ATOM 2764 C CA . PRO A 1 343 ? -19.649 -36.268 53.190 1.00 89.19 343 PRO A CA 1
ATOM 2765 C C . PRO A 1 343 ? -19.578 -34.800 52.743 1.00 89.19 343 PRO A C 1
ATOM 2767 O O . PRO A 1 343 ? -19.136 -34.511 51.639 1.00 89.19 343 PRO A O 1
ATOM 2770 N N . GLU A 1 344 ? -19.965 -33.857 53.604 1.00 87.31 344 GLU A N 1
ATOM 2771 C CA . GLU A 1 344 ? -19.886 -32.418 53.289 1.00 87.31 344 GLU A CA 1
ATOM 2772 C C . GLU A 1 344 ? -18.436 -31.941 53.094 1.00 87.31 344 GLU A C 1
ATOM 2774 O O . GLU A 1 344 ? -18.117 -31.233 52.130 1.00 87.31 344 GLU A O 1
ATOM 2779 N N . ASN A 1 345 ? -17.560 -32.384 54.002 1.00 91.50 345 ASN A N 1
ATOM 2780 C CA . ASN A 1 345 ? -16.119 -32.184 53.947 1.00 91.50 345 ASN A CA 1
ATOM 2781 C C . ASN A 1 345 ? -15.457 -33.537 53.694 1.00 91.50 345 ASN A C 1
ATOM 2783 O O . ASN A 1 345 ? -15.604 -34.465 54.498 1.00 91.50 345 ASN A O 1
ATOM 2787 N N . PHE A 1 346 ? -14.742 -33.663 52.583 1.00 94.50 346 PHE A N 1
ATOM 2788 C CA . PHE A 1 346 ? -14.242 -34.952 52.123 1.00 94.50 346 PHE A CA 1
ATOM 2789 C C . PHE A 1 346 ? -12.874 -34.853 51.453 1.00 94.50 346 PHE A C 1
ATOM 2791 O O . PHE A 1 346 ? -12.454 -33.789 50.997 1.00 94.50 346 PHE A O 1
ATOM 2798 N N . GLU A 1 347 ? -12.189 -35.990 51.408 1.00 95.69 347 GLU A N 1
ATOM 2799 C CA . GLU A 1 347 ? -11.044 -36.234 50.540 1.00 95.69 347 GLU A CA 1
ATOM 2800 C C . GLU A 1 347 ? -11.419 -37.351 49.564 1.00 95.69 347 GLU A C 1
ATOM 2802 O O . GLU A 1 347 ? -11.808 -38.440 49.991 1.00 95.69 347 GLU A O 1
ATOM 2807 N N . ALA A 1 348 ? -11.330 -37.069 48.266 1.00 97.06 348 ALA A N 1
ATOM 2808 C CA . ALA A 1 348 ? -11.560 -38.031 47.198 1.00 97.06 348 ALA A CA 1
ATOM 2809 C C . ALA A 1 348 ? -10.265 -38.246 46.409 1.00 97.06 348 ALA A C 1
ATOM 2811 O O . ALA A 1 348 ? -9.729 -37.298 45.842 1.00 97.06 348 ALA A O 1
ATOM 2812 N N . THR A 1 349 ? -9.771 -39.479 46.353 1.00 97.50 349 THR A N 1
ATOM 2813 C CA . THR A 1 349 ? -8.563 -39.854 45.610 1.00 97.50 349 THR A CA 1
ATOM 2814 C C . THR A 1 349 ? -8.938 -40.762 44.448 1.00 97.50 349 THR A C 1
ATOM 2816 O O . THR A 1 349 ? -9.483 -41.845 44.652 1.00 97.50 349 THR A O 1
ATOM 2819 N N . LEU A 1 350 ? -8.608 -40.344 43.229 1.00 98.12 350 LEU A N 1
ATOM 2820 C CA . LEU A 1 350 ? -8.813 -41.102 41.999 1.00 98.12 350 LEU A CA 1
ATOM 2821 C C . LEU A 1 350 ? -7.467 -41.415 41.351 1.00 98.12 350 LEU A C 1
ATOM 2823 O O . LEU A 1 350 ? -6.691 -40.512 41.041 1.00 98.12 350 LEU A O 1
ATOM 2827 N N . ARG A 1 351 ? -7.209 -42.698 41.097 1.00 97.38 351 ARG A N 1
ATOM 2828 C CA . ARG A 1 351 ? -6.037 -43.159 40.343 1.00 97.38 351 ARG A CA 1
ATOM 2829 C C . ARG A 1 351 ? -6.475 -43.668 38.985 1.00 97.38 351 ARG A C 1
ATOM 2831 O O . ARG A 1 351 ? -7.304 -44.576 38.917 1.00 97.38 351 ARG A O 1
ATOM 2838 N N . PHE A 1 352 ? -5.906 -43.118 37.922 1.00 97.00 352 PHE A N 1
ATOM 2839 C CA . PHE A 1 352 ? -6.312 -43.418 36.552 1.00 97.00 352 PHE A CA 1
ATOM 2840 C C . PHE A 1 352 ? -5.168 -43.217 35.554 1.00 97.00 352 PHE A C 1
ATOM 2842 O O . PHE A 1 352 ? -4.154 -42.596 35.861 1.00 97.00 352 PHE A O 1
ATOM 2849 N N . THR A 1 353 ? -5.348 -43.721 34.341 1.00 96.56 353 THR A N 1
ATOM 2850 C CA . THR A 1 353 ? -4.458 -43.530 33.198 1.00 96.56 353 THR A CA 1
ATOM 2851 C C . THR A 1 353 ? -5.303 -43.070 32.018 1.00 96.56 353 THR A C 1
ATOM 2853 O O . THR A 1 353 ? -6.154 -43.821 31.547 1.00 96.56 353 THR A O 1
ATOM 2856 N N . THR A 1 354 ? -5.077 -41.855 31.516 1.00 96.19 354 THR A N 1
ATOM 2857 C CA . THR A 1 354 ? -5.700 -41.406 30.262 1.00 96.19 354 THR A CA 1
ATOM 2858 C C . THR A 1 354 ? -5.017 -42.108 29.093 1.00 96.19 354 THR A C 1
ATOM 2860 O O . THR A 1 354 ? -3.803 -41.976 28.923 1.00 96.19 354 THR A O 1
ATOM 2863 N N . THR A 1 355 ? -5.773 -42.853 28.292 1.00 95.75 355 THR A N 1
ATOM 2864 C CA . THR A 1 355 ? -5.237 -43.669 27.190 1.00 95.75 355 THR A CA 1
ATOM 2865 C C . THR A 1 355 ? -5.430 -43.028 25.818 1.00 95.75 355 THR A C 1
ATOM 2867 O O . THR A 1 355 ? -4.669 -43.318 24.899 1.00 95.75 355 THR A O 1
ATOM 2870 N N . GLY A 1 356 ? -6.389 -42.109 25.671 1.00 92.31 356 GLY A N 1
ATOM 2871 C CA . GLY A 1 356 ? -6.728 -41.525 24.374 1.00 92.31 356 GLY A CA 1
ATOM 2872 C C . GLY A 1 356 ? -7.802 -40.438 24.435 1.00 92.31 356 GLY A C 1
ATOM 2873 O O . GLY A 1 356 ? -8.151 -39.952 25.511 1.00 92.31 356 GLY A O 1
ATOM 2874 N N . GLY A 1 357 ? -8.286 -40.039 23.258 1.00 90.62 357 GLY A N 1
ATOM 2875 C CA . GLY A 1 357 ? -9.265 -38.969 23.023 1.00 90.62 357 GLY A CA 1
ATOM 2876 C C . GLY A 1 357 ? -8.848 -38.067 21.855 1.00 90.62 357 GLY A C 1
ATOM 2877 O O . GLY A 1 357 ? -7.698 -38.121 21.416 1.00 90.62 357 GLY A O 1
ATOM 2878 N N . GLN A 1 358 ? -9.747 -37.226 21.340 1.00 90.06 358 GLN A N 1
ATOM 2879 C CA . GLN A 1 358 ? -9.481 -36.456 20.118 1.00 90.06 358 GLN A CA 1
ATOM 2880 C C . GLN A 1 358 ? -8.735 -35.152 20.429 1.00 90.06 358 GLN A C 1
ATOM 2882 O O . GLN A 1 358 ? -7.554 -34.984 20.110 1.00 90.06 358 GLN A O 1
ATOM 2887 N N . MET A 1 359 ? -9.384 -34.246 21.150 1.00 91.25 359 MET A N 1
ATOM 2888 C CA . MET A 1 359 ? -8.907 -32.913 21.495 1.00 91.25 359 MET A CA 1
ATOM 2889 C C . MET A 1 359 ? -8.556 -32.823 22.986 1.00 91.25 359 MET A C 1
ATOM 2891 O O . MET A 1 359 ? -7.370 -32.737 23.318 1.00 91.25 359 MET A O 1
ATOM 2895 N N . TRP A 1 360 ? -9.544 -32.899 23.881 1.00 91.19 360 TRP A N 1
ATOM 2896 C CA . TRP A 1 360 ? -9.427 -32.438 25.273 1.00 91.19 360 TRP A CA 1
ATOM 2897 C C . TRP A 1 360 ? -8.870 -33.465 26.251 1.00 91.19 360 TRP A C 1
ATOM 2899 O O . TRP A 1 360 ? -8.165 -33.071 27.185 1.00 91.19 360 TRP A O 1
ATOM 2909 N N . LYS A 1 361 ? -9.173 -34.756 26.061 1.00 95.31 361 LYS A N 1
ATOM 2910 C CA . LYS A 1 361 ? -8.588 -35.866 26.832 1.00 95.31 361 LYS A CA 1
ATOM 2911 C C . LYS A 1 361 ? -8.674 -35.626 28.345 1.00 95.31 361 LYS A C 1
ATOM 2913 O O . LYS A 1 361 ? -7.659 -35.670 29.045 1.00 95.31 361 LYS A O 1
ATOM 2918 N N . SER A 1 362 ? -9.865 -35.254 28.823 1.00 96.12 362 SER A N 1
ATOM 2919 C CA . SER A 1 362 ? -10.092 -34.828 30.207 1.00 96.12 362 SER A CA 1
ATOM 2920 C C . SER A 1 362 ? -10.686 -35.933 31.074 1.00 96.12 362 SER A C 1
ATOM 2922 O O . SER A 1 362 ? -11.671 -36.562 30.692 1.00 96.12 362 SER A O 1
ATOM 2924 N N . VAL A 1 363 ? -10.120 -36.116 32.266 1.00 97.75 363 VAL A N 1
ATOM 2925 C CA . VAL A 1 363 ? -10.629 -37.012 33.316 1.00 97.75 363 VAL A CA 1
ATOM 2926 C C . VAL A 1 363 ? -10.721 -36.222 34.617 1.00 97.75 363 VAL A C 1
ATOM 2928 O O . VAL A 1 363 ? -9.820 -35.437 34.926 1.00 97.75 363 VAL A O 1
ATOM 2931 N N . GLY A 1 364 ? -11.801 -36.394 35.376 1.00 97.50 364 GLY A N 1
ATOM 2932 C CA . GLY A 1 364 ? -12.036 -35.576 36.563 1.00 97.50 364 GLY A CA 1
ATOM 2933 C C . GLY A 1 364 ? -13.006 -36.164 37.579 1.00 97.50 364 GLY A C 1
ATOM 2934 O O . GLY A 1 364 ? -13.522 -37.269 37.415 1.00 97.50 364 GLY A O 1
ATOM 2935 N N . ILE A 1 365 ? -13.243 -35.382 38.630 1.00 98.06 365 ILE A N 1
ATOM 2936 C CA . ILE A 1 365 ? -14.250 -35.614 39.661 1.00 98.06 365 ILE A CA 1
ATOM 2937 C C . ILE A 1 365 ? -15.198 -34.417 39.659 1.00 98.06 365 ILE A C 1
ATOM 2939 O O . ILE A 1 365 ? -14.779 -33.264 39.788 1.00 98.06 365 ILE A O 1
ATOM 2943 N N . ASN A 1 366 ? -16.478 -34.726 39.543 1.00 95.88 366 ASN A N 1
ATOM 2944 C CA . ASN A 1 366 ? -17.588 -33.822 39.767 1.00 95.88 366 ASN A CA 1
ATOM 2945 C C . ASN A 1 366 ? -18.096 -34.010 41.201 1.00 95.88 366 ASN A C 1
ATOM 2947 O O . ASN A 1 366 ? -18.194 -35.139 41.675 1.00 95.88 366 ASN A O 1
ATOM 2951 N N . PHE A 1 367 ? -18.458 -32.933 41.885 1.00 95.62 367 PHE A N 1
ATOM 2952 C CA . PHE A 1 367 ? -19.142 -32.992 43.177 1.00 95.62 367 PHE A CA 1
ATOM 2953 C C . PHE A 1 367 ? -20.179 -31.879 43.290 1.00 95.62 367 PHE A C 1
ATOM 2955 O O . PHE A 1 367 ? -20.201 -30.959 42.470 1.00 95.62 367 PHE A O 1
ATOM 2962 N N . ASP A 1 368 ? -21.052 -31.985 44.294 1.00 94.44 368 ASP A N 1
ATOM 2963 C CA . ASP A 1 368 ? -22.215 -31.106 44.454 1.00 94.44 368 ASP A CA 1
ATOM 2964 C C . ASP A 1 368 ? -23.128 -31.113 43.220 1.00 94.44 368 ASP A C 1
ATOM 2966 O O . ASP A 1 368 ? -23.739 -30.107 42.878 1.00 94.44 368 ASP A O 1
ATOM 2970 N N . VAL A 1 369 ? -23.214 -32.252 42.526 1.00 92.62 369 VAL A N 1
ATOM 2971 C CA . VAL A 1 369 ? -24.027 -32.373 41.314 1.00 92.62 369 VAL A CA 1
ATOM 2972 C C . VAL A 1 369 ? -25.505 -32.390 41.700 1.00 92.62 369 VAL A C 1
ATOM 2974 O O . VAL A 1 369 ? -26.005 -33.383 42.238 1.00 92.62 369 VAL A O 1
ATOM 2977 N N . VAL A 1 370 ? -26.192 -31.279 41.436 1.00 90.00 370 VAL A N 1
ATOM 2978 C CA . VAL A 1 370 ? -27.633 -31.089 41.634 1.00 90.00 370 VAL A CA 1
ATOM 2979 C C . VAL A 1 370 ? -28.167 -30.083 40.612 1.00 90.00 370 VAL A C 1
ATOM 2981 O O . VAL A 1 370 ? -27.759 -28.924 40.587 1.00 90.00 370 VAL A O 1
ATOM 2984 N N . GLU A 1 371 ? -29.095 -30.517 39.756 1.00 85.69 371 GLU A N 1
ATOM 2985 C CA . GLU A 1 371 ? -29.687 -29.688 38.692 1.00 85.69 371 GLU A CA 1
ATOM 2986 C C . GLU A 1 371 ? -28.627 -28.930 37.856 1.00 85.69 371 GLU A C 1
ATOM 2988 O O . GLU A 1 371 ? -27.801 -29.548 37.187 1.00 85.69 371 GLU A O 1
ATOM 2993 N N . LYS A 1 372 ? -28.643 -27.588 37.895 1.00 84.50 372 LYS A N 1
ATOM 2994 C CA . LYS A 1 372 ? -27.711 -26.676 37.209 1.00 84.50 372 LYS A CA 1
ATOM 2995 C C . LYS A 1 372 ? -26.561 -26.200 38.113 1.00 84.50 372 LYS A C 1
ATOM 2997 O O . LYS A 1 372 ? -25.993 -25.126 37.897 1.00 84.50 372 LYS A O 1
ATOM 3002 N N . HIS A 1 373 ? -26.248 -26.957 39.160 1.00 90.31 373 HIS A N 1
ATOM 3003 C CA . HIS A 1 373 ? -25.137 -26.717 40.074 1.00 90.31 373 HIS A CA 1
ATOM 3004 C C . HIS A 1 373 ? -24.228 -27.950 40.095 1.00 90.31 373 HIS A C 1
ATOM 3006 O O . HIS A 1 373 ? -24.692 -29.071 40.280 1.00 90.31 373 HIS A O 1
ATOM 3012 N N . GLU A 1 374 ? -22.938 -27.742 39.854 1.00 93.81 374 GLU A N 1
ATOM 3013 C CA . GLU A 1 374 ? -21.904 -28.773 39.972 1.00 93.81 374 GLU A CA 1
ATOM 3014 C C . GLU A 1 374 ? -20.527 -28.108 40.025 1.00 93.81 374 GLU A C 1
ATOM 3016 O O . GLU A 1 374 ? -20.304 -27.068 39.400 1.00 93.81 374 GLU A O 1
ATOM 3021 N N . VAL A 1 375 ? -19.583 -28.722 40.732 1.00 96.06 375 VAL A N 1
ATOM 3022 C CA . VAL A 1 375 ? -18.175 -28.320 40.727 1.00 96.06 375 VAL A CA 1
ATOM 3023 C C . VAL A 1 375 ? -17.354 -29.438 40.106 1.00 96.06 375 VAL A C 1
ATOM 3025 O O . VAL A 1 375 ? -17.460 -30.594 40.506 1.00 96.06 375 VAL A O 1
ATOM 3028 N N . LEU A 1 376 ? -16.524 -29.081 39.134 1.00 96.75 376 LEU A N 1
ATOM 3029 C CA . LEU A 1 376 ? -15.697 -29.995 38.361 1.00 96.75 376 LEU A CA 1
ATOM 3030 C C . LEU A 1 376 ? -14.222 -29.723 38.645 1.00 96.75 376 LEU A C 1
ATOM 3032 O O . LEU A 1 376 ? -13.741 -28.622 38.388 1.00 96.75 376 LEU A O 1
ATOM 3036 N N . ALA A 1 377 ? -13.488 -30.738 39.089 1.00 97.31 377 ALA A N 1
ATOM 3037 C CA . ALA A 1 377 ? -12.029 -30.738 39.113 1.00 97.31 377 ALA A CA 1
ATOM 3038 C C . ALA A 1 377 ? -11.512 -31.769 38.104 1.00 97.31 377 ALA A C 1
ATOM 3040 O O . ALA A 1 377 ? -11.881 -32.940 38.182 1.00 97.31 377 ALA A O 1
ATOM 3041 N N . TYR A 1 378 ? -10.678 -31.354 37.148 1.00 97.19 378 TYR A N 1
ATOM 3042 C CA . TYR A 1 378 ? -10.204 -32.245 36.086 1.00 97.19 378 TYR A CA 1
ATOM 3043 C C . TYR A 1 378 ? -8.747 -32.019 35.690 1.00 97.19 378 TYR A C 1
ATOM 3045 O O . TYR A 1 378 ? -8.178 -30.939 35.876 1.00 97.19 378 TYR A O 1
ATOM 3053 N N . LEU A 1 379 ? -8.175 -33.063 35.092 1.00 96.75 379 LEU A N 1
ATOM 3054 C CA . LEU A 1 379 ? -6.881 -33.077 34.421 1.00 96.75 379 LEU A CA 1
ATOM 3055 C C . LEU A 1 379 ? -7.101 -33.266 32.918 1.00 96.75 379 LEU A C 1
ATOM 3057 O O . LEU A 1 379 ? -7.838 -34.165 32.517 1.00 96.75 379 LEU A O 1
ATOM 3061 N N . SER A 1 380 ? -6.468 -32.430 32.091 1.00 94.44 380 SER A N 1
ATOM 3062 C CA . SER A 1 380 ? -6.592 -32.455 30.628 1.00 94.44 380 SER A CA 1
ATOM 3063 C C . SER A 1 380 ? -5.234 -32.599 29.952 1.00 94.44 380 SER A C 1
ATOM 3065 O O . SER A 1 380 ? -4.341 -31.773 30.149 1.00 94.44 380 SER A O 1
ATOM 3067 N N . ALA A 1 381 ? -5.112 -33.607 29.086 1.00 91.12 381 ALA A N 1
ATOM 3068 C CA . ALA A 1 381 ? -3.948 -33.817 28.221 1.00 91.12 381 ALA A CA 1
ATOM 3069 C C . ALA A 1 381 ? -4.082 -33.105 26.853 1.00 91.12 381 ALA A C 1
ATOM 3071 O O . ALA A 1 381 ? -3.639 -33.618 25.823 1.00 91.12 381 ALA A O 1
ATOM 3072 N N . TYR A 1 382 ? -4.726 -31.933 26.817 1.00 88.81 382 TYR A N 1
ATOM 3073 C CA . TYR A 1 382 ? -4.882 -31.132 25.601 1.00 88.81 382 TYR A CA 1
ATOM 3074 C C . TYR A 1 382 ? -3.522 -30.647 25.075 1.00 88.81 382 TYR A C 1
ATOM 3076 O O . TYR A 1 382 ? -2.759 -30.006 25.796 1.00 88.81 382 TYR A O 1
ATOM 3084 N N . ALA A 1 383 ? -3.229 -30.914 23.800 1.00 81.31 383 ALA A N 1
ATOM 3085 C CA . ALA A 1 383 ? -1.913 -30.645 23.212 1.00 81.31 383 ALA A CA 1
ATOM 3086 C C . ALA A 1 383 ? -1.548 -29.149 23.181 1.00 81.31 383 ALA A C 1
ATOM 3088 O O . ALA A 1 383 ? -0.380 -28.805 23.332 1.00 81.31 383 ALA A O 1
ATOM 3089 N N . GLY A 1 384 ? -2.539 -28.259 23.037 1.00 77.88 384 GLY A N 1
ATOM 3090 C CA . GLY A 1 384 ? -2.331 -26.806 23.023 1.00 77.88 384 GLY A CA 1
ATOM 3091 C C . GLY A 1 384 ? -2.135 -26.169 24.405 1.00 77.88 38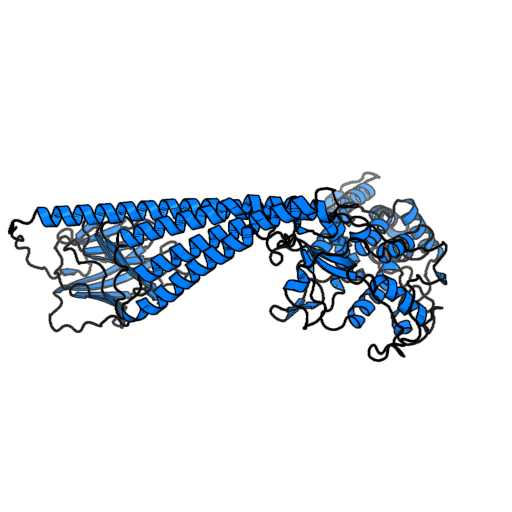4 GLY A C 1
ATOM 3092 O O . GLY A 1 384 ? -2.013 -24.951 24.490 1.00 77.88 384 GLY A O 1
ATOM 3093 N N . GLY A 1 385 ? -2.137 -26.958 25.487 1.00 83.12 385 GLY A N 1
ATOM 3094 C CA . GLY A 1 385 ? -1.956 -26.461 26.852 1.00 83.12 385 GLY A CA 1
ATOM 3095 C C . GLY A 1 385 ? -2.500 -27.433 27.900 1.00 83.12 385 GLY A C 1
ATOM 3096 O O . GLY A 1 385 ? -3.617 -27.219 28.381 1.00 83.12 385 GLY A O 1
ATOM 3097 N N . PRO A 1 386 ? -1.753 -28.496 28.258 1.00 81.75 386 PRO A N 1
ATOM 3098 C CA . PRO A 1 386 ? -2.209 -29.473 29.237 1.00 81.75 386 PRO A CA 1
ATOM 3099 C C . PRO A 1 386 ? -2.278 -28.821 30.620 1.00 81.75 386 PRO A C 1
ATOM 3101 O O . PRO A 1 386 ? -1.441 -27.981 30.974 1.00 81.75 386 PRO A O 1
ATOM 3104 N N . LYS A 1 387 ? -3.314 -29.156 31.391 1.00 91.50 387 LYS A N 1
ATOM 3105 C CA . LYS A 1 387 ? -3.644 -28.415 32.613 1.00 91.50 387 LYS A CA 1
ATOM 3106 C C . LYS A 1 387 ? -4.415 -29.231 33.638 1.00 91.50 387 LYS A C 1
ATOM 3108 O O . LYS A 1 387 ? -5.138 -30.166 33.296 1.00 91.50 387 LYS A O 1
ATOM 3113 N N . ALA A 1 388 ? -4.295 -28.803 34.888 1.00 93.94 388 ALA A N 1
ATOM 3114 C CA . ALA A 1 388 ? -5.276 -29.043 35.934 1.00 93.94 388 ALA A CA 1
ATOM 3115 C C . ALA A 1 388 ? -6.216 -27.832 36.018 1.00 93.94 388 ALA A C 1
ATOM 3117 O O . ALA A 1 388 ? -5.774 -26.693 35.839 1.00 93.94 388 ALA A O 1
ATOM 3118 N N . GLN A 1 389 ? -7.501 -28.059 36.280 1.00 95.44 389 GLN A N 1
ATOM 3119 C CA . GLN A 1 389 ? -8.492 -26.986 36.347 1.00 95.44 389 GLN A CA 1
ATOM 3120 C C . GLN A 1 389 ? -9.624 -27.344 37.313 1.00 95.44 389 GLN A C 1
ATOM 3122 O O . GLN A 1 389 ? -10.122 -28.470 37.302 1.00 95.44 389 GLN A O 1
ATOM 3127 N N . ILE A 1 390 ? -10.071 -26.358 38.094 1.00 96.19 390 ILE A N 1
ATOM 3128 C CA . ILE A 1 390 ? -11.370 -26.382 38.772 1.00 96.19 390 ILE A CA 1
ATOM 3129 C C . ILE A 1 390 ? -12.315 -25.429 38.030 1.00 96.19 390 ILE A C 1
ATOM 3131 O O . ILE A 1 390 ? -11.937 -24.314 37.666 1.00 96.19 390 ILE A O 1
ATOM 3135 N N . ALA A 1 391 ? -13.535 -25.884 37.773 1.00 94.81 391 ALA A N 1
ATOM 3136 C CA . ALA A 1 391 ? -14.617 -25.148 37.131 1.00 94.81 391 ALA A CA 1
ATOM 3137 C C . ALA A 1 391 ? -15.920 -25.393 37.902 1.00 94.81 391 ALA A C 1
ATOM 3139 O O . ALA A 1 391 ? -16.024 -26.359 38.656 1.00 94.81 391 ALA A O 1
ATOM 3140 N N . TYR A 1 392 ? -16.924 -24.540 37.729 1.00 94.88 392 TYR A N 1
ATOM 3141 C CA . TYR A 1 392 ? -18.214 -24.731 38.396 1.00 94.88 392 TYR A CA 1
ATOM 3142 C C . TYR A 1 392 ? -19.384 -24.237 37.547 1.00 94.88 392 TYR A C 1
ATOM 3144 O O . TYR A 1 392 ? -19.224 -23.365 36.691 1.00 94.88 392 TYR A O 1
ATOM 3152 N N . LYS A 1 393 ? -20.568 -24.786 37.816 1.00 90.56 393 LYS A N 1
ATOM 3153 C CA . LYS A 1 393 ? -21.869 -24.257 37.407 1.00 90.56 393 LYS A CA 1
ATOM 3154 C C . LYS A 1 393 ? -22.620 -23.782 38.639 1.00 90.56 393 LYS A C 1
ATOM 3156 O O . LYS A 1 393 ? -22.542 -24.401 39.697 1.00 90.56 393 LYS A O 1
ATOM 3161 N N . ASN A 1 394 ? -23.365 -22.698 38.495 1.00 87.25 394 ASN A N 1
ATOM 3162 C CA . ASN A 1 394 ? -24.262 -22.221 39.534 1.00 87.25 394 ASN A CA 1
ATOM 3163 C C . ASN A 1 394 ? -25.517 -21.650 38.888 1.00 87.25 394 ASN A C 1
ATOM 3165 O O . ASN A 1 394 ? -25.467 -20.556 38.336 1.00 87.25 394 ASN A O 1
ATOM 3169 N N . GLU A 1 395 ? -26.601 -22.425 38.921 1.00 81.94 395 GLU A N 1
ATOM 3170 C CA . GLU A 1 395 ? -27.890 -22.074 38.306 1.00 81.94 395 GLU A CA 1
ATOM 3171 C C . GLU A 1 395 ? -27.776 -21.738 36.803 1.00 81.94 395 GLU A C 1
ATOM 3173 O O . GLU A 1 395 ? -28.602 -21.028 36.240 1.00 81.94 395 GLU A O 1
ATOM 3178 N N . SER A 1 396 ? -26.753 -22.280 36.134 1.00 76.62 396 SER A N 1
ATOM 3179 C CA . SER A 1 396 ? -26.420 -22.022 34.731 1.00 76.62 396 SER A CA 1
ATOM 3180 C C . SER A 1 396 ? -26.177 -23.334 33.994 1.00 76.62 396 SER A C 1
ATOM 3182 O O . SER A 1 396 ? -25.646 -24.285 34.564 1.00 76.62 396 SER A O 1
ATOM 3184 N N . ASP A 1 397 ? -26.520 -23.381 32.706 1.00 77.38 397 ASP A N 1
ATOM 3185 C CA . ASP A 1 397 ? -26.213 -24.529 31.845 1.00 77.38 397 ASP A CA 1
ATOM 3186 C C . ASP A 1 397 ? -24.730 -24.564 31.426 1.00 77.38 397 ASP A C 1
ATOM 3188 O O . ASP A 1 397 ? -24.203 -25.626 31.076 1.00 77.38 397 ASP A O 1
ATOM 3192 N N . SER A 1 398 ? -24.034 -23.425 31.522 1.00 84.88 398 SER A N 1
ATOM 3193 C CA . SER A 1 398 ? -22.631 -23.256 31.125 1.00 84.88 398 SER A CA 1
ATOM 3194 C C . SER A 1 398 ? -21.678 -23.252 32.320 1.00 84.88 398 SER A C 1
ATOM 3196 O O . SER A 1 398 ? -21.990 -22.718 33.382 1.00 84.88 398 SER A O 1
ATOM 3198 N N . TYR A 1 399 ? -20.484 -23.815 32.121 1.00 89.44 399 TYR A N 1
ATOM 3199 C CA . TYR A 1 399 ? -19.402 -23.783 33.104 1.00 89.44 399 TYR A CA 1
ATOM 3200 C C . TYR A 1 399 ? -18.684 -22.436 33.130 1.00 89.44 399 TYR A C 1
ATOM 3202 O O . TYR A 1 399 ? -18.310 -21.898 32.087 1.00 89.44 399 TYR A O 1
ATOM 3210 N N . THR A 1 400 ? -18.384 -21.965 34.336 1.00 91.12 400 THR A N 1
ATOM 3211 C CA . THR A 1 400 ? -17.401 -20.910 34.573 1.00 91.12 400 THR A CA 1
ATOM 3212 C C . THR A 1 400 ? -16.029 -21.545 34.780 1.00 91.12 400 THR A C 1
ATOM 3214 O O . THR A 1 400 ? -15.885 -22.452 35.602 1.00 91.12 400 THR A O 1
ATOM 3217 N N . TYR A 1 401 ? -15.020 -21.049 34.057 1.00 91.88 401 TYR A N 1
ATOM 3218 C CA . TYR A 1 401 ? -13.623 -21.491 34.138 1.00 91.88 401 TYR A CA 1
ATOM 3219 C C . TYR A 1 401 ? -12.741 -20.358 34.682 1.00 91.88 401 TYR A C 1
ATOM 3221 O O . TYR A 1 401 ? -12.261 -19.534 33.900 1.00 91.88 401 TYR A O 1
ATOM 3229 N N . PRO A 1 402 ? -12.538 -20.271 36.007 1.00 86.06 402 PRO A N 1
ATOM 3230 C CA . PRO A 1 402 ? -11.734 -19.210 36.598 1.00 86.06 402 PRO A CA 1
ATOM 3231 C C . PRO A 1 402 ? -10.252 -19.374 36.221 1.00 86.06 402 PRO A C 1
ATOM 3233 O O . PRO A 1 402 ? -9.712 -20.478 36.369 1.00 86.06 402 PRO A O 1
ATOM 3236 N N . PRO A 1 403 ? -9.569 -18.314 35.751 1.00 83.94 403 PRO A N 1
ATOM 3237 C CA . PRO A 1 403 ? -8.148 -18.385 35.408 1.00 83.94 403 PRO A CA 1
ATOM 3238 C C . PRO A 1 403 ? -7.263 -18.666 36.631 1.00 83.94 403 PRO A C 1
ATOM 3240 O O . PRO A 1 403 ? -6.262 -19.364 36.513 1.00 83.94 403 PRO A O 1
ATOM 3243 N N . GLU A 1 404 ? -7.647 -18.191 37.817 1.00 82.50 404 GLU A N 1
ATOM 3244 C CA . GLU A 1 404 ? -6.959 -18.467 39.084 1.00 82.50 404 GLU A CA 1
ATOM 3245 C C . GLU A 1 404 ? -7.134 -19.914 39.575 1.00 82.50 404 GLU A C 1
ATOM 3247 O O . GLU A 1 404 ? -6.391 -20.378 40.437 1.00 82.50 404 GLU A O 1
ATOM 3252 N N . ALA A 1 405 ? -8.099 -20.640 39.006 1.00 90.12 405 ALA A N 1
ATOM 3253 C CA . ALA A 1 405 ? -8.361 -22.047 39.274 1.00 90.12 405 ALA A CA 1
ATOM 3254 C C . ALA A 1 405 ? -7.827 -22.948 38.145 1.00 90.12 405 ALA A C 1
ATOM 3256 O O . ALA A 1 405 ? -8.392 -24.010 37.877 1.00 90.12 405 ALA A O 1
ATOM 3257 N N . ALA A 1 406 ? -6.759 -22.510 37.471 1.00 90.94 406 ALA A N 1
ATOM 3258 C CA . ALA A 1 406 ? -6.090 -23.212 36.385 1.00 90.94 406 ALA A CA 1
ATOM 3259 C C . ALA A 1 406 ? -4.580 -23.288 36.642 1.00 90.94 406 ALA A C 1
ATOM 3261 O O . ALA A 1 406 ? -3.954 -22.301 37.025 1.00 90.94 406 ALA A O 1
ATOM 3262 N N . GLN A 1 407 ? -3.968 -24.438 36.366 1.00 90.62 407 GLN A N 1
ATOM 3263 C CA . GLN A 1 407 ? -2.514 -24.580 36.376 1.00 90.62 407 GLN A CA 1
ATOM 3264 C C . GLN A 1 407 ? -2.064 -25.400 35.168 1.00 90.62 407 GLN A C 1
ATOM 3266 O O . GLN A 1 407 ? -2.482 -26.546 34.998 1.00 90.62 407 GLN A O 1
ATOM 3271 N N . GLY A 1 408 ? -1.185 -24.829 34.342 1.00 88.56 408 GLY A N 1
ATOM 3272 C CA . GLY A 1 408 ? -0.523 -25.574 33.272 1.00 88.56 408 GLY A CA 1
ATOM 3273 C C . GLY A 1 408 ? 0.339 -26.695 33.856 1.00 88.56 408 GLY A C 1
ATOM 3274 O O . GLY A 1 408 ? 1.149 -26.454 34.751 1.00 88.56 408 GLY A O 1
ATOM 3275 N N . ARG A 1 409 ? 0.161 -27.924 33.368 1.00 84.06 409 ARG A N 1
ATOM 3276 C CA . ARG A 1 409 ? 0.902 -29.102 33.830 1.00 84.06 409 ARG A CA 1
ATOM 3277 C C . ARG A 1 409 ? 0.990 -30.129 32.715 1.00 84.06 409 ARG A C 1
ATOM 3279 O O . ARG A 1 409 ? -0.019 -30.480 32.114 1.00 84.06 409 ARG A O 1
ATOM 3286 N N . LYS A 1 410 ? 2.191 -30.647 32.465 1.00 83.75 410 LYS A N 1
ATOM 3287 C CA . LYS A 1 410 ? 2.401 -31.699 31.469 1.00 83.75 410 LYS A CA 1
ATOM 3288 C C . LYS A 1 410 ? 1.700 -32.987 31.916 1.00 83.75 410 LYS A C 1
ATOM 3290 O O . LYS A 1 410 ? 1.991 -33.502 32.991 1.00 83.75 410 LYS A O 1
ATOM 3295 N N . LEU A 1 411 ? 0.807 -33.497 31.074 1.00 86.44 411 LEU A N 1
ATOM 3296 C CA . LEU A 1 411 ? 0.115 -34.773 31.248 1.00 86.44 411 LEU A CA 1
ATOM 3297 C C . LEU A 1 411 ? 0.362 -35.616 29.997 1.00 86.44 411 LEU A C 1
ATOM 3299 O O . LEU A 1 411 ? -0.000 -35.213 28.894 1.00 86.44 411 LEU A O 1
ATOM 3303 N N . GLU A 1 412 ? 1.024 -36.757 30.166 1.00 86.69 412 GLU A N 1
ATOM 3304 C CA . GLU A 1 412 ? 1.315 -37.695 29.079 1.00 86.69 412 GLU A CA 1
ATOM 3305 C C . GLU A 1 412 ? 0.264 -38.805 29.043 1.00 86.69 412 GLU A C 1
ATOM 3307 O O . GLU A 1 412 ? -0.156 -39.312 30.086 1.00 86.69 412 GLU A O 1
ATOM 3312 N N . LEU A 1 413 ? -0.140 -39.208 27.837 1.00 91.75 413 LEU A N 1
ATOM 3313 C CA . LEU A 1 413 ? -0.997 -40.377 27.660 1.00 91.75 413 LEU A CA 1
ATOM 3314 C C . LEU A 1 413 ? -0.270 -41.650 28.091 1.00 91.75 413 LEU A C 1
ATOM 3316 O O . LEU A 1 413 ? 0.954 -41.750 28.001 1.00 91.75 413 LEU A O 1
ATOM 3320 N N . ASN A 1 414 ? -1.044 -42.636 28.541 1.00 93.56 414 ASN A N 1
ATOM 3321 C CA . ASN A 1 414 ? -0.556 -43.939 28.993 1.00 93.56 414 ASN A CA 1
ATOM 3322 C C . ASN A 1 414 ? 0.386 -43.869 30.210 1.00 93.56 414 ASN A C 1
ATOM 3324 O O . ASN A 1 414 ? 1.125 -44.815 30.492 1.00 93.56 414 ASN A O 1
ATOM 3328 N N . ARG A 1 415 ? 0.349 -42.762 30.964 1.00 93.81 415 ARG A N 1
ATOM 3329 C CA . ARG A 1 415 ? 1.007 -42.628 32.268 1.00 93.81 415 ARG A CA 1
ATOM 3330 C C . ARG A 1 415 ? -0.030 -42.617 33.397 1.00 93.81 415 ARG A C 1
ATOM 3332 O O . ARG A 1 415 ? -1.053 -41.940 33.265 1.00 93.81 415 ARG A O 1
ATOM 3339 N N . PRO A 1 416 ? 0.219 -43.341 34.503 1.00 93.56 416 PRO A N 1
ATOM 3340 C CA . PRO A 1 416 ? -0.667 -43.310 35.656 1.00 93.56 416 PRO A CA 1
ATOM 3341 C C . PRO A 1 416 ? -0.610 -41.939 36.331 1.00 93.56 416 PRO A C 1
ATOM 3343 O O . PRO A 1 416 ? 0.466 -41.376 36.522 1.00 93.56 416 PRO A O 1
ATOM 3346 N N . ASN A 1 417 ? -1.776 -41.436 36.714 1.00 94.56 417 ASN A N 1
ATOM 3347 C CA . ASN A 1 417 ? -1.956 -40.203 37.460 1.00 94.56 417 ASN A CA 1
ATOM 3348 C C . ASN A 1 417 ? -2.819 -40.468 38.695 1.00 94.56 417 ASN A C 1
ATOM 3350 O O . ASN A 1 417 ? -3.757 -41.269 38.673 1.00 94.56 417 ASN A O 1
ATOM 3354 N N . GLU A 1 418 ? -2.501 -39.771 39.775 1.00 96.56 418 GLU A N 1
ATOM 3355 C CA . GLU A 1 418 ? -3.320 -39.677 40.973 1.00 96.56 418 GLU A CA 1
ATOM 3356 C C . GLU A 1 418 ? -3.851 -38.250 41.090 1.00 96.56 418 GLU A C 1
ATOM 3358 O O . GLU A 1 418 ? -3.089 -37.286 41.017 1.00 96.56 418 GLU A O 1
ATOM 3363 N N . MET A 1 419 ? -5.160 -38.122 41.272 1.00 97.06 419 MET A N 1
ATOM 3364 C CA . MET A 1 419 ? -5.829 -36.863 41.549 1.00 97.06 419 MET A CA 1
ATOM 3365 C C . MET A 1 419 ? -6.510 -36.956 42.910 1.00 97.06 419 MET A C 1
ATOM 3367 O O . MET A 1 419 ? -7.406 -37.779 43.095 1.00 97.06 419 MET A O 1
ATOM 3371 N N . THR A 1 420 ? -6.110 -36.088 43.835 1.00 97.12 420 THR A N 1
ATOM 3372 C CA . THR A 1 420 ? -6.677 -36.016 45.184 1.00 97.12 420 THR A CA 1
ATOM 3373 C C . THR A 1 420 ? -7.373 -34.681 45.376 1.00 97.12 420 THR A C 1
ATOM 3375 O O . THR A 1 420 ? -6.759 -33.620 45.274 1.00 97.12 420 THR A O 1
ATOM 3378 N N . LEU A 1 421 ? -8.666 -34.736 45.662 1.00 97.12 421 LEU A N 1
ATOM 3379 C CA . LEU A 1 421 ? -9.531 -33.588 45.862 1.00 97.12 421 LEU A CA 1
ATOM 3380 C C . LEU A 1 421 ? -9.911 -33.490 47.341 1.00 97.12 421 LEU A C 1
ATOM 3382 O O . LEU A 1 421 ? -10.661 -34.325 47.840 1.00 97.12 421 LEU A O 1
ATOM 3386 N N . ARG A 1 422 ? -9.413 -32.464 48.036 1.00 96.25 422 ARG A N 1
ATOM 3387 C CA . ARG A 1 422 ? -9.834 -32.126 49.404 1.00 96.25 422 ARG A CA 1
ATOM 3388 C C . ARG A 1 422 ? -10.817 -30.977 49.366 1.00 96.25 422 ARG A C 1
ATOM 3390 O O . ARG A 1 422 ? -10.533 -29.943 48.761 1.00 96.25 422 ARG A O 1
ATOM 3397 N N . VAL A 1 423 ? -11.937 -31.132 50.053 1.00 95.12 423 VAL A N 1
ATOM 3398 C CA . VAL A 1 423 ? -12.995 -30.129 50.069 1.00 95.12 423 VAL A CA 1
ATOM 3399 C C . VAL A 1 423 ? -13.406 -29.832 51.506 1.00 95.12 423 VAL A C 1
ATOM 3401 O O . VAL A 1 423 ? -13.799 -30.737 52.242 1.00 95.12 423 VAL A O 1
ATOM 3404 N N . ARG A 1 424 ? -13.325 -28.555 51.901 1.00 91.44 424 ARG A N 1
ATOM 3405 C CA . ARG A 1 424 ? -13.807 -28.052 53.195 1.00 91.44 424 ARG A CA 1
ATOM 3406 C C . ARG A 1 424 ? -14.569 -26.744 53.010 1.00 91.44 424 ARG A C 1
ATOM 3408 O O . ARG A 1 424 ? -13.972 -25.717 52.683 1.00 91.44 424 ARG A O 1
ATOM 3415 N N . GLY A 1 425 ? -15.884 -26.763 53.224 1.00 88.50 425 GLY A N 1
ATOM 3416 C CA . GLY A 1 425 ? -16.743 -25.629 52.869 1.00 88.50 425 GLY A CA 1
ATOM 3417 C C . GLY A 1 425 ? -16.544 -25.240 51.399 1.00 88.50 425 GLY A C 1
ATOM 3418 O O . GLY A 1 425 ? -16.597 -26.100 50.519 1.00 88.50 425 GLY A O 1
ATOM 3419 N N . THR A 1 426 ? -16.270 -23.960 51.129 1.00 91.00 426 THR A N 1
ATOM 3420 C CA . THR A 1 426 ? -15.960 -23.458 49.778 1.00 91.00 426 THR A CA 1
ATOM 3421 C C . THR A 1 426 ? -14.494 -23.627 49.371 1.00 91.00 426 THR A C 1
ATOM 3423 O O . THR A 1 426 ? -14.164 -23.354 48.222 1.00 91.00 426 THR A O 1
ATOM 3426 N N . LEU A 1 427 ? -13.599 -24.066 50.261 1.00 92.06 427 LEU A N 1
ATOM 3427 C CA . LEU A 1 427 ? -12.187 -24.270 49.935 1.00 92.06 427 LEU A CA 1
ATOM 3428 C C . LEU A 1 427 ? -11.970 -25.652 49.309 1.00 92.06 427 LEU A C 1
ATOM 3430 O O . LEU A 1 427 ? -12.289 -26.680 49.910 1.00 92.06 427 LEU A O 1
ATOM 3434 N N . VAL A 1 428 ? -11.382 -25.659 48.117 1.00 94.94 428 VAL A N 1
ATOM 3435 C CA . VAL A 1 428 ? -11.081 -26.848 47.322 1.00 94.94 428 VAL A CA 1
ATOM 3436 C C . VAL A 1 428 ? -9.578 -26.906 47.078 1.00 94.94 428 VAL A C 1
ATOM 3438 O O . VAL A 1 428 ? -8.975 -25.947 46.593 1.00 94.94 428 VAL A O 1
ATOM 3441 N N . ASN A 1 429 ? -8.948 -28.028 47.414 1.00 94.75 429 ASN A N 1
ATOM 3442 C CA . ASN A 1 429 ? -7.564 -28.302 47.048 1.00 94.75 429 ASN A CA 1
ATOM 3443 C C . ASN A 1 429 ? -7.510 -29.486 46.093 1.00 94.75 429 ASN A C 1
ATOM 3445 O O . ASN A 1 429 ? -7.977 -30.574 46.420 1.00 94.75 429 ASN A O 1
ATOM 3449 N N . LEU A 1 430 ? -6.904 -29.264 44.934 1.00 95.94 430 LEU A N 1
ATOM 3450 C CA . LEU A 1 430 ? -6.589 -30.292 43.961 1.00 95.94 430 LEU A CA 1
ATOM 3451 C C . LEU A 1 430 ? -5.099 -30.599 44.047 1.00 95.94 430 LEU A C 1
ATOM 3453 O O . LEU A 1 430 ? -4.268 -29.736 43.758 1.00 95.94 430 LEU A O 1
ATOM 3457 N N . LEU A 1 431 ? -4.767 -31.823 44.433 1.00 93.81 431 LEU A N 1
ATOM 3458 C CA . LEU A 1 431 ? -3.416 -32.356 44.409 1.00 93.81 431 LEU A CA 1
ATOM 3459 C C . LEU A 1 431 ? -3.299 -33.339 43.245 1.00 93.81 431 LEU A C 1
ATOM 3461 O O . LEU A 1 431 ? -4.224 -34.105 42.971 1.00 93.81 431 LEU A O 1
ATOM 3465 N N . VAL A 1 432 ? -2.161 -33.314 42.561 1.00 94.00 432 VAL A N 1
ATOM 3466 C CA . VAL A 1 432 ? -1.856 -34.219 41.451 1.00 94.00 432 VAL A CA 1
ATOM 3467 C C . VAL A 1 432 ? -0.548 -34.916 41.773 1.00 94.00 432 VAL A C 1
ATOM 3469 O O . VAL A 1 432 ? 0.462 -34.248 41.985 1.00 94.00 432 VAL A O 1
ATOM 3472 N N . ASN A 1 433 ? -0.570 -36.247 41.830 1.00 91.38 433 ASN A N 1
ATOM 3473 C CA . ASN A 1 433 ? 0.571 -37.082 42.217 1.00 91.38 433 ASN A CA 1
ATOM 3474 C C . ASN A 1 433 ? 1.196 -36.652 43.562 1.00 91.38 433 ASN A C 1
ATOM 3476 O O . ASN A 1 433 ? 2.414 -36.590 43.700 1.00 91.38 433 ASN A O 1
ATOM 3480 N N . GLY A 1 434 ? 0.351 -36.311 44.542 1.00 85.31 434 GLY A N 1
ATOM 3481 C CA . GLY A 1 434 ? 0.765 -35.874 45.881 1.00 85.31 434 GLY A CA 1
ATOM 3482 C C . GLY A 1 434 ? 1.198 -34.406 45.999 1.00 85.31 434 GLY A C 1
ATOM 3483 O O . GLY A 1 434 ? 1.324 -33.901 47.112 1.00 85.31 434 GLY A O 1
ATOM 3484 N N . GLU A 1 435 ? 1.369 -33.686 44.889 1.00 88.38 435 GLU A N 1
ATOM 3485 C CA . GLU A 1 435 ? 1.745 -32.269 44.893 1.00 88.38 435 GLU A CA 1
ATOM 3486 C C . GLU A 1 435 ? 0.516 -31.362 44.784 1.00 88.38 435 GLU A C 1
ATOM 3488 O O . GLU A 1 435 ? -0.348 -31.575 43.928 1.00 88.38 435 GLU A O 1
ATOM 3493 N N . LEU A 1 436 ? 0.456 -30.294 45.587 1.00 90.62 436 LEU A N 1
ATOM 3494 C CA . LEU A 1 436 ? -0.588 -29.277 45.446 1.00 90.62 436 LEU A CA 1
ATOM 3495 C C . LEU A 1 436 ? -0.548 -28.666 44.039 1.00 90.62 436 LEU A C 1
ATOM 3497 O O . LEU A 1 436 ? 0.454 -28.083 43.630 1.00 90.62 436 LEU A O 1
ATOM 3501 N N . SER A 1 437 ? -1.663 -28.774 43.319 1.00 90.00 437 SER A N 1
ATOM 3502 C CA . SER A 1 437 ? -1.852 -28.159 42.008 1.00 90.00 437 SER A CA 1
ATOM 3503 C C . SER A 1 437 ? -2.630 -26.853 42.122 1.00 90.00 437 SER A C 1
ATOM 3505 O O . SER A 1 437 ? -2.170 -25.808 41.672 1.00 90.00 437 SER A O 1
ATOM 3507 N N . ILE A 1 438 ? -3.804 -26.902 42.755 1.00 92.00 438 ILE A N 1
ATOM 3508 C CA . ILE A 1 438 ? -4.716 -25.760 42.866 1.00 92.00 438 ILE A CA 1
ATOM 3509 C C . ILE A 1 438 ? -5.251 -25.699 44.294 1.00 92.00 438 ILE A C 1
ATOM 3511 O O . ILE A 1 438 ? -5.724 -26.702 44.820 1.00 92.00 438 ILE A O 1
ATOM 3515 N N . ALA A 1 439 ? -5.219 -24.514 44.899 1.00 91.56 439 ALA A N 1
ATOM 3516 C CA . ALA A 1 439 ? -5.986 -24.180 46.092 1.00 91.56 439 ALA A CA 1
ATOM 3517 C C . ALA A 1 439 ? -6.944 -23.044 45.726 1.00 91.56 439 ALA A C 1
ATOM 3519 O O . ALA A 1 439 ? -6.495 -21.944 45.416 1.00 91.56 439 ALA A O 1
ATOM 3520 N N . TYR A 1 440 ? -8.247 -23.319 45.719 1.00 91.31 440 TYR A N 1
ATOM 3521 C CA . TYR A 1 440 ? -9.260 -22.395 45.217 1.00 91.31 440 TYR A CA 1
ATOM 3522 C C . TYR A 1 440 ? -10.428 -22.293 46.189 1.00 91.31 440 TYR A C 1
ATOM 3524 O O . TYR A 1 440 ? -10.942 -23.313 46.647 1.00 91.31 440 TYR A O 1
ATOM 3532 N N . ARG A 1 441 ? -10.871 -21.069 46.493 1.00 89.56 441 ARG A N 1
ATOM 3533 C CA . ARG A 1 441 ? -12.123 -20.865 47.221 1.00 89.56 441 ARG A CA 1
ATOM 3534 C C . ARG A 1 441 ? -13.238 -20.597 46.219 1.00 89.56 441 ARG A C 1
ATOM 3536 O O . ARG A 1 441 ? -13.212 -19.588 45.522 1.00 89.56 441 ARG A O 1
ATOM 3543 N N . LEU A 1 442 ? -14.207 -21.505 46.164 1.00 83.62 442 LEU A N 1
ATOM 3544 C CA . LEU A 1 442 ? -15.382 -21.383 45.316 1.00 83.62 442 LEU A CA 1
ATOM 3545 C C . LEU A 1 442 ? -16.121 -20.077 45.649 1.00 83.62 442 LEU A C 1
ATOM 3547 O O . LEU A 1 442 ? -16.394 -19.816 46.825 1.00 83.62 442 LEU A O 1
ATOM 3551 N N . PRO A 1 443 ? -16.487 -19.274 44.638 1.00 81.62 443 PRO A N 1
ATOM 3552 C CA . PRO A 1 443 ? -17.241 -18.039 44.834 1.00 81.62 443 PRO A CA 1
ATOM 3553 C C . PRO A 1 443 ? -18.744 -18.292 45.026 1.00 81.62 443 PRO A C 1
ATOM 3555 O O . PRO A 1 443 ? -19.527 -17.354 45.150 1.00 81.62 443 PRO A O 1
ATOM 3558 N N . VAL A 1 444 ? -19.152 -19.560 45.018 1.00 82.00 444 VAL A N 1
ATOM 3559 C CA . VAL A 1 444 ? -20.534 -20.015 45.137 1.00 82.00 444 VAL A CA 1
ATOM 3560 C C . VAL A 1 444 ? -20.683 -20.865 46.391 1.00 82.00 444 VAL A C 1
ATOM 3562 O O . VAL A 1 444 ? -19.759 -21.583 46.784 1.00 82.00 444 VAL A O 1
ATOM 3565 N N . ALA A 1 445 ? -21.847 -20.776 47.032 1.00 84.25 445 ALA A N 1
ATOM 3566 C CA . ALA A 1 445 ? -22.176 -21.645 48.153 1.00 84.25 445 ALA A CA 1
ATOM 3567 C C . ALA A 1 445 ? -22.251 -23.101 47.675 1.00 84.25 445 ALA A C 1
ATOM 3569 O O . ALA A 1 445 ? -22.799 -23.379 46.608 1.00 84.25 445 ALA A O 1
ATOM 3570 N N . ARG A 1 446 ? -21.707 -24.014 48.483 1.00 88.50 446 ARG A N 1
ATOM 3571 C CA . ARG A 1 446 ? -21.798 -25.461 48.263 1.00 88.50 446 ARG A CA 1
ATOM 3572 C C . ARG A 1 446 ? -23.260 -25.905 48.312 1.00 88.50 446 ARG A C 1
ATOM 3574 O O . ARG A 1 446 ? -24.031 -25.380 49.118 1.00 88.50 446 ARG A O 1
ATOM 3581 N N . ARG A 1 447 ? -23.627 -26.897 47.504 1.00 88.44 447 ARG A N 1
ATOM 3582 C CA . ARG A 1 447 ? -24.944 -27.549 47.557 1.00 88.44 447 ARG A CA 1
ATOM 3583 C C . ARG A 1 447 ? -24.742 -29.044 47.635 1.00 88.44 447 ARG A C 1
ATOM 3585 O O . ARG A 1 447 ? -24.175 -29.644 46.733 1.00 88.44 447 ARG A O 1
ATOM 3592 N N . ARG A 1 448 ? -25.228 -29.664 48.707 1.00 84.12 448 ARG A N 1
ATOM 3593 C CA . ARG A 1 448 ? -25.080 -31.109 48.890 1.00 84.12 448 ARG A CA 1
ATOM 3594 C C . ARG A 1 448 ? -25.723 -31.846 47.707 1.00 84.12 448 ARG A C 1
ATOM 3596 O O . ARG A 1 448 ? -26.927 -31.742 47.503 1.00 84.12 448 ARG A O 1
ATOM 3603 N N . GLY A 1 449 ? -24.910 -32.577 46.950 1.00 89.88 449 GLY A N 1
ATOM 3604 C CA . GLY A 1 449 ? -25.310 -33.266 45.723 1.00 89.88 449 GLY A CA 1
ATOM 3605 C C . GLY A 1 449 ? -24.492 -34.533 45.487 1.00 89.88 449 GLY A C 1
ATOM 3606 O O . GLY A 1 449 ? -23.753 -34.978 46.370 1.00 89.88 449 GLY A O 1
ATOM 3607 N N . ALA A 1 450 ? -24.632 -35.128 44.303 1.00 92.88 450 ALA A N 1
ATOM 3608 C CA . ALA A 1 450 ? -23.905 -36.346 43.953 1.00 92.88 450 ALA A CA 1
ATOM 3609 C C . ALA A 1 450 ? -22.415 -36.072 43.674 1.00 92.88 450 ALA A C 1
ATOM 3611 O O . ALA A 1 450 ? -22.015 -34.941 43.381 1.00 92.88 450 ALA A O 1
ATOM 3612 N N . LEU A 1 451 ? -21.605 -37.130 43.754 1.00 96.44 451 LEU A N 1
ATOM 3613 C CA . LEU A 1 451 ? -20.212 -37.152 43.304 1.00 96.44 451 LEU A CA 1
ATOM 3614 C C . LEU A 1 451 ? -20.106 -38.067 42.085 1.00 96.44 451 LEU A C 1
ATOM 3616 O O . LEU A 1 451 ? -20.709 -39.138 42.061 1.00 96.44 451 LEU A O 1
ATOM 3620 N N . GLU A 1 452 ? -19.338 -37.664 41.081 1.00 97.38 452 GLU A N 1
ATOM 3621 C CA . GLU A 1 452 ? -19.158 -38.440 39.856 1.00 97.38 452 GLU A CA 1
ATOM 3622 C C . GLU A 1 452 ? -17.691 -38.487 39.435 1.00 97.38 452 GLU A C 1
ATOM 3624 O O . GLU A 1 452 ? -16.974 -37.494 39.536 1.00 97.38 452 GLU A O 1
ATOM 3629 N N . ILE A 1 453 ? -17.257 -39.624 38.900 1.00 97.88 453 ILE A N 1
ATOM 3630 C CA . ILE A 1 453 ? -16.023 -39.726 38.115 1.00 97.88 453 ILE A CA 1
ATOM 3631 C C . ILE A 1 453 ? -16.400 -39.477 36.658 1.00 97.88 453 ILE A C 1
ATOM 3633 O O . ILE A 1 453 ? -17.317 -40.122 36.157 1.00 97.88 453 ILE A O 1
ATOM 3637 N N . ILE A 1 454 ? -15.714 -38.564 35.972 1.00 97.25 454 ILE A N 1
ATOM 3638 C CA . ILE A 1 454 ? -16.096 -38.140 34.618 1.00 97.25 454 ILE A CA 1
ATOM 3639 C C . ILE A 1 454 ? -14.962 -38.307 33.616 1.00 97.25 454 ILE A C 1
ATOM 3641 O O . ILE A 1 454 ? -13.784 -38.162 33.955 1.00 97.25 454 ILE A O 1
ATOM 3645 N N . THR A 1 455 ? -15.339 -38.515 32.356 1.00 97.19 455 THR A N 1
ATOM 3646 C CA . THR A 1 455 ? -14.471 -38.279 31.200 1.00 97.19 455 THR A CA 1
ATOM 3647 C C . THR A 1 455 ? -15.147 -37.326 30.213 1.00 97.19 455 THR A C 1
ATOM 3649 O O . THR A 1 455 ? -16.373 -37.313 30.071 1.00 97.19 455 THR A O 1
ATOM 3652 N N . PHE A 1 456 ? -14.351 -36.495 29.540 1.00 95.94 456 PHE A N 1
ATOM 3653 C CA . PHE A 1 456 ? -14.793 -35.652 28.428 1.00 95.94 456 PHE A CA 1
ATOM 3654 C C . PHE A 1 456 ? -13.766 -35.740 27.307 1.00 95.94 456 PHE A C 1
ATOM 3656 O O . PHE A 1 456 ? -12.605 -35.355 27.492 1.00 95.94 456 PHE A O 1
ATOM 3663 N N . ASP A 1 457 ? -14.203 -36.270 26.163 1.00 94.06 457 ASP A N 1
ATOM 3664 C CA . ASP A 1 457 ? -13.343 -36.547 25.016 1.00 94.06 457 ASP A CA 1
ATOM 3665 C C . ASP A 1 457 ? -12.071 -37.314 25.409 1.00 94.06 457 ASP A C 1
ATOM 3667 O O . ASP A 1 457 ? -10.952 -36.930 25.062 1.00 94.06 457 ASP A O 1
ATOM 3671 N N . ALA A 1 458 ? -12.244 -38.360 26.223 1.00 95.81 458 ALA A N 1
ATOM 3672 C CA . ALA A 1 458 ? -11.149 -39.155 26.758 1.00 95.81 458 ALA A CA 1
ATOM 3673 C C . ALA A 1 458 ? -11.545 -40.618 26.932 1.00 95.81 458 ALA A C 1
ATOM 3675 O O . ALA A 1 458 ? -12.596 -40.898 27.509 1.00 95.81 458 ALA A O 1
ATOM 3676 N N . THR A 1 459 ? -10.642 -41.514 26.535 1.00 96.88 459 THR A N 1
ATOM 3677 C CA . THR A 1 459 ? -10.625 -42.906 26.996 1.00 96.88 459 THR A CA 1
ATOM 3678 C C . THR A 1 459 ? -9.662 -43.024 28.172 1.00 96.88 459 THR A C 1
ATOM 3680 O O . THR A 1 459 ? -8.600 -42.387 28.186 1.00 96.88 459 THR A O 1
ATOM 3683 N N . ALA A 1 460 ? -10.023 -43.813 29.182 1.00 97.12 460 ALA A N 1
ATOM 3684 C CA . ALA A 1 460 ? -9.228 -43.928 30.399 1.00 97.12 460 ALA A CA 1
ATOM 3685 C C . ALA A 1 460 ? -9.403 -45.277 31.101 1.00 97.12 460 ALA A C 1
ATOM 3687 O O . ALA A 1 460 ? -10.485 -45.866 31.108 1.00 97.12 460 ALA A O 1
ATOM 3688 N N . GLU A 1 461 ? -8.328 -45.727 31.741 1.00 96.75 461 GLU A N 1
ATOM 3689 C CA . GLU A 1 461 ? -8.332 -46.849 32.677 1.00 96.75 461 GLU A CA 1
ATOM 3690 C C . GLU A 1 461 ? -8.317 -46.315 34.110 1.00 96.75 461 GLU A C 1
ATOM 3692 O O . GLU A 1 461 ? -7.521 -45.437 34.443 1.00 96.75 461 GLU A O 1
ATOM 3697 N N . PHE A 1 462 ? -9.152 -46.865 34.983 1.00 97.12 462 PHE A N 1
ATOM 3698 C CA . PHE A 1 462 ? -9.266 -46.461 36.379 1.00 97.12 462 PHE A CA 1
ATOM 3699 C C . PHE A 1 462 ? -8.761 -47.581 37.283 1.00 97.12 462 PHE A C 1
ATOM 3701 O O . PHE A 1 462 ? -9.169 -48.736 37.172 1.00 97.12 462 PHE A O 1
ATOM 3708 N N . LYS A 1 463 ? -7.846 -47.227 38.186 1.00 94.50 463 LYS A N 1
ATOM 3709 C CA . LYS A 1 463 ? -7.170 -48.164 39.089 1.00 94.50 463 LYS A CA 1
ATOM 3710 C C . LYS A 1 463 ? -7.832 -48.232 40.459 1.00 94.50 463 LYS A C 1
ATOM 3712 O O . LYS A 1 463 ? -7.895 -49.303 41.044 1.00 94.50 463 LYS A O 1
ATOM 3717 N N . SER A 1 464 ? -8.241 -47.094 41.010 1.00 95.44 464 SER A N 1
ATOM 3718 C CA . SER A 1 464 ? -8.916 -47.057 42.309 1.00 95.44 464 SER A CA 1
ATOM 3719 C C . SER A 1 464 ? -9.602 -45.721 42.543 1.00 95.44 464 SER A C 1
ATOM 3721 O O . SER A 1 464 ? -9.095 -44.687 42.099 1.00 95.44 464 SER A O 1
ATOM 3723 N N . PHE A 1 465 ? -10.669 -45.743 43.331 1.00 96.88 465 PHE A N 1
ATOM 3724 C CA . PHE A 1 465 ? -11.303 -44.569 43.905 1.00 96.88 465 PHE A CA 1
ATOM 3725 C C . PHE A 1 465 ? -11.468 -44.738 45.414 1.00 96.88 465 PHE A C 1
ATOM 3727 O O . PHE A 1 465 ? -11.913 -45.780 45.892 1.00 96.88 465 PHE A O 1
ATOM 3734 N N . GLU A 1 466 ? -11.131 -43.697 46.162 1.00 96.44 466 GLU A N 1
ATOM 3735 C CA . GLU A 1 466 ? -11.305 -43.653 47.607 1.00 96.44 466 GLU A CA 1
ATOM 3736 C C . GLU A 1 466 ? -11.950 -42.328 48.015 1.00 96.44 466 GLU A C 1
ATOM 3738 O O . GLU A 1 466 ? -11.491 -41.268 47.605 1.00 96.44 466 GLU A O 1
ATOM 3743 N N . LEU A 1 467 ? -12.994 -42.386 48.836 1.00 95.75 467 LEU A N 1
ATOM 3744 C CA . LEU A 1 467 ? -13.692 -41.251 49.425 1.00 95.75 467 LEU A CA 1
ATOM 3745 C C . LEU A 1 467 ? -13.696 -41.406 50.943 1.00 95.75 467 LEU A C 1
ATOM 3747 O O . LEU A 1 467 ? -14.199 -42.396 51.476 1.00 95.75 467 LEU A O 1
ATOM 3751 N N . LYS A 1 468 ? -13.180 -40.402 51.645 1.00 93.31 468 LYS A N 1
ATOM 3752 C CA . LYS A 1 468 ? -13.142 -40.352 53.109 1.00 93.31 468 LYS A CA 1
ATOM 3753 C C . LYS A 1 468 ? -13.730 -39.044 53.608 1.00 93.31 468 LYS A C 1
ATOM 3755 O O . LYS A 1 468 ? -13.653 -38.018 52.935 1.00 93.31 468 LYS A O 1
ATOM 3760 N N . VAL A 1 469 ? -14.276 -39.073 54.822 1.00 91.00 469 VAL A N 1
ATOM 3761 C CA . VAL A 1 469 ? -14.567 -37.843 55.569 1.00 91.00 469 VAL A CA 1
ATOM 3762 C C . VAL A 1 469 ? -13.241 -37.132 55.818 1.00 91.00 469 VAL A C 1
ATOM 3764 O O . VAL A 1 469 ? -12.292 -37.765 56.276 1.00 91.00 469 VAL A O 1
ATOM 3767 N N . LEU A 1 470 ? -13.168 -35.839 55.512 1.00 88.56 470 LEU A N 1
ATOM 3768 C CA . LEU A 1 470 ? -11.973 -35.042 55.765 1.00 88.56 470 LEU A CA 1
ATOM 3769 C C . LEU A 1 470 ? -11.919 -34.686 57.261 1.00 88.56 470 LEU A C 1
ATOM 3771 O O . LEU A 1 470 ? -12.819 -33.981 57.729 1.00 88.56 470 LEU A O 1
ATOM 3775 N N . PRO A 1 471 ? -10.893 -35.125 58.015 1.00 82.00 471 PRO A N 1
ATOM 3776 C CA . PRO A 1 471 ? -10.746 -34.763 59.423 1.00 82.00 471 PRO A CA 1
ATOM 3777 C C . PRO A 1 471 ? -10.707 -33.244 59.622 1.00 82.00 471 PRO A C 1
ATOM 3779 O O . PRO A 1 471 ? -10.245 -32.499 58.751 1.00 82.00 471 PRO A O 1
ATOM 3782 N N . THR A 1 472 ? -11.186 -32.757 60.766 1.00 75.94 472 THR A N 1
ATOM 3783 C CA . THR A 1 472 ? -11.222 -31.315 61.076 1.00 75.94 472 THR A CA 1
ATOM 3784 C C . THR A 1 472 ? -9.826 -30.695 61.170 1.00 75.94 472 THR A C 1
ATOM 3786 O O . THR A 1 472 ? -9.656 -29.522 60.851 1.00 75.94 472 THR A O 1
ATOM 3789 N N . ASP A 1 473 ? -8.828 -31.490 61.547 1.00 73.19 473 ASP A N 1
ATOM 3790 C CA . ASP A 1 473 ? -7.411 -31.139 61.664 1.00 73.19 473 ASP A CA 1
ATOM 3791 C C . ASP A 1 473 ? -6.604 -31.384 60.377 1.00 73.19 473 ASP A C 1
ATOM 3793 O O . ASP A 1 473 ? -5.421 -31.051 60.317 1.00 73.19 473 ASP A O 1
ATOM 3797 N N . ALA A 1 474 ? -7.224 -31.916 59.315 1.00 77.69 474 ALA A N 1
ATOM 3798 C CA . ALA A 1 474 ? -6.523 -32.135 58.054 1.00 77.69 474 ALA A CA 1
ATOM 3799 C C . ALA A 1 474 ? -6.009 -30.804 57.479 1.00 77.69 474 ALA A C 1
ATOM 3801 O O . ALA A 1 474 ? -6.763 -29.827 57.365 1.00 77.69 474 ALA A O 1
ATOM 3802 N N . GLY A 1 475 ? -4.726 -30.784 57.105 1.00 75.56 475 GLY A N 1
ATOM 3803 C CA . GLY A 1 475 ? -4.066 -29.626 56.512 1.00 75.56 475 GLY A CA 1
ATOM 3804 C C . GLY A 1 475 ? -4.681 -29.257 55.161 1.00 75.56 475 GLY A C 1
ATOM 3805 O O . GLY A 1 475 ? -4.618 -30.037 54.206 1.00 75.56 475 GLY A O 1
ATOM 3806 N N . MET A 1 476 ? -5.259 -28.058 55.097 1.00 86.56 476 MET A N 1
ATOM 3807 C CA . MET A 1 476 ? -5.762 -27.433 53.875 1.00 86.56 476 MET A CA 1
ATOM 3808 C C . MET A 1 476 ? -4.817 -26.303 53.467 1.00 86.56 476 MET A C 1
ATOM 3810 O O . MET A 1 476 ? -4.356 -25.533 54.308 1.00 86.56 476 MET A O 1
ATOM 3814 N N . TYR A 1 477 ? -4.544 -26.195 52.173 1.00 83.06 477 TYR A N 1
ATOM 3815 C CA . TYR A 1 477 ? -3.804 -25.087 51.588 1.00 83.06 477 TYR A CA 1
ATOM 3816 C C . TYR A 1 477 ? -4.778 -23.961 51.245 1.00 83.06 477 TYR A C 1
ATOM 3818 O O . TYR A 1 477 ? -5.785 -24.183 50.571 1.00 83.06 477 TYR A O 1
ATOM 3826 N N . GLU A 1 478 ? -4.480 -22.747 51.697 1.00 82.75 478 GLU A N 1
ATOM 3827 C CA . GLU A 1 478 ? -5.270 -21.568 51.343 1.00 82.75 478 GLU A CA 1
ATOM 3828 C C . GLU A 1 478 ? -4.940 -21.063 49.932 1.00 82.75 478 GLU A C 1
ATOM 3830 O O . GLU A 1 478 ? -3.844 -21.274 49.403 1.00 82.75 478 GLU A O 1
ATOM 3835 N N . SER A 1 479 ? -5.906 -20.371 49.327 1.00 71.75 479 SER A N 1
ATOM 3836 C CA . SER A 1 479 ? -5.747 -19.733 48.016 1.00 71.75 479 SER A CA 1
ATOM 3837 C C . SER A 1 479 ? -4.651 -18.661 48.073 1.00 71.75 479 SER A C 1
ATOM 3839 O O . SER A 1 479 ? -4.766 -17.681 48.813 1.00 71.75 479 SER A O 1
ATOM 3841 N N . LYS A 1 480 ? -3.581 -18.816 47.277 1.00 57.59 480 LYS A N 1
ATOM 3842 C CA . LYS A 1 480 ? -2.549 -17.780 47.082 1.00 57.59 480 LYS A CA 1
ATOM 3843 C C . LYS A 1 480 ? -3.099 -16.679 46.180 1.00 57.59 480 LYS A C 1
ATOM 3845 O O . LYS A 1 480 ? -2.846 -16.635 44.984 1.00 57.59 480 LYS A O 1
ATOM 3850 N N . GLY A 1 481 ? -3.881 -15.806 46.783 1.00 48.72 481 GLY A N 1
ATOM 3851 C CA . GLY A 1 481 ? -4.588 -14.741 46.100 1.00 48.72 481 GLY A CA 1
ATOM 3852 C C . GLY A 1 481 ? -5.869 -14.522 46.864 1.00 48.72 481 GLY A C 1
ATOM 3853 O O . GLY A 1 481 ? -6.721 -15.412 46.911 1.00 48.72 481 GLY A O 1
ATOM 3854 N N . ALA A 1 482 ? -5.963 -13.365 47.518 1.00 34.47 482 ALA A N 1
ATOM 3855 C CA . ALA A 1 482 ? -7.215 -12.903 48.077 1.00 34.47 482 ALA A CA 1
ATOM 3856 C C . ALA A 1 482 ? -8.306 -13.110 47.025 1.00 34.47 482 ALA A C 1
ATOM 3858 O O . ALA A 1 482 ? -8.140 -12.730 45.864 1.00 34.47 482 ALA A O 1
ATOM 3859 N N . ILE A 1 483 ? -9.403 -13.725 47.447 1.00 36.69 483 ILE A N 1
ATOM 3860 C CA . ILE A 1 483 ? -10.660 -13.687 46.719 1.00 36.69 483 ILE A CA 1
ATOM 3861 C C . ILE A 1 483 ? -10.917 -12.204 46.490 1.00 36.69 483 ILE A C 1
ATOM 3863 O O . ILE A 1 483 ? -11.265 -11.483 47.425 1.00 36.69 483 ILE A O 1
ATOM 3867 N N . LYS A 1 484 ? -10.723 -11.721 45.260 1.00 29.94 484 LYS A N 1
ATOM 3868 C CA . LYS A 1 484 ? -11.559 -10.605 44.848 1.00 29.94 484 LYS A CA 1
ATOM 3869 C C . LYS A 1 484 ? -12.965 -11.171 44.972 1.00 29.94 484 LYS A C 1
ATOM 3871 O O . LYS A 1 484 ? -13.202 -12.235 44.389 1.00 29.94 484 LYS A O 1
ATOM 3876 N N . PRO A 1 485 ? -13.853 -10.552 45.769 1.00 29.91 485 PRO A N 1
ATOM 3877 C CA . PRO A 1 485 ? -15.249 -10.934 45.743 1.00 29.91 485 PRO A CA 1
ATOM 3878 C C . PRO A 1 485 ? -15.627 -11.050 44.273 1.00 29.91 485 PRO A C 1
ATOM 3880 O O . PRO A 1 485 ? -15.200 -10.212 43.465 1.00 29.91 485 PRO A O 1
ATOM 3883 N N . THR A 1 486 ? -16.366 -12.105 43.931 1.00 31.81 486 THR A N 1
ATOM 3884 C CA . THR A 1 486 ? -17.301 -12.082 42.806 1.00 31.81 486 THR A CA 1
ATOM 3885 C C . THR A 1 486 ? -17.665 -10.635 42.555 1.00 31.81 486 THR A C 1
ATOM 3887 O O . THR A 1 486 ? -18.070 -9.967 43.512 1.00 31.81 486 THR A O 1
ATOM 3890 N N . VAL A 1 487 ? -17.456 -10.121 41.332 1.00 35.62 487 VAL A N 1
ATOM 3891 C CA . VAL A 1 487 ? -18.107 -8.865 40.947 1.00 35.62 487 VAL A CA 1
ATOM 3892 C C . VAL A 1 487 ? -19.527 -9.058 41.433 1.00 35.62 487 VAL A C 1
ATOM 3894 O O . VAL A 1 487 ? -20.190 -9.993 40.973 1.00 35.62 487 VAL A O 1
ATOM 3897 N N . ALA A 1 488 ? -19.907 -8.317 42.480 1.00 42.91 488 ALA A N 1
ATOM 3898 C CA . ALA A 1 488 ? -21.233 -8.450 43.039 1.00 42.91 488 ALA A CA 1
ATOM 3899 C C . ALA A 1 488 ? -22.162 -8.349 41.828 1.00 42.91 488 ALA A C 1
ATOM 3901 O O . ALA A 1 488 ? -21.858 -7.526 40.948 1.00 42.91 488 ALA A O 1
ATOM 3902 N N . PRO A 1 489 ? -23.184 -9.219 41.690 1.00 56.03 489 PRO A N 1
ATOM 3903 C CA . PRO A 1 489 ? -24.143 -9.058 40.606 1.00 56.03 489 PRO A CA 1
ATOM 3904 C C . PRO A 1 489 ? -24.476 -7.574 40.548 1.00 56.03 489 PRO A C 1
ATOM 3906 O O . PRO A 1 489 ? -24.733 -6.983 41.603 1.00 56.03 489 PRO A O 1
ATOM 3909 N N . LEU A 1 490 ? -24.266 -6.971 39.367 1.00 62.31 490 LEU A N 1
ATOM 3910 C CA . LEU A 1 490 ? -24.296 -5.519 39.213 1.00 62.31 490 LEU A CA 1
ATOM 3911 C C . LEU A 1 490 ? -25.508 -5.013 39.973 1.00 62.31 490 LEU A C 1
ATOM 3913 O O . LEU A 1 490 ? -26.608 -5.535 39.772 1.00 62.31 490 LEU A O 1
ATOM 3917 N N . THR A 1 491 ? -25.315 -4.035 40.860 1.00 83.50 491 THR A N 1
ATOM 3918 C CA . THR A 1 491 ? -26.486 -3.392 41.456 1.00 83.50 491 THR A CA 1
ATOM 3919 C C . THR A 1 491 ? -27.375 -2.917 40.308 1.00 83.50 491 THR A C 1
ATOM 3921 O O . THR A 1 491 ? -26.869 -2.609 39.225 1.00 83.50 491 THR A O 1
ATOM 3924 N N . ILE A 1 492 ? -28.694 -2.857 40.496 1.00 85.94 492 ILE A N 1
ATOM 3925 C CA . ILE A 1 492 ? -29.593 -2.393 39.425 1.00 85.94 492 ILE A CA 1
ATOM 3926 C C . ILE A 1 492 ? -29.118 -1.041 38.870 1.00 85.94 492 ILE A C 1
ATOM 3928 O O . ILE A 1 492 ? -29.152 -0.819 37.666 1.00 85.94 492 ILE A O 1
ATOM 3932 N N . GLU A 1 493 ? -28.591 -0.169 39.731 1.00 87.94 493 GLU A N 1
ATOM 3933 C CA . GLU A 1 493 ? -27.954 1.091 39.343 1.00 87.94 493 GLU A CA 1
ATOM 3934 C C . GLU A 1 493 ? -26.728 0.889 38.431 1.00 87.94 493 GLU A C 1
ATOM 3936 O O . GLU A 1 493 ? -26.656 1.479 37.355 1.00 87.94 493 GLU A O 1
ATOM 3941 N N . GLN A 1 494 ? -25.797 -0.002 38.784 1.00 89.06 494 GLN A N 1
ATOM 3942 C CA . GLN A 1 494 ? -24.638 -0.327 37.943 1.00 89.06 494 GLN A CA 1
ATOM 3943 C C . GLN A 1 494 ? -25.034 -1.017 36.624 1.00 89.06 494 GLN A C 1
ATOM 3945 O O . GLN A 1 494 ? -24.382 -0.811 35.596 1.00 89.06 494 GLN A O 1
ATOM 3950 N N . ALA A 1 495 ? -26.093 -1.830 36.624 1.00 88.81 495 ALA A N 1
ATOM 3951 C CA . ALA A 1 495 ? -26.629 -2.461 35.421 1.00 88.81 495 ALA A CA 1
ATOM 3952 C C . ALA A 1 495 ? -27.295 -1.426 34.496 1.00 88.81 495 ALA A C 1
ATOM 3954 O O . ALA A 1 495 ? -27.028 -1.432 33.295 1.00 88.81 495 ALA A O 1
ATOM 3955 N N . LYS A 1 496 ? -28.058 -0.472 35.052 1.00 94.38 496 LYS A N 1
ATOM 3956 C CA . LYS A 1 496 ? -28.617 0.679 34.319 1.00 94.38 496 LYS A CA 1
ATOM 3957 C C . LYS A 1 496 ? -27.523 1.543 33.697 1.00 94.38 496 LYS A C 1
ATOM 3959 O O . LYS A 1 496 ? -27.613 1.867 32.519 1.00 94.38 496 LYS A O 1
ATOM 3964 N N . LEU A 1 497 ? -26.458 1.847 34.441 1.00 94.00 497 LEU A N 1
ATOM 3965 C CA . LEU A 1 497 ? -25.304 2.583 33.913 1.00 94.00 497 LEU A CA 1
ATOM 3966 C C . LEU A 1 497 ? -24.584 1.809 32.798 1.00 94.00 497 LEU A C 1
ATOM 3968 O O . LEU A 1 497 ? -24.141 2.402 31.822 1.00 94.00 497 LEU A O 1
ATOM 3972 N N . THR A 1 498 ? -24.518 0.478 32.887 1.00 93.75 498 THR A N 1
ATOM 3973 C CA . THR A 1 498 ? -23.952 -0.358 31.813 1.00 93.75 498 THR A CA 1
ATOM 3974 C C . THR A 1 498 ? -24.809 -0.311 30.540 1.00 93.75 498 THR A C 1
ATOM 3976 O O . THR A 1 498 ? -24.255 -0.268 29.442 1.00 93.75 498 THR A O 1
ATOM 3979 N N . VAL A 1 499 ? -26.143 -0.275 30.665 1.00 96.81 499 VAL A N 1
ATOM 3980 C CA . VAL A 1 499 ? -27.053 -0.038 29.528 1.00 96.81 499 VAL A CA 1
ATOM 3981 C C . VAL A 1 499 ? -26.835 1.359 28.951 1.00 96.81 499 VAL A C 1
ATOM 3983 O O . VAL A 1 499 ? -26.640 1.474 27.747 1.00 96.81 499 VAL A O 1
ATOM 3986 N N . ALA A 1 500 ? -26.781 2.395 29.794 1.00 96.56 500 ALA A N 1
ATOM 3987 C CA . ALA A 1 500 ? -26.552 3.770 29.354 1.00 96.56 500 ALA A CA 1
ATOM 3988 C C . ALA A 1 500 ? -25.226 3.921 28.587 1.00 96.56 500 ALA A C 1
ATOM 3990 O O . ALA A 1 500 ? -25.203 4.541 27.527 1.00 96.56 500 ALA A O 1
ATOM 3991 N N . ILE A 1 501 ? -24.137 3.301 29.062 1.00 97.19 501 ILE A N 1
ATOM 3992 C CA . ILE A 1 501 ? -22.864 3.253 28.325 1.00 97.19 501 ILE A CA 1
ATOM 3993 C C . ILE A 1 501 ? -23.072 2.603 26.960 1.00 97.19 501 ILE A C 1
ATOM 3995 O O . ILE A 1 501 ? -22.687 3.194 25.960 1.00 97.19 501 ILE A O 1
ATOM 3999 N N . ALA A 1 502 ? -23.711 1.432 26.894 1.00 96.88 502 ALA A N 1
ATOM 4000 C CA . ALA A 1 502 ? -23.915 0.735 25.627 1.00 96.88 502 ALA A CA 1
ATOM 4001 C C . ALA A 1 502 ? -24.804 1.522 24.639 1.00 96.88 502 ALA A C 1
ATOM 4003 O O . ALA A 1 502 ? -24.558 1.477 23.435 1.00 96.88 502 ALA A O 1
ATOM 4004 N N . GLU A 1 503 ? -25.788 2.287 25.125 1.00 98.31 503 GLU A N 1
ATOM 4005 C CA . GLU A 1 503 ? -26.580 3.217 24.305 1.00 98.31 503 GLU A CA 1
ATOM 4006 C C . GLU A 1 503 ? -25.719 4.363 23.760 1.00 98.31 503 GLU A C 1
ATOM 4008 O O . GLU A 1 503 ? -25.827 4.708 22.582 1.00 98.31 503 GLU A O 1
ATOM 4013 N N . LYS A 1 504 ? -24.819 4.926 24.578 1.00 98.00 504 LYS A N 1
ATOM 4014 C CA . LYS A 1 504 ? -23.881 5.967 24.132 1.00 98.00 504 LYS A CA 1
ATOM 4015 C C . LYS A 1 504 ? -22.829 5.427 23.164 1.00 98.00 504 LYS A C 1
ATOM 4017 O O . LYS A 1 504 ? -22.585 6.065 22.145 1.00 98.00 504 LYS A O 1
ATOM 4022 N N . THR A 1 505 ? -22.281 4.237 23.406 1.00 98.12 505 THR A N 1
ATOM 4023 C CA . THR A 1 505 ? -21.386 3.542 22.468 1.00 98.12 505 THR A CA 1
ATOM 4024 C C . THR A 1 505 ? -22.080 3.311 21.122 1.00 98.12 505 THR A C 1
ATOM 4026 O O . THR A 1 505 ? -21.481 3.546 20.072 1.00 98.12 505 THR A O 1
ATOM 4029 N N . LEU A 1 506 ? -23.356 2.902 21.127 1.00 98.12 506 LEU A N 1
ATOM 4030 C CA . LEU A 1 506 ? -24.141 2.755 19.901 1.00 98.12 506 LEU A CA 1
ATOM 4031 C C . LEU A 1 506 ? -24.332 4.096 19.182 1.00 98.12 506 LEU A C 1
ATOM 4033 O O . LEU A 1 506 ? -24.096 4.162 17.980 1.00 98.12 506 LEU A O 1
ATOM 4037 N N . ALA A 1 507 ? -24.675 5.168 19.900 1.00 97.62 507 ALA A N 1
ATOM 4038 C CA . ALA A 1 507 ? -24.822 6.500 19.311 1.00 97.62 507 ALA A CA 1
ATOM 4039 C C . ALA A 1 507 ? -23.514 7.013 18.673 1.00 97.62 507 ALA A C 1
ATOM 4041 O O . ALA A 1 507 ? -23.537 7.593 17.586 1.00 97.62 507 ALA A O 1
ATOM 4042 N N . VAL A 1 508 ? -22.362 6.760 19.308 1.00 97.88 508 VAL A N 1
ATOM 4043 C CA . VAL A 1 508 ? -21.037 7.066 18.739 1.00 97.88 508 VAL A CA 1
ATOM 4044 C C . VAL A 1 508 ? -20.799 6.281 17.450 1.00 97.88 508 VAL A C 1
ATOM 4046 O O . VAL A 1 508 ? -20.322 6.860 16.471 1.00 97.88 508 VAL A O 1
ATOM 4049 N N . ALA A 1 509 ? -21.135 4.988 17.437 1.00 97.75 509 ALA A N 1
ATOM 4050 C CA . ALA A 1 509 ? -20.984 4.128 16.267 1.00 97.75 509 ALA A CA 1
ATOM 4051 C C . ALA A 1 509 ? -21.904 4.563 15.111 1.00 97.75 509 ALA A C 1
ATOM 4053 O O . ALA A 1 509 ? -21.443 4.685 13.979 1.00 97.75 509 ALA A O 1
ATOM 4054 N N . GLU A 1 510 ? -23.174 4.868 15.390 1.00 97.94 510 GLU A N 1
ATOM 4055 C CA . GLU A 1 510 ? -24.171 5.291 14.393 1.00 97.94 510 GLU A CA 1
ATOM 4056 C C . GLU A 1 510 ? -23.871 6.671 13.786 1.00 97.94 510 GLU A C 1
ATOM 4058 O O . GLU A 1 510 ? -24.276 6.950 12.657 1.00 97.94 510 GLU A O 1
ATOM 4063 N N . ALA A 1 511 ? -23.103 7.520 14.477 1.00 97.62 511 ALA A N 1
ATOM 4064 C CA . ALA A 1 511 ? -22.637 8.792 13.926 1.00 97.62 511 ALA A CA 1
ATOM 4065 C C . ALA A 1 511 ? -21.521 8.628 12.871 1.00 97.62 511 ALA A C 1
ATOM 4067 O O . ALA A 1 511 ? -21.400 9.466 11.972 1.00 97.62 511 ALA A O 1
ATOM 4068 N N . GLN A 1 512 ? -20.704 7.566 12.945 1.00 97.81 512 GLN A N 1
ATOM 4069 C CA . GLN A 1 512 ? -19.505 7.421 12.103 1.00 97.81 512 GLN A CA 1
ATOM 4070 C C . GLN A 1 512 ? -19.787 7.388 10.593 1.00 97.81 512 GLN A C 1
ATOM 4072 O O . GLN A 1 512 ? -19.082 8.091 9.866 1.00 97.81 512 GLN A O 1
ATOM 4077 N N . PRO A 1 513 ? -20.804 6.669 10.074 1.00 98.12 513 PRO A N 1
ATOM 4078 C CA . PRO A 1 513 ? -21.067 6.648 8.636 1.00 98.12 513 PRO A CA 1
ATOM 4079 C C . PRO A 1 513 ? -21.319 8.040 8.034 1.00 98.12 513 PRO A C 1
ATOM 4081 O O . PRO A 1 513 ? -20.842 8.339 6.938 1.00 98.12 513 PRO A O 1
ATOM 4084 N N . LEU A 1 514 ? -22.024 8.919 8.756 1.00 97.31 514 LEU A N 1
ATOM 4085 C CA . LEU A 1 514 ? -22.283 10.299 8.321 1.00 97.31 514 LEU A CA 1
ATOM 4086 C C . LEU A 1 514 ? -21.018 11.161 8.372 1.00 97.31 514 LEU A C 1
ATOM 4088 O O . LEU A 1 514 ? -20.772 11.970 7.475 1.00 97.31 514 LEU A O 1
ATOM 4092 N N . VAL A 1 515 ? -20.188 10.964 9.395 1.00 98.06 515 VAL A N 1
ATOM 4093 C CA . VAL A 1 515 ? -18.887 11.629 9.522 1.00 98.06 515 VAL A CA 1
ATOM 4094 C C . VAL A 1 515 ? -17.964 11.233 8.365 1.00 98.06 515 VAL A C 1
ATOM 4096 O O . VAL A 1 515 ? -17.391 12.103 7.718 1.00 98.06 515 VAL A O 1
ATOM 4099 N N . ILE A 1 516 ? -17.876 9.942 8.041 1.00 97.88 516 ILE A N 1
ATOM 4100 C CA . ILE A 1 516 ? -17.048 9.429 6.939 1.00 97.88 516 ILE A CA 1
ATOM 4101 C C . ILE A 1 516 ? -17.509 10.017 5.601 1.00 97.88 516 ILE A C 1
ATOM 4103 O O . ILE A 1 516 ? -16.701 10.581 4.864 1.00 97.88 516 ILE A O 1
ATOM 4107 N N . ARG A 1 517 ? -18.816 9.949 5.305 1.00 97.81 517 ARG A N 1
ATOM 4108 C CA . ARG A 1 517 ? -19.379 10.482 4.052 1.00 97.81 517 ARG A CA 1
ATOM 4109 C C . ARG A 1 517 ? -19.173 11.988 3.914 1.00 97.81 517 ARG A C 1
ATOM 4111 O O . ARG A 1 517 ? -18.832 12.449 2.829 1.00 97.81 517 ARG A O 1
ATOM 4118 N N . SER A 1 518 ? -19.370 12.750 4.990 1.00 97.81 518 SER A N 1
ATOM 4119 C CA . SER A 1 518 ? -19.211 14.209 4.942 1.00 97.81 518 SER A CA 1
ATOM 4120 C C . SER A 1 518 ? -17.758 14.635 4.742 1.00 97.81 518 SER A C 1
ATOM 4122 O O . SER A 1 518 ? -17.508 15.527 3.936 1.00 97.81 518 SER A O 1
ATOM 4124 N N . ARG A 1 519 ? -16.796 13.961 5.387 1.00 97.12 519 ARG A N 1
ATOM 4125 C CA . ARG A 1 519 ? -15.359 14.187 5.155 1.00 97.12 519 ARG A CA 1
ATOM 4126 C C . ARG A 1 519 ? -14.970 13.878 3.714 1.00 97.12 519 ARG A C 1
ATOM 4128 O O . ARG A 1 519 ? -14.393 14.739 3.062 1.00 97.12 519 ARG A O 1
ATOM 4135 N N . ALA A 1 520 ? -15.362 12.712 3.194 1.00 96.50 520 ALA A N 1
ATOM 4136 C CA . ALA A 1 520 ? -15.078 12.336 1.809 1.00 96.50 520 ALA A CA 1
ATOM 4137 C C . ALA A 1 520 ? -15.635 13.364 0.807 1.00 96.50 520 ALA A C 1
ATOM 4139 O O . ALA A 1 520 ? -14.928 13.789 -0.105 1.00 96.50 520 ALA A O 1
ATOM 4140 N N . ALA A 1 521 ? -16.879 13.816 1.008 1.00 96.31 521 ALA A N 1
ATOM 4141 C CA . ALA A 1 521 ? -17.499 14.837 0.166 1.00 96.31 521 ALA A CA 1
ATOM 4142 C C . ALA A 1 521 ? -16.774 16.191 0.252 1.00 96.31 521 ALA A C 1
ATOM 4144 O O . ALA A 1 521 ? -16.565 16.841 -0.772 1.00 96.31 521 ALA A O 1
ATOM 4145 N N . ALA A 1 522 ? -16.366 16.608 1.454 1.00 96.62 522 ALA A N 1
ATOM 4146 C CA . ALA A 1 522 ? -15.632 17.852 1.662 1.00 96.62 522 ALA A CA 1
ATOM 4147 C C . ALA A 1 522 ? -14.234 17.825 1.024 1.00 96.62 522 ALA A C 1
ATOM 4149 O O . ALA A 1 522 ? -13.819 18.814 0.424 1.00 96.62 522 ALA A O 1
ATOM 4150 N N . GLU A 1 523 ? -13.515 16.703 1.110 1.00 94.94 523 GLU A N 1
ATOM 4151 C CA . GLU A 1 523 ? -12.216 16.533 0.448 1.00 94.94 523 GLU A CA 1
ATOM 4152 C C . GLU A 1 523 ? -12.353 16.531 -1.074 1.00 94.94 523 GLU A C 1
ATOM 4154 O O . GLU A 1 523 ? -11.626 17.261 -1.747 1.00 94.94 523 GLU A O 1
ATOM 4159 N N . LEU A 1 524 ? -13.319 15.784 -1.618 1.00 94.56 524 LEU A N 1
ATOM 4160 C CA . LEU A 1 524 ? -13.571 15.758 -3.058 1.00 94.56 524 LEU A CA 1
ATOM 4161 C C . LEU A 1 524 ? -13.884 17.167 -3.584 1.00 94.56 524 LEU A C 1
ATOM 4163 O O . LEU A 1 524 ? -13.319 17.587 -4.586 1.00 94.56 524 LEU A O 1
ATOM 4167 N N . ALA A 1 525 ? -14.738 17.920 -2.887 1.00 95.31 525 ALA A N 1
ATOM 4168 C CA . ALA A 1 525 ? -15.076 19.292 -3.255 1.00 95.31 525 ALA A CA 1
ATOM 4169 C C . ALA A 1 525 ? -13.874 20.250 -3.159 1.00 95.31 525 ALA A C 1
ATOM 4171 O O . ALA A 1 525 ? -13.725 21.134 -4.002 1.00 95.31 525 ALA A O 1
ATOM 4172 N N . ARG A 1 526 ? -13.006 20.068 -2.154 1.00 94.25 526 ARG A N 1
ATOM 4173 C CA . ARG A 1 526 ? -11.807 20.892 -1.927 1.00 94.25 526 ARG A CA 1
ATOM 4174 C C . ARG A 1 526 ? -10.736 20.696 -3.001 1.00 94.25 526 ARG A C 1
ATOM 4176 O O . ARG A 1 526 ? -10.092 21.673 -3.369 1.00 94.25 526 ARG A O 1
ATOM 4183 N N . TYR A 1 527 ? -10.527 19.462 -3.458 1.00 92.00 527 TYR A N 1
ATOM 4184 C CA . TYR A 1 527 ? -9.436 19.106 -4.377 1.00 92.00 527 TYR A CA 1
ATOM 4185 C C . TYR A 1 527 ? -9.874 18.934 -5.836 1.00 92.00 527 TYR A C 1
ATOM 4187 O O . TYR A 1 527 ? -9.059 18.571 -6.678 1.00 92.00 527 TYR A O 1
ATOM 4195 N N . GLN A 1 528 ? -11.138 19.215 -6.160 1.00 89.69 528 GLN A N 1
ATOM 4196 C CA . GLN A 1 528 ? -11.548 19.437 -7.546 1.00 89.69 528 GLN A CA 1
ATOM 4197 C C . GLN A 1 528 ? -10.782 20.620 -8.156 1.00 89.69 528 GLN A C 1
ATOM 4199 O O . GLN A 1 528 ? -10.347 21.533 -7.451 1.00 89.69 528 GLN A O 1
ATOM 4204 N N . HIS A 1 529 ? -10.622 20.608 -9.480 1.00 85.44 529 HIS A N 1
ATOM 4205 C CA . HIS A 1 529 ? -9.934 21.666 -10.216 1.00 85.44 529 HIS A CA 1
ATOM 4206 C C . HIS A 1 529 ? -10.834 22.239 -11.326 1.00 85.44 529 HIS A C 1
ATOM 4208 O O . HIS A 1 529 ? -11.021 21.573 -12.346 1.00 85.44 529 HIS A O 1
ATOM 4214 N N . PRO A 1 530 ? -11.377 23.467 -11.149 1.00 89.50 530 PRO A N 1
ATOM 4215 C CA . PRO A 1 530 ? -11.301 24.298 -9.934 1.00 89.50 530 PRO A CA 1
ATOM 4216 C C . PRO A 1 530 ? -12.067 23.678 -8.743 1.00 89.50 530 PRO A C 1
ATOM 4218 O O . PRO A 1 530 ? -12.931 22.828 -8.969 1.00 89.50 530 PRO A O 1
ATOM 4221 N N . PRO A 1 531 ? -11.778 24.084 -7.486 1.00 93.25 531 PRO A N 1
ATOM 4222 C CA . PRO A 1 531 ? -12.534 23.616 -6.325 1.00 93.25 531 PRO A CA 1
ATOM 4223 C C . PRO A 1 531 ? -14.027 23.916 -6.468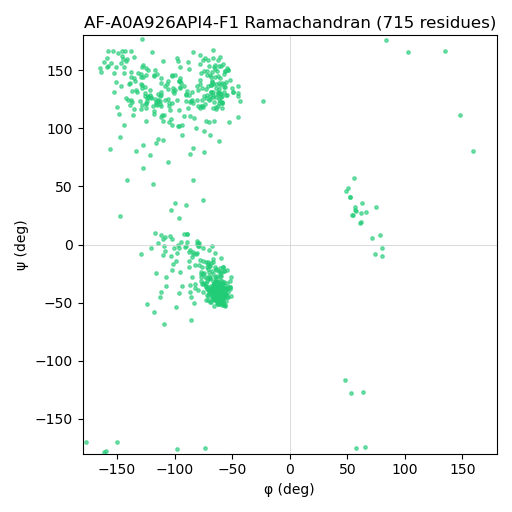 1.00 93.25 531 PRO A C 1
ATOM 4225 O O . PRO A 1 531 ? -14.405 24.941 -7.039 1.00 93.25 531 PRO A O 1
ATOM 4228 N N . ALA A 1 532 ? -14.878 23.041 -5.932 1.00 94.50 532 ALA A N 1
ATOM 4229 C CA . ALA A 1 532 ? -16.324 23.210 -6.031 1.00 94.50 532 ALA A CA 1
ATOM 4230 C C . ALA A 1 532 ? -16.792 24.469 -5.281 1.00 94.50 532 ALA A C 1
ATOM 4232 O O . ALA A 1 532 ? -16.305 24.774 -4.191 1.00 94.50 532 ALA A O 1
ATOM 4233 N N . GLU A 1 533 ? -17.803 25.162 -5.811 1.00 96.25 533 GLU A N 1
ATOM 4234 C CA . GLU A 1 533 ? -18.346 26.392 -5.206 1.00 96.25 533 GLU A CA 1
ATOM 4235 C C . GLU A 1 533 ? -18.822 26.186 -3.757 1.00 96.25 533 GLU A C 1
ATOM 4237 O O . GLU A 1 533 ? -18.712 27.076 -2.916 1.00 96.25 533 GLU A O 1
ATOM 4242 N N . ASN A 1 534 ? -19.313 24.986 -3.434 1.00 96.12 534 ASN A N 1
ATOM 4243 C CA . ASN A 1 534 ? -19.795 24.616 -2.105 1.00 96.12 534 ASN A CA 1
ATOM 4244 C C . ASN A 1 534 ? -18.724 23.972 -1.200 1.00 96.12 534 ASN A C 1
ATOM 4246 O O . ASN A 1 534 ? -19.072 23.487 -0.121 1.00 96.12 534 ASN A O 1
ATOM 4250 N N . ALA A 1 535 ? -17.440 23.968 -1.583 1.00 96.00 535 ALA A N 1
ATOM 4251 C CA . ALA A 1 535 ? -16.376 23.295 -0.830 1.00 96.00 535 ALA A CA 1
ATOM 4252 C C . ALA A 1 535 ? -16.256 23.787 0.624 1.00 96.00 535 ALA A C 1
ATOM 4254 O O . ALA A 1 535 ? -16.142 22.971 1.540 1.00 96.00 535 ALA A O 1
ATOM 4255 N N . ALA A 1 536 ? -16.350 25.102 0.857 1.00 96.00 536 ALA A N 1
ATOM 4256 C CA . ALA A 1 536 ? -16.319 25.674 2.207 1.00 96.00 536 ALA A CA 1
ATOM 4257 C C . ALA A 1 536 ? -17.521 25.213 3.054 1.00 96.00 536 ALA A C 1
ATOM 4259 O O . ALA A 1 536 ? -17.363 24.822 4.209 1.00 96.00 536 ALA A O 1
ATOM 4260 N N . SER A 1 537 ? -18.720 25.176 2.461 1.00 96.69 537 SER A N 1
ATOM 4261 C CA . SER A 1 537 ? -19.935 24.709 3.140 1.00 96.69 537 SER A CA 1
ATOM 4262 C C . SER A 1 537 ? -19.847 23.224 3.511 1.00 96.69 537 SER A C 1
ATOM 4264 O O . SER A 1 537 ? -20.166 22.850 4.641 1.00 96.69 537 SER A O 1
ATOM 4266 N N . LEU A 1 538 ? -19.340 22.384 2.603 1.00 97.56 538 LEU A N 1
ATOM 4267 C CA . LEU A 1 538 ? -19.117 20.961 2.866 1.00 97.56 538 LEU A CA 1
ATOM 4268 C C . LEU A 1 538 ? -18.050 20.739 3.948 1.00 97.56 538 LEU A C 1
ATOM 4270 O O . LEU A 1 538 ? -18.236 19.891 4.819 1.00 97.56 538 LEU A O 1
ATOM 4274 N N . ALA A 1 539 ? -16.972 21.529 3.952 1.00 97.38 539 ALA A N 1
ATOM 4275 C CA . ALA A 1 539 ? -15.953 21.477 4.999 1.00 97.38 539 ALA A CA 1
ATOM 4276 C C . ALA A 1 539 ? -16.525 21.843 6.379 1.00 97.38 539 ALA A C 1
ATOM 4278 O O . ALA A 1 539 ? -16.296 21.122 7.350 1.00 97.38 539 ALA A O 1
ATOM 4279 N N . GLN A 1 540 ? -17.330 22.906 6.465 1.00 96.88 540 GLN A N 1
ATOM 4280 C CA . GLN A 1 540 ? -18.024 23.293 7.700 1.00 96.88 540 GLN A CA 1
ATOM 4281 C C . GLN A 1 540 ? -19.002 22.207 8.169 1.00 96.88 540 GLN A C 1
ATOM 4283 O O . GLN A 1 540 ? -19.085 21.914 9.364 1.00 96.88 540 GLN A O 1
ATOM 4288 N N . GLN A 1 541 ? -19.711 21.558 7.240 1.00 96.69 541 GLN A N 1
ATOM 4289 C CA . GLN A 1 541 ? -20.597 20.437 7.554 1.00 96.69 541 GLN A CA 1
ATOM 4290 C C . GLN A 1 541 ? -19.824 19.225 8.096 1.00 96.69 541 GLN A C 1
ATOM 4292 O O . GLN A 1 541 ? -20.248 18.635 9.093 1.00 96.69 541 GLN A O 1
ATOM 4297 N N . ALA A 1 542 ? -18.689 18.870 7.484 1.00 97.62 542 ALA A N 1
ATOM 4298 C CA . ALA A 1 542 ? -17.830 17.780 7.944 1.00 97.62 542 ALA A CA 1
ATOM 4299 C C . ALA A 1 542 ? -17.296 18.043 9.361 1.00 97.62 542 ALA A C 1
ATOM 4301 O O . ALA A 1 542 ? -17.396 17.172 10.228 1.00 97.62 542 ALA A O 1
ATOM 4302 N N . VAL A 1 543 ? -16.823 19.267 9.631 1.00 98.00 543 VAL A N 1
ATOM 4303 C CA . VAL A 1 543 ? -16.398 19.699 10.973 1.00 98.00 543 VAL A CA 1
ATOM 4304 C C . VAL A 1 543 ? -17.540 19.587 11.979 1.00 98.00 543 VAL A C 1
ATOM 4306 O O . VAL A 1 543 ? -17.355 19.041 13.068 1.00 98.00 543 VAL A O 1
ATOM 4309 N N . LYS A 1 544 ? -18.736 20.075 11.629 1.00 97.12 544 LYS A N 1
ATOM 4310 C CA . LYS A 1 544 ? -19.904 20.015 12.513 1.00 97.12 544 LYS A CA 1
ATOM 4311 C C . LYS A 1 544 ? -20.257 18.573 12.879 1.00 97.12 544 LYS A C 1
ATOM 4313 O O . LYS A 1 544 ? -20.468 18.282 14.055 1.00 97.12 544 LYS A O 1
ATOM 4318 N N . LEU A 1 545 ? -20.289 17.665 11.903 1.00 97.44 545 LEU A N 1
ATOM 4319 C CA . LEU A 1 545 ? -20.584 16.247 12.138 1.00 97.44 545 LEU A CA 1
ATOM 4320 C C . LEU A 1 545 ? -19.494 15.558 12.967 1.00 97.44 545 LEU A C 1
ATOM 4322 O O . LEU A 1 545 ? -19.810 14.794 13.877 1.00 97.44 545 LEU A O 1
ATOM 4326 N N . GLU A 1 546 ? -18.220 15.859 12.712 1.00 97.12 546 GLU A N 1
ATOM 4327 C CA . GLU A 1 546 ? -17.097 15.344 13.499 1.00 97.12 546 GLU A CA 1
ATOM 4328 C C . GLU A 1 546 ? -17.170 15.801 14.966 1.00 97.12 546 GLU A C 1
ATOM 4330 O O . GLU A 1 546 ? -16.960 15.003 15.881 1.00 97.12 546 GLU A O 1
ATOM 4335 N N . ARG A 1 547 ? -17.559 17.056 15.211 1.00 97.19 547 ARG A N 1
ATOM 4336 C CA . ARG A 1 547 ? -17.750 17.587 16.566 1.00 97.19 547 ARG A CA 1
ATOM 4337 C C . ARG A 1 547 ? -18.998 17.044 17.256 1.00 97.19 547 ARG A C 1
ATOM 4339 O O . ARG A 1 547 ? -18.935 16.760 18.446 1.00 97.19 547 ARG A O 1
ATOM 4346 N N . LEU A 1 548 ? -20.098 16.818 16.535 1.00 97.00 548 LEU A N 1
ATOM 4347 C CA . LEU A 1 548 ? -21.273 16.124 17.081 1.00 97.00 548 LEU A CA 1
ATOM 4348 C C . LEU A 1 548 ? -20.929 14.687 17.504 1.00 97.00 548 LEU A C 1
ATOM 4350 O O . LEU A 1 548 ? -21.324 14.253 18.586 1.00 97.00 548 LEU A O 1
ATOM 4354 N N . ALA A 1 549 ? -20.130 13.971 16.709 1.00 97.12 549 ALA A N 1
ATOM 4355 C CA . ALA A 1 549 ? -19.615 12.659 17.098 1.00 97.12 549 ALA A CA 1
ATOM 4356 C C . ALA A 1 549 ? -18.679 12.742 18.321 1.00 97.12 549 ALA A C 1
ATOM 4358 O O . ALA A 1 549 ? -18.718 11.869 19.188 1.00 97.12 549 ALA A O 1
ATOM 4359 N N . ALA A 1 550 ? -17.879 13.809 18.442 1.00 97.19 550 ALA A N 1
ATOM 4360 C CA . ALA A 1 550 ? -17.064 14.059 19.631 1.00 97.19 550 ALA A CA 1
ATOM 4361 C C . ALA A 1 550 ? -17.914 14.342 20.886 1.00 97.19 550 ALA A C 1
ATOM 4363 O O . ALA A 1 550 ? -17.556 13.872 21.964 1.00 97.19 550 ALA A O 1
ATOM 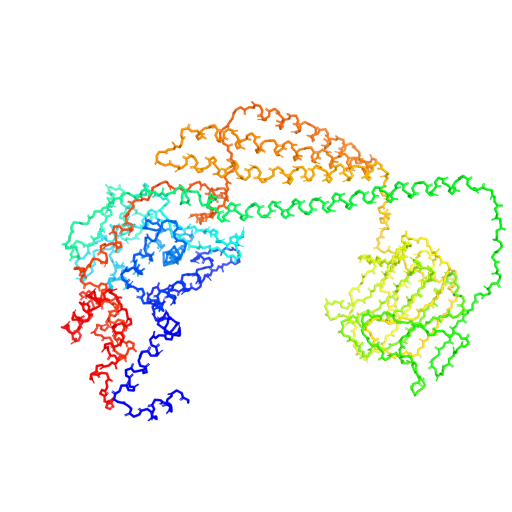4364 N N . VAL A 1 551 ? -19.056 15.032 20.756 1.00 97.81 551 VAL A N 1
ATOM 4365 C CA . VAL A 1 551 ? -20.033 15.195 21.850 1.00 97.81 551 VAL A CA 1
ATOM 4366 C C . VAL A 1 551 ? -20.587 13.838 22.277 1.00 97.81 551 VAL A C 1
ATOM 4368 O O . VAL A 1 551 ? -20.547 13.528 23.464 1.00 97.81 551 VAL A O 1
ATOM 4371 N N . ALA A 1 552 ? -21.027 12.994 21.336 1.00 97.12 552 ALA A N 1
ATOM 4372 C CA . ALA A 1 552 ? -21.511 11.647 21.655 1.00 97.12 552 ALA A CA 1
ATOM 4373 C C . ALA A 1 552 ? -20.445 10.814 22.395 1.00 97.12 552 ALA A C 1
ATOM 4375 O O . ALA A 1 552 ? -20.751 10.130 23.371 1.00 97.12 552 ALA A O 1
ATOM 4376 N N . LYS A 1 553 ? -19.174 10.933 21.988 1.00 97.62 553 LYS A N 1
ATOM 4377 C CA . LYS A 1 553 ? -18.042 10.265 22.647 1.00 97.62 553 LYS A CA 1
ATOM 4378 C C . LYS A 1 553 ? -17.760 10.820 24.046 1.00 97.62 553 LYS A C 1
ATOM 4380 O O . LYS A 1 553 ? -17.421 10.064 24.952 1.00 97.62 553 LYS A O 1
ATOM 4385 N N . ALA A 1 554 ? -17.907 12.128 24.247 1.00 97.75 554 ALA A N 1
ATOM 4386 C CA . ALA A 1 554 ? -17.791 12.739 25.568 1.00 97.75 554 ALA A CA 1
ATOM 4387 C C . ALA A 1 554 ? -18.937 12.296 26.501 1.00 97.75 554 ALA A C 1
ATOM 4389 O O . ALA A 1 554 ? -18.701 12.041 27.681 1.00 97.75 554 ALA A O 1
ATOM 4390 N N . GLU A 1 555 ? -20.156 12.132 25.975 1.00 97.69 555 GLU A N 1
ATOM 4391 C CA . GLU A 1 555 ? -21.299 11.581 26.717 1.00 97.69 555 GLU A CA 1
ATOM 4392 C C . GLU A 1 555 ? -21.092 10.108 27.101 1.00 97.69 555 GLU A C 1
ATOM 4394 O O . GLU A 1 555 ? -21.411 9.720 28.225 1.00 97.69 555 GLU A O 1
ATOM 4399 N N . GLU A 1 556 ? -20.507 9.297 26.215 1.00 97.44 556 GLU A N 1
ATOM 4400 C CA . GLU A 1 556 ? -20.075 7.931 26.540 1.00 97.44 556 GLU A CA 1
ATOM 4401 C C . GLU A 1 556 ? -19.039 7.926 27.675 1.00 97.44 556 GLU A C 1
ATOM 4403 O O . GLU A 1 556 ? -19.193 7.189 28.650 1.00 97.44 556 GLU A O 1
ATOM 4408 N N . ALA A 1 557 ? -18.011 8.777 27.588 1.00 97.12 557 ALA A N 1
ATOM 4409 C CA . ALA A 1 557 ? -16.975 8.885 28.615 1.00 97.12 557 ALA A CA 1
ATOM 4410 C C . ALA A 1 557 ? -17.541 9.334 29.975 1.00 97.12 557 ALA A C 1
ATOM 4412 O O . ALA A 1 557 ? -17.093 8.858 31.020 1.00 97.12 557 ALA A O 1
ATOM 4413 N N . MET A 1 558 ? -18.551 10.209 29.984 1.00 97.31 558 MET A N 1
ATOM 4414 C CA . MET A 1 558 ? -19.272 10.570 31.206 1.00 97.31 558 MET A CA 1
ATOM 4415 C C . MET A 1 558 ? -20.032 9.374 31.785 1.00 97.31 558 MET A C 1
ATOM 4417 O O . MET A 1 558 ? -19.881 9.105 32.973 1.00 97.31 558 MET A O 1
ATOM 4421 N N . ALA A 1 559 ? -20.786 8.628 30.971 1.00 95.75 559 ALA A N 1
ATOM 4422 C CA . ALA A 1 559 ? -21.498 7.435 31.436 1.00 95.75 559 ALA A CA 1
ATOM 4423 C C . ALA A 1 559 ? -20.528 6.375 32.002 1.00 95.75 559 ALA A C 1
ATOM 4425 O O . ALA A 1 559 ? -20.810 5.731 33.016 1.00 95.75 559 ALA A O 1
ATOM 4426 N N . GLN A 1 560 ? -19.341 6.235 31.399 1.00 95.56 560 GLN A N 1
ATOM 4427 C CA . GLN A 1 560 ? -18.261 5.396 31.927 1.00 95.56 560 GLN A CA 1
ATOM 4428 C C . GLN A 1 560 ? -17.750 5.908 33.281 1.00 95.56 560 GLN A C 1
ATOM 4430 O O . GLN A 1 560 ? -17.606 5.116 34.212 1.00 95.56 560 GLN A O 1
ATOM 4435 N N . ALA A 1 561 ? -17.531 7.218 33.427 1.00 95.69 561 ALA A N 1
ATOM 4436 C CA . ALA A 1 561 ? -17.105 7.822 34.688 1.00 95.69 561 ALA A CA 1
ATOM 4437 C C . ALA A 1 561 ? -18.161 7.686 35.805 1.00 95.69 561 ALA A C 1
ATOM 4439 O O . ALA A 1 561 ? -17.800 7.489 36.966 1.00 95.69 561 ALA A O 1
ATOM 4440 N N . GLU A 1 562 ? -19.457 7.731 35.477 1.00 95.75 562 GLU A N 1
ATOM 4441 C CA . GLU A 1 562 ? -20.547 7.463 36.427 1.00 95.75 562 GLU A CA 1
ATOM 4442 C C . GLU A 1 562 ? -20.514 6.016 36.927 1.00 95.75 562 GLU A C 1
ATOM 4444 O O . GLU A 1 562 ? -20.623 5.773 38.130 1.00 95.75 562 GLU A O 1
ATOM 4449 N N . LEU A 1 563 ? -20.286 5.049 36.030 1.00 93.38 563 LEU A N 1
ATOM 4450 C CA . LEU A 1 563 ? -20.119 3.648 36.419 1.00 93.38 563 LEU A CA 1
ATOM 4451 C C . LEU A 1 563 ? -18.849 3.424 37.251 1.00 93.38 563 LEU A C 1
ATOM 4453 O O . LEU A 1 563 ? -18.880 2.643 38.204 1.00 93.38 563 LEU A O 1
ATOM 4457 N N . GLU A 1 564 ? -17.740 4.093 36.919 1.00 93.38 564 GLU A N 1
ATOM 4458 C CA . GLU A 1 564 ? -16.520 4.059 37.734 1.00 93.38 564 GLU A CA 1
ATOM 4459 C C . GLU A 1 564 ? -16.786 4.580 39.149 1.00 93.38 564 GLU A C 1
ATOM 4461 O O . GLU A 1 564 ? -16.397 3.927 40.116 1.00 93.38 564 GLU A O 1
ATOM 4466 N N . LEU A 1 565 ? -17.501 5.701 39.286 1.00 93.62 565 LEU A N 1
ATOM 4467 C CA . LEU A 1 565 ? -17.877 6.261 40.584 1.00 93.62 565 LEU A CA 1
ATOM 4468 C C . LEU A 1 565 ? -18.801 5.323 41.371 1.00 93.62 565 LEU A C 1
ATOM 4470 O O . LEU A 1 565 ? -18.564 5.083 42.555 1.00 93.62 565 LEU A O 1
ATOM 4474 N N . ALA A 1 566 ? -19.799 4.728 40.713 1.00 89.88 566 ALA A N 1
ATOM 4475 C CA . ALA A 1 566 ? -20.713 3.760 41.323 1.00 89.88 566 ALA A CA 1
ATOM 4476 C C . ALA A 1 566 ? -20.018 2.455 41.766 1.00 89.88 566 ALA A C 1
ATOM 4478 O O . ALA A 1 566 ? -20.563 1.698 42.573 1.00 89.88 566 ALA A O 1
ATOM 4479 N N . ARG A 1 567 ? -18.825 2.162 41.232 1.00 88.62 567 ARG A N 1
ATOM 4480 C CA . ARG A 1 567 ? -17.993 1.006 41.607 1.00 88.62 567 ARG A CA 1
ATOM 4481 C C . ARG A 1 567 ? -16.816 1.367 42.515 1.00 88.62 567 ARG A C 1
ATOM 4483 O O . ARG A 1 567 ? -16.148 0.459 43.010 1.00 88.62 567 ARG A O 1
ATOM 4490 N N . ALA A 1 568 ? -16.533 2.651 42.716 1.00 89.31 568 ALA A N 1
ATOM 4491 C CA . ALA A 1 568 ? -15.353 3.097 43.439 1.00 89.31 568 ALA A CA 1
ATOM 4492 C C . ALA A 1 568 ? -15.421 2.706 44.923 1.00 89.31 568 ALA A C 1
ATOM 4494 O O . ALA A 1 568 ? -16.405 2.969 45.619 1.00 89.31 568 ALA A O 1
ATOM 4495 N N . ALA A 1 569 ? -14.330 2.119 45.421 1.00 88.00 569 ALA A N 1
ATOM 4496 C CA . ALA A 1 569 ? -14.112 1.944 46.852 1.00 88.00 569 ALA A CA 1
ATOM 4497 C C . ALA A 1 569 ? -14.025 3.314 47.555 1.00 88.00 569 ALA A C 1
ATOM 4499 O O . ALA A 1 569 ? -13.756 4.335 46.918 1.00 88.00 569 ALA A O 1
ATOM 4500 N N . ALA A 1 570 ? -14.266 3.353 48.868 1.00 87.44 570 ALA A N 1
ATOM 4501 C CA . ALA A 1 570 ? -14.366 4.607 49.625 1.00 87.44 570 ALA A CA 1
ATOM 4502 C C . ALA A 1 570 ? -13.118 5.505 49.492 1.00 87.44 570 ALA A C 1
ATOM 4504 O O . ALA A 1 570 ? -13.249 6.717 49.356 1.00 87.44 570 ALA A O 1
ATOM 4505 N N . ASP A 1 571 ? -11.927 4.909 49.448 1.00 86.50 571 ASP A N 1
ATOM 4506 C CA . ASP A 1 571 ? -10.632 5.572 49.258 1.00 86.50 571 ASP A CA 1
ATOM 4507 C C . ASP A 1 571 ? -10.401 6.086 47.822 1.00 86.50 571 ASP A C 1
ATOM 4509 O O . ASP A 1 571 ? -9.527 6.921 47.590 1.00 86.50 571 ASP A O 1
ATOM 4513 N N . LYS A 1 572 ? -11.205 5.624 46.856 1.00 91.25 572 LYS A N 1
ATOM 4514 C CA . LYS A 1 572 ? -11.148 5.996 45.434 1.00 91.25 572 LYS A CA 1
ATOM 4515 C C . LYS A 1 572 ? -12.306 6.874 44.961 1.00 91.25 572 LYS A C 1
ATOM 4517 O O . LYS A 1 572 ? -12.262 7.360 43.831 1.00 91.25 572 LYS A O 1
ATOM 4522 N N . LYS A 1 573 ? -13.310 7.140 45.805 1.00 90.56 573 LYS A N 1
ATOM 4523 C CA . LYS A 1 573 ? -14.472 7.972 45.440 1.00 90.56 573 LYS A CA 1
ATOM 4524 C C . LYS A 1 573 ? -14.088 9.382 44.992 1.00 90.56 573 LYS A C 1
ATOM 4526 O O . LYS A 1 573 ? -14.532 9.803 43.932 1.00 90.56 573 LYS A O 1
ATOM 4531 N N . ALA A 1 574 ? -13.205 10.067 45.721 1.00 93.00 574 ALA A N 1
ATOM 4532 C CA . ALA A 1 574 ? -12.771 11.422 45.359 1.00 93.00 574 ALA A CA 1
ATOM 4533 C C . ALA A 1 574 ? -12.063 11.478 43.986 1.00 93.00 574 ALA A C 1
ATOM 4535 O O . ALA A 1 574 ? -12.219 12.436 43.229 1.00 93.00 574 ALA A O 1
ATOM 4536 N N . GLU A 1 575 ? -11.304 10.433 43.635 1.00 93.12 575 GLU A N 1
ATOM 4537 C CA . GLU A 1 575 ? -10.657 10.309 42.322 1.00 93.12 575 GLU A CA 1
ATOM 4538 C C . GLU A 1 575 ? -11.700 10.114 41.207 1.00 93.12 575 GLU A C 1
ATOM 4540 O O . GLU A 1 575 ? -11.637 10.782 40.173 1.00 93.12 575 GLU A O 1
ATOM 4545 N N . ALA A 1 576 ? -12.693 9.248 41.432 1.00 92.31 576 ALA A N 1
ATOM 4546 C CA . ALA A 1 576 ? -13.774 9.000 40.481 1.00 92.31 576 ALA A CA 1
ATOM 4547 C C . ALA A 1 576 ? -14.710 10.216 40.306 1.00 92.31 576 ALA A C 1
ATOM 4549 O O . ALA A 1 576 ? -15.090 10.539 39.182 1.00 92.31 576 ALA A O 1
ATOM 4550 N N . GLU A 1 577 ? -15.012 10.961 41.374 1.00 95.00 577 GLU A N 1
ATOM 4551 C CA . GLU A 1 577 ? -15.768 12.224 41.311 1.00 95.00 577 GLU A CA 1
ATOM 4552 C C . GLU A 1 577 ? -15.033 13.288 40.488 1.00 95.00 577 GLU A C 1
ATOM 4554 O O . GLU A 1 577 ? -15.642 13.994 39.675 1.00 95.00 577 GLU A O 1
ATOM 4559 N N . LYS A 1 578 ? -13.704 13.374 40.634 1.00 95.50 578 LYS A N 1
ATOM 4560 C CA . LYS A 1 578 ? -12.875 14.261 39.812 1.00 95.50 578 LYS A CA 1
ATOM 4561 C C . LYS A 1 578 ? -12.940 13.876 38.332 1.00 95.50 578 LYS A C 1
ATOM 4563 O O . LYS A 1 578 ? -13.081 14.764 37.491 1.00 95.50 578 LYS A O 1
ATOM 4568 N N . LYS A 1 579 ? -12.874 12.580 38.005 1.00 94.62 579 LYS A N 1
ATOM 4569 C CA . LYS A 1 579 ? -13.030 12.093 36.622 1.00 94.62 579 LYS A CA 1
ATOM 4570 C C . LYS A 1 579 ? -14.407 12.424 36.048 1.00 94.62 579 LYS A C 1
ATOM 4572 O O . LYS A 1 579 ? -14.480 12.916 34.927 1.00 94.62 579 LYS A O 1
ATOM 4577 N N . LEU A 1 580 ? -15.480 12.223 36.816 1.00 96.12 580 LEU A N 1
ATOM 4578 C CA . LEU A 1 580 ? -16.838 12.576 36.395 1.00 96.12 580 LEU A CA 1
ATOM 4579 C C . LEU A 1 580 ? -16.982 14.084 36.148 1.00 96.12 580 LEU A C 1
ATOM 4581 O O . LEU A 1 580 ? -17.558 14.500 35.145 1.00 96.12 580 LEU A O 1
ATOM 4585 N N . THR A 1 581 ? -16.412 14.911 37.025 1.00 96.50 581 THR A N 1
ATOM 4586 C CA . THR A 1 581 ? -16.401 16.374 36.862 1.00 96.50 581 THR A CA 1
ATOM 4587 C C . THR A 1 581 ? -15.651 16.788 35.595 1.00 96.50 581 THR A C 1
ATOM 4589 O O . THR A 1 581 ? -16.142 17.615 34.829 1.00 96.50 581 THR A O 1
ATOM 4592 N N . ALA A 1 582 ? -14.496 16.172 35.328 1.00 96.19 582 ALA A N 1
ATOM 4593 C CA . ALA A 1 582 ? -13.734 16.407 34.106 1.00 96.19 582 ALA A CA 1
ATOM 4594 C C . ALA A 1 582 ? -14.500 15.961 32.847 1.00 96.19 582 ALA A C 1
ATOM 4596 O O . ALA A 1 582 ? -14.507 16.687 31.855 1.00 96.19 582 ALA A O 1
ATOM 4597 N N . ALA A 1 583 ? -15.189 14.815 32.889 1.00 96.19 583 ALA A N 1
ATOM 4598 C CA . ALA A 1 583 ? -16.009 14.333 31.778 1.00 96.19 583 ALA A CA 1
ATOM 4599 C C . ALA A 1 583 ? -17.193 15.271 31.479 1.00 96.19 583 ALA A C 1
ATOM 4601 O O . ALA A 1 583 ? -17.458 15.566 30.316 1.00 96.19 583 ALA A O 1
ATOM 4602 N N . ARG A 1 584 ? -17.852 15.817 32.513 1.00 95.81 584 ARG A N 1
ATOM 4603 C CA . ARG A 1 584 ? -18.905 16.840 32.354 1.00 95.81 584 ARG A CA 1
ATOM 4604 C C . ARG A 1 584 ? -18.369 18.106 31.684 1.00 95.81 584 ARG A C 1
ATOM 4606 O O . ARG A 1 584 ? -18.926 18.546 30.684 1.00 95.81 584 ARG A O 1
ATOM 4613 N N . ALA A 1 585 ? -17.241 18.629 32.167 1.00 96.31 585 ALA A N 1
ATOM 4614 C CA . ALA A 1 585 ? -16.594 19.792 31.558 1.00 96.31 585 ALA A CA 1
ATOM 4615 C C . ALA A 1 585 ? -16.166 19.533 30.097 1.00 96.31 585 ALA A C 1
ATOM 4617 O O . ALA A 1 585 ? -16.240 20.429 29.253 1.00 96.31 585 ALA A O 1
ATOM 4618 N N . ALA A 1 586 ? -15.750 18.304 29.773 1.00 96.31 586 ALA A N 1
ATOM 4619 C CA . ALA A 1 586 ? -15.403 17.909 28.410 1.00 96.31 586 ALA A CA 1
ATOM 4620 C C . ALA A 1 586 ? -16.622 17.895 27.470 1.00 96.31 586 ALA A C 1
ATOM 4622 O O . ALA A 1 586 ? -16.487 18.296 26.316 1.00 96.31 586 ALA A O 1
ATOM 4623 N N . ILE A 1 587 ? -17.809 17.499 27.949 1.00 96.62 587 ILE A N 1
ATOM 4624 C CA . ILE A 1 587 ? -19.057 17.594 27.172 1.00 96.62 587 ILE A CA 1
ATOM 4625 C C . ILE A 1 587 ? -19.388 19.054 26.868 1.00 96.62 587 ILE A C 1
ATOM 4627 O O . ILE A 1 587 ? -19.669 19.375 25.714 1.00 96.62 587 ILE A O 1
ATOM 4631 N N . ASP A 1 588 ? -19.328 19.939 27.866 1.00 95.31 588 ASP A N 1
ATOM 4632 C CA . ASP A 1 588 ? -19.610 21.367 27.670 1.00 95.31 588 ASP A CA 1
ATOM 4633 C C . ASP A 1 588 ? -18.635 21.987 26.662 1.00 95.31 588 ASP A C 1
ATOM 4635 O O . ASP A 1 588 ? -19.049 22.689 25.739 1.00 95.31 588 ASP A O 1
ATOM 4639 N N . THR A 1 589 ? -17.351 21.636 26.771 1.00 96.38 589 THR A N 1
ATOM 4640 C CA . THR A 1 589 ? -16.312 22.039 25.813 1.00 96.38 589 THR A CA 1
ATOM 4641 C C . THR A 1 589 ? -16.615 21.522 24.402 1.00 96.38 589 THR A C 1
ATOM 4643 O O . THR A 1 589 ? -16.538 22.276 23.432 1.00 96.38 589 THR A O 1
ATOM 4646 N N . ALA A 1 590 ? -16.998 20.248 24.263 1.00 95.69 590 ALA A N 1
ATOM 4647 C CA . ALA A 1 590 ? -17.335 19.650 22.973 1.00 95.69 590 ALA A CA 1
ATOM 4648 C C . ALA A 1 590 ? -18.589 20.288 22.349 1.00 95.69 590 ALA A C 1
ATOM 4650 O O . ALA A 1 590 ? -18.610 20.540 21.146 1.00 95.69 590 ALA A O 1
ATOM 4651 N N . ARG A 1 591 ? -19.610 20.606 23.156 1.00 96.31 591 ARG A N 1
ATOM 4652 C CA . ARG A 1 591 ? -20.835 21.288 22.708 1.00 96.31 591 ARG A CA 1
ATOM 4653 C C . ARG A 1 591 ? -20.552 22.714 22.251 1.00 96.31 591 ARG A C 1
ATOM 4655 O O . ARG A 1 591 ? -21.009 23.097 21.182 1.00 96.31 591 ARG A O 1
ATOM 4662 N N . GLN A 1 592 ? -19.747 23.470 22.998 1.00 95.38 592 GLN A N 1
ATOM 4663 C CA . GLN A 1 592 ? -19.300 24.799 22.566 1.00 95.38 592 GLN A CA 1
ATOM 4664 C C . GLN A 1 592 ? -18.519 24.728 21.250 1.00 95.38 592 GLN A C 1
ATOM 4666 O O . GLN A 1 592 ? -18.717 25.562 20.370 1.00 95.38 592 GLN A O 1
ATOM 4671 N N . ALA A 1 593 ? -17.680 23.703 21.070 1.00 94.62 593 ALA A N 1
ATOM 4672 C CA . ALA A 1 593 ? -16.946 23.521 19.826 1.00 94.62 593 ALA A CA 1
ATOM 4673 C C . ALA A 1 593 ? -17.871 23.301 18.615 1.00 94.62 593 ALA A C 1
ATOM 4675 O O . ALA A 1 593 ? -17.512 23.731 17.522 1.00 94.62 593 ALA A O 1
ATOM 4676 N N . VAL A 1 594 ? -19.042 22.665 18.760 1.00 95.00 594 VAL A N 1
ATOM 4677 C CA . VAL A 1 594 ? -19.996 22.461 17.645 1.00 95.00 594 VAL A CA 1
ATOM 4678 C C . VAL A 1 594 ? -20.466 23.790 17.043 1.00 95.00 594 VAL A C 1
ATOM 4680 O O . VAL A 1 594 ? -20.618 23.874 15.826 1.00 95.00 594 VAL A O 1
ATOM 4683 N N . GLU A 1 595 ? -20.641 24.822 17.870 1.00 91.50 595 GLU A N 1
ATOM 4684 C CA . GLU A 1 595 ? -21.144 26.137 17.447 1.00 91.50 595 GLU A CA 1
ATOM 4685 C C . GLU A 1 595 ? -20.059 27.040 16.837 1.00 91.50 595 GLU A C 1
ATOM 4687 O O . GLU A 1 595 ? -20.367 27.996 16.128 1.00 91.50 595 GLU A O 1
ATOM 4692 N N . THR A 1 596 ? -18.779 26.742 17.070 1.00 92.56 596 THR A N 1
ATOM 4693 C CA . THR A 1 596 ? -17.657 27.529 16.538 1.00 92.56 596 THR A CA 1
ATOM 4694 C C . THR A 1 596 ? -17.436 27.227 15.049 1.00 92.56 596 THR A C 1
ATOM 4696 O O . THR A 1 596 ? -17.080 26.100 14.720 1.00 92.56 596 THR A O 1
ATOM 4699 N N . PRO A 1 597 ? -17.538 28.178 14.109 1.00 89.44 597 PRO A N 1
ATOM 4700 C CA . PRO A 1 597 ? -17.251 27.899 12.700 1.00 89.44 597 PRO A CA 1
ATOM 4701 C C . PRO A 1 597 ? -15.793 27.459 12.482 1.00 89.44 597 PRO A C 1
ATOM 4703 O O . PRO A 1 597 ? -14.870 28.064 13.025 1.00 89.44 597 PRO A O 1
ATOM 4706 N N . ALA A 1 598 ? -15.572 26.400 11.700 1.00 93.94 598 ALA A N 1
ATOM 4707 C CA . ALA A 1 598 ? -14.245 25.992 11.236 1.00 93.94 598 ALA A CA 1
ATOM 4708 C C . ALA A 1 598 ? -14.350 25.106 9.985 1.00 93.94 598 ALA A C 1
ATOM 4710 O O . ALA A 1 598 ? -15.392 24.510 9.727 1.00 93.94 598 ALA A O 1
ATOM 4711 N N . GLU A 1 599 ? -13.249 24.998 9.240 1.00 91.69 599 GLU A N 1
ATOM 4712 C CA . GLU A 1 599 ? -13.165 24.244 7.975 1.00 91.69 599 GLU A CA 1
ATOM 4713 C C . GLU A 1 599 ? -12.113 23.120 8.005 1.00 91.69 599 GLU A C 1
ATOM 4715 O O . GLU A 1 599 ? -11.964 22.356 7.047 1.00 91.69 599 GLU A O 1
ATOM 4720 N N . ASN A 1 600 ? -11.383 22.998 9.117 1.00 92.38 600 ASN A N 1
ATOM 4721 C CA . ASN A 1 600 ? -10.367 21.970 9.315 1.00 92.38 600 ASN A CA 1
ATOM 4722 C C . ASN A 1 600 ? -10.993 20.750 9.992 1.00 92.38 600 ASN A C 1
ATOM 4724 O O . ASN A 1 600 ? -11.353 20.807 11.168 1.00 92.38 600 ASN A O 1
ATOM 4728 N N . PHE A 1 601 ? -11.101 19.661 9.239 1.00 92.69 601 PHE A N 1
ATOM 4729 C CA . PHE A 1 601 ? -11.580 18.352 9.678 1.00 92.69 601 PHE A CA 1
ATOM 4730 C C . PHE A 1 601 ? -10.482 17.302 9.470 1.00 92.69 601 PHE A C 1
ATOM 4732 O O . PHE A 1 601 ? -9.517 17.549 8.743 1.00 92.69 601 PHE A O 1
ATOM 4739 N N . THR A 1 602 ? -10.632 16.128 10.083 1.00 91.38 602 THR A N 1
ATOM 4740 C CA . THR A 1 602 ? -9.662 15.030 9.930 1.00 91.38 602 THR A CA 1
ATOM 4741 C C . THR A 1 602 ? -9.844 14.314 8.578 1.00 91.38 602 THR A C 1
ATOM 4743 O O . THR A 1 602 ? -10.919 13.744 8.365 1.00 91.38 602 THR A O 1
ATOM 4746 N N . PRO A 1 603 ? -8.832 14.283 7.684 1.00 90.00 603 PRO A N 1
ATOM 4747 C CA . PRO A 1 603 ? -8.895 13.566 6.403 1.00 90.00 603 PRO A CA 1
ATOM 4748 C C . PRO A 1 603 ? -9.101 12.055 6.549 1.00 90.00 603 PRO A C 1
ATOM 4750 O O . PRO A 1 603 ? -8.673 11.454 7.541 1.00 90.00 603 PRO A O 1
ATOM 4753 N N . LEU A 1 604 ? -9.691 11.419 5.534 1.00 91.69 604 LEU A N 1
ATOM 4754 C CA . LEU A 1 604 ? -9.649 9.960 5.417 1.00 91.69 604 LEU A CA 1
ATOM 4755 C C . LEU A 1 604 ? -8.267 9.530 4.912 1.00 91.69 604 LEU A C 1
ATOM 4757 O O . LEU A 1 604 ? -7.719 10.103 3.975 1.00 91.69 604 LEU A O 1
ATOM 4761 N N . SER A 1 605 ? -7.674 8.502 5.519 1.00 91.94 605 SER A N 1
ATOM 4762 C CA . SER A 1 605 ? -6.326 8.067 5.146 1.00 91.94 605 SER A CA 1
ATOM 4763 C C . SER A 1 605 ? -6.403 6.893 4.175 1.00 91.94 605 SER A C 1
ATOM 4765 O O . SER A 1 605 ? -6.634 5.762 4.579 1.00 91.94 605 SER A O 1
ATOM 4767 N N . GLY A 1 606 ? -6.187 7.159 2.886 1.00 94.69 606 GLY A N 1
ATOM 4768 C CA . GLY A 1 606 ? -6.076 6.110 1.860 1.00 94.69 606 GLY A CA 1
ATOM 4769 C C . GLY A 1 606 ? -4.644 5.770 1.459 1.00 94.69 606 GLY A C 1
ATOM 4770 O O . GLY A 1 606 ? -4.432 4.914 0.604 1.00 94.69 606 GLY A O 1
ATOM 4771 N N . SER A 1 607 ? -3.660 6.474 2.017 1.00 95.81 607 SER A N 1
ATOM 4772 C CA . SER A 1 607 ? -2.249 6.311 1.686 1.00 95.81 607 SER A CA 1
ATOM 4773 C C . SER A 1 607 ? -1.358 6.836 2.811 1.00 95.81 607 SER A C 1
ATOM 4775 O O . SER A 1 607 ? -1.770 7.726 3.564 1.00 95.81 607 SER A O 1
ATOM 4777 N N . LEU A 1 608 ? -0.151 6.280 2.925 1.00 94.94 608 LEU A N 1
ATOM 4778 C CA . LEU A 1 608 ? 0.890 6.711 3.856 1.00 94.94 608 LEU A CA 1
ATOM 4779 C C . LEU A 1 608 ? 2.182 7.016 3.107 1.00 94.94 608 LEU A C 1
ATOM 4781 O O . LEU A 1 608 ? 2.775 6.120 2.504 1.00 94.94 608 LEU A O 1
ATOM 4785 N N . LYS A 1 609 ? 2.678 8.252 3.220 1.00 94.44 609 LYS A N 1
ATOM 4786 C CA . LYS A 1 609 ? 4.032 8.598 2.768 1.00 94.44 609 LYS A CA 1
ATOM 4787 C C . LYS A 1 609 ? 5.073 7.773 3.529 1.00 94.44 609 LYS A C 1
ATOM 4789 O O . LYS A 1 609 ? 4.931 7.535 4.736 1.00 94.44 609 LYS A O 1
ATOM 4794 N N . THR A 1 610 ? 6.142 7.373 2.852 1.00 91.31 610 THR A N 1
ATOM 4795 C CA . THR A 1 610 ? 7.344 6.863 3.516 1.00 91.31 610 THR A CA 1
ATOM 4796 C C . THR A 1 610 ? 8.084 8.003 4.206 1.00 91.31 610 THR A C 1
ATOM 4798 O O . THR A 1 610 ? 8.108 9.123 3.700 1.00 91.31 610 THR A O 1
ATOM 4801 N N . LEU A 1 611 ? 8.703 7.719 5.351 1.00 87.19 611 LEU A N 1
ATOM 4802 C CA . LEU A 1 611 ? 9.475 8.728 6.075 1.00 87.19 611 LEU A CA 1
ATOM 4803 C C . LEU A 1 611 ? 10.716 9.136 5.273 1.00 87.19 611 LEU A C 1
ATOM 4805 O O . LEU A 1 611 ? 11.412 8.282 4.718 1.00 87.19 611 LEU A O 1
ATOM 4809 N N . GLU A 1 612 ? 11.007 10.431 5.246 1.00 80.50 612 GLU A N 1
ATOM 4810 C CA . GLU A 1 612 ? 12.176 10.980 4.542 1.00 80.50 612 GLU A CA 1
ATOM 4811 C C . GLU A 1 612 ? 13.449 10.932 5.384 1.00 80.50 612 GLU A C 1
ATOM 4813 O O . GLU A 1 612 ? 14.556 10.877 4.856 1.00 80.50 612 GLU A O 1
ATOM 4818 N N . ASN A 1 613 ? 13.288 10.987 6.704 1.00 78.81 613 ASN A N 1
ATOM 4819 C CA . ASN A 1 613 ? 14.360 10.925 7.685 1.00 78.81 613 ASN A CA 1
ATOM 4820 C C . ASN A 1 613 ? 13.783 10.542 9.061 1.00 78.81 613 ASN A C 1
ATOM 4822 O O . ASN A 1 613 ? 12.589 10.288 9.217 1.00 78.81 613 ASN A O 1
ATOM 4826 N N . ASN A 1 614 ? 14.642 10.474 10.073 1.00 74.31 614 ASN A N 1
ATOM 4827 C CA . ASN A 1 614 ? 14.285 10.099 11.443 1.00 74.31 614 ASN A CA 1
ATOM 4828 C C . ASN A 1 614 ? 13.633 11.222 12.275 1.00 74.31 614 ASN A C 1
ATOM 4830 O O . ASN A 1 614 ? 13.315 10.977 13.435 1.00 74.31 614 ASN A O 1
ATOM 4834 N N . LEU A 1 615 ? 13.467 12.429 11.724 1.00 80.06 615 LEU A N 1
ATOM 4835 C CA . LEU A 1 615 ? 12.837 13.574 12.394 1.00 80.06 615 LEU A CA 1
ATOM 4836 C C . LEU A 1 615 ? 11.366 13.760 11.991 1.00 80.06 615 LEU A C 1
ATOM 4838 O O . LEU A 1 615 ? 10.649 14.520 12.640 1.00 80.06 615 LEU A O 1
ATOM 4842 N N . GLU A 1 616 ? 10.912 13.098 10.925 1.00 82.00 616 GLU A N 1
ATOM 4843 C CA . GLU A 1 616 ? 9.513 13.150 10.501 1.00 82.00 616 GLU A CA 1
ATOM 4844 C C . GLU A 1 616 ? 8.577 12.424 11.486 1.00 82.00 616 GLU A C 1
ATOM 4846 O O . GLU A 1 616 ? 8.933 11.409 12.088 1.00 82.00 616 GLU A O 1
ATOM 4851 N N . THR A 1 617 ? 7.358 12.951 11.643 1.00 85.19 617 THR A N 1
ATOM 4852 C CA . THR A 1 617 ? 6.327 12.420 12.547 1.00 85.19 617 THR A CA 1
ATOM 4853 C C . THR A 1 617 ? 5.321 11.539 11.805 1.00 85.19 617 THR A C 1
ATOM 4855 O O . THR A 1 617 ? 5.130 11.667 10.600 1.00 85.19 617 THR A O 1
ATOM 4858 N N . GLU A 1 618 ? 4.584 10.688 12.522 1.00 85.25 618 GLU A N 1
ATOM 4859 C CA . GLU A 1 618 ? 3.502 9.891 11.912 1.00 85.25 618 GLU A CA 1
ATOM 4860 C C . GLU A 1 618 ? 2.397 10.748 11.272 1.00 85.25 618 GLU A C 1
ATOM 4862 O O . GLU A 1 618 ? 1.752 10.330 10.312 1.00 85.25 618 GLU A O 1
ATOM 4867 N N . GLU A 1 619 ? 2.195 11.971 11.763 1.00 85.75 619 GLU A N 1
ATOM 4868 C CA . GLU A 1 619 ? 1.244 12.919 11.182 1.00 85.75 619 GLU A CA 1
ATOM 4869 C C . GLU A 1 619 ? 1.698 13.417 9.800 1.00 85.75 619 GLU A C 1
ATOM 4871 O O . GLU A 1 619 ? 0.871 13.579 8.901 1.00 85.75 619 GLU A O 1
ATOM 4876 N N . SER A 1 620 ? 3.010 13.602 9.578 1.00 87.44 620 SER A N 1
ATOM 4877 C CA . SER A 1 620 ? 3.524 14.075 8.284 1.00 87.44 620 SER A CA 1
ATOM 4878 C C . SER A 1 620 ? 3.225 13.095 7.148 1.00 87.44 620 SER A C 1
ATOM 4880 O O . SER A 1 620 ? 3.049 13.517 6.005 1.00 87.44 620 SER A O 1
ATOM 4882 N N . ARG A 1 621 ? 3.097 11.802 7.468 1.00 90.81 621 ARG A N 1
ATOM 4883 C CA . ARG A 1 621 ? 2.808 10.732 6.506 1.00 90.81 621 ARG A CA 1
ATOM 4884 C C . ARG A 1 621 ? 1.398 10.793 5.923 1.00 90.81 621 ARG A C 1
ATOM 4886 O O . ARG A 1 621 ? 1.156 10.161 4.898 1.00 90.81 621 ARG A O 1
ATOM 4893 N N . ARG A 1 622 ? 0.486 11.516 6.584 1.00 90.12 622 ARG A N 1
ATOM 4894 C CA . ARG A 1 622 ? -0.951 11.599 6.261 1.00 90.12 622 ARG A CA 1
ATOM 4895 C C . ARG A 1 622 ? -1.367 12.958 5.702 1.00 90.12 622 ARG A C 1
ATOM 4897 O O . ARG A 1 622 ? -2.556 13.196 5.506 1.00 90.12 622 ARG A O 1
ATOM 4904 N N . LYS A 1 623 ? -0.411 13.865 5.485 1.00 88.81 623 LYS A N 1
ATOM 4905 C CA . LYS A 1 623 ? -0.694 15.157 4.857 1.00 88.81 623 LYS A CA 1
ATOM 4906 C C . LYS A 1 623 ? -1.201 14.948 3.421 1.00 88.81 623 LYS A C 1
ATOM 4908 O O . LYS A 1 623 ? -0.772 13.987 2.781 1.00 88.81 623 LYS A O 1
ATOM 4913 N N . PRO A 1 624 ? -2.068 15.846 2.913 1.00 90.19 624 PRO A N 1
ATOM 4914 C CA . PRO A 1 624 ? -2.467 15.831 1.510 1.00 90.19 624 PRO A CA 1
ATOM 4915 C C . PRO A 1 624 ? -1.241 15.820 0.594 1.00 90.19 624 PRO A C 1
ATOM 4917 O O . PRO A 1 624 ? -0.251 16.504 0.872 1.00 90.19 624 PRO A O 1
ATOM 4920 N N . PHE A 1 625 ? -1.315 15.066 -0.498 1.00 94.38 625 PHE A N 1
ATOM 4921 C CA . PHE A 1 625 ? -0.259 15.034 -1.507 1.00 94.38 625 PHE A CA 1
ATOM 4922 C C . PHE A 1 625 ? -0.418 16.195 -2.503 1.00 94.38 625 PHE A C 1
ATOM 4924 O O . PHE A 1 625 ? -1.474 16.828 -2.538 1.00 94.38 625 PHE A O 1
ATOM 4931 N N . PRO A 1 626 ? 0.599 16.511 -3.319 1.00 95.50 626 PRO A N 1
ATOM 4932 C CA . PRO A 1 626 ? 0.471 17.575 -4.311 1.00 95.50 626 PRO A CA 1
ATOM 4933 C C . PRO A 1 626 ? -0.710 17.379 -5.279 1.00 95.50 626 PRO A C 1
ATOM 4935 O O . PRO A 1 626 ? -1.098 16.254 -5.597 1.00 95.50 626 PRO A O 1
ATOM 4938 N N . THR A 1 627 ? -1.284 18.487 -5.753 1.00 95.00 627 THR A N 1
ATOM 4939 C CA . THR A 1 627 ? -2.347 18.535 -6.784 1.00 95.00 627 THR A CA 1
ATOM 4940 C C . THR A 1 627 ? -1.805 18.494 -8.210 1.00 95.00 627 THR A C 1
ATOM 4942 O O . THR A 1 627 ? -2.551 18.380 -9.181 1.00 95.00 627 THR A O 1
ATOM 4945 N N . THR A 1 628 ? -0.488 18.596 -8.346 1.00 96.00 628 THR A N 1
ATOM 4946 C CA . THR A 1 628 ? 0.234 18.520 -9.610 1.00 96.00 628 THR A CA 1
ATOM 4947 C C . THR A 1 628 ? 1.491 17.681 -9.425 1.00 96.00 628 THR A C 1
ATOM 4949 O O . THR A 1 628 ? 2.099 17.720 -8.356 1.00 96.00 628 THR A O 1
ATOM 4952 N N . SER A 1 629 ? 1.918 16.976 -10.467 1.00 97.44 629 SER A N 1
ATOM 4953 C CA . SER A 1 629 ? 3.286 16.461 -10.586 1.00 97.44 629 SER A CA 1
ATOM 4954 C C . SER A 1 629 ? 4.132 17.417 -11.438 1.00 97.44 629 SER A C 1
ATOM 4956 O O . SER A 1 629 ? 3.597 18.183 -12.244 1.00 97.44 629 SER A O 1
ATOM 4958 N N . THR A 1 630 ? 5.459 17.368 -11.279 1.00 97.88 630 THR A N 1
ATOM 4959 C CA . THR A 1 630 ? 6.388 18.116 -12.134 1.00 97.88 630 THR A CA 1
ATOM 4960 C C . THR A 1 630 ? 6.352 17.674 -13.599 1.00 97.88 630 THR A C 1
ATOM 4962 O O . THR A 1 630 ? 6.790 18.437 -14.455 1.00 97.88 630 THR A O 1
ATOM 4965 N N . GLY A 1 631 ? 5.881 16.453 -13.888 1.00 97.81 631 GLY A N 1
ATOM 4966 C CA . GLY A 1 631 ? 5.881 15.865 -15.233 1.00 97.81 631 GLY A CA 1
ATOM 4967 C C . GLY A 1 631 ? 7.264 15.460 -15.747 1.00 97.81 631 GLY A C 1
ATOM 4968 O O . GLY A 1 631 ? 7.425 15.060 -16.901 1.00 97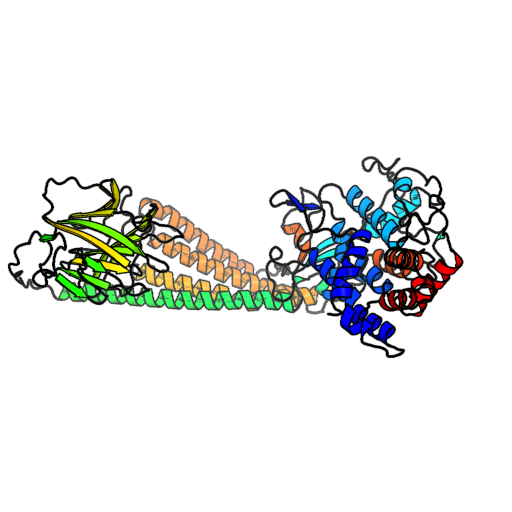.81 631 GLY A O 1
ATOM 4969 N N . ARG A 1 632 ? 8.305 15.561 -14.909 1.00 97.88 632 ARG A N 1
ATOM 4970 C CA . ARG A 1 632 ? 9.682 15.231 -15.302 1.00 97.88 632 ARG A CA 1
ATOM 4971 C C . ARG A 1 632 ? 9.825 13.751 -15.654 1.00 97.88 632 ARG A C 1
ATOM 4973 O O . ARG A 1 632 ? 10.526 13.418 -16.611 1.00 97.88 632 ARG A O 1
ATOM 4980 N N . ARG A 1 633 ? 9.163 12.865 -14.899 1.00 97.88 633 ARG A N 1
ATOM 4981 C CA . ARG A 1 633 ? 9.260 11.411 -15.091 1.00 97.88 633 ARG A CA 1
ATOM 4982 C C . ARG A 1 633 ? 8.464 10.946 -16.304 1.00 97.88 633 ARG A C 1
ATOM 4984 O O . ARG A 1 633 ? 8.980 10.136 -17.067 1.00 97.88 633 ARG A O 1
ATOM 4991 N N . SER A 1 634 ? 7.266 11.476 -16.534 1.00 97.75 634 SER A N 1
ATOM 4992 C CA . SER A 1 634 ? 6.485 11.196 -17.747 1.00 97.75 634 SER A CA 1
ATOM 4993 C C . SER A 1 634 ? 7.182 11.708 -19.006 1.00 97.75 634 SER A C 1
ATOM 4995 O O . SER A 1 634 ? 7.308 10.946 -19.963 1.00 97.75 634 SER A O 1
ATOM 4997 N N . ALA A 1 635 ? 7.737 12.925 -18.996 1.00 97.12 635 ALA A N 1
ATOM 4998 C CA . ALA A 1 635 ? 8.540 13.439 -20.109 1.00 97.12 635 ALA A CA 1
ATOM 4999 C C . ALA A 1 635 ? 9.758 12.549 -20.409 1.00 97.12 635 ALA A C 1
ATOM 5001 O O . ALA A 1 635 ? 10.064 12.258 -21.566 1.00 97.12 635 ALA A O 1
ATOM 5002 N N . PHE A 1 636 ? 10.455 12.082 -19.369 1.00 97.25 636 PHE A N 1
ATOM 5003 C CA . PHE A 1 636 ? 11.571 11.148 -19.516 1.00 97.25 636 PHE A CA 1
ATOM 5004 C C . PHE A 1 636 ? 11.134 9.782 -20.063 1.00 97.25 636 PHE A C 1
ATOM 5006 O O . PHE A 1 636 ? 11.770 9.240 -20.964 1.00 97.25 636 PHE A O 1
ATOM 5013 N N . ALA A 1 637 ? 10.029 9.243 -19.553 1.00 97.25 637 ALA A N 1
ATOM 5014 C CA . ALA A 1 637 ? 9.475 7.970 -19.983 1.00 97.25 637 ALA A CA 1
ATOM 5015 C C . ALA A 1 637 ? 9.019 7.992 -21.451 1.00 97.25 637 ALA A C 1
ATOM 5017 O O . ALA A 1 637 ? 9.275 7.041 -22.188 1.00 97.25 637 ALA A O 1
ATOM 5018 N N . LEU A 1 638 ? 8.379 9.080 -21.886 1.00 96.00 638 LEU A N 1
ATOM 5019 C CA . LEU A 1 638 ? 7.988 9.290 -23.282 1.00 96.00 638 LEU A CA 1
ATOM 5020 C C . LEU A 1 638 ? 9.212 9.419 -24.191 1.00 96.00 638 LEU A C 1
ATOM 5022 O O . LEU A 1 638 ? 9.236 8.817 -25.256 1.00 96.00 638 LEU A O 1
ATOM 5026 N N . TRP A 1 639 ? 10.255 10.127 -23.750 1.00 95.69 639 TRP A N 1
ATOM 5027 C CA . TRP A 1 639 ? 11.512 10.209 -24.495 1.00 95.69 639 TRP A CA 1
ATOM 5028 C C . TRP A 1 639 ? 12.197 8.848 -24.649 1.00 95.69 639 TRP A C 1
ATOM 5030 O O . TRP A 1 639 ? 12.598 8.495 -25.753 1.00 95.69 639 TRP A O 1
ATOM 5040 N N . LEU A 1 640 ? 12.280 8.055 -23.574 1.00 95.06 640 LEU A N 1
ATOM 5041 C CA . LEU A 1 640 ? 12.833 6.696 -23.623 1.00 95.06 640 LEU A CA 1
ATOM 5042 C C . LEU A 1 640 ? 12.079 5.793 -24.603 1.00 95.06 640 LEU A C 1
ATOM 5044 O O . LEU A 1 640 ? 12.653 4.875 -25.173 1.00 95.06 640 LEU A O 1
ATOM 5048 N N . THR A 1 641 ? 10.784 6.020 -24.772 1.00 95.94 641 THR A N 1
ATOM 5049 C CA . THR A 1 641 ? 9.915 5.139 -25.557 1.00 95.94 641 THR A CA 1
ATOM 5050 C C . THR A 1 641 ? 9.565 5.696 -26.926 1.00 95.94 641 THR A C 1
ATOM 5052 O O . THR A 1 641 ? 8.771 5.096 -27.650 1.00 95.94 641 THR A O 1
ATOM 5055 N N . ASP A 1 642 ? 10.193 6.806 -27.314 1.00 94.31 642 ASP A N 1
ATOM 5056 C CA . ASP A 1 642 ? 10.082 7.330 -28.664 1.00 94.31 642 ASP A CA 1
ATOM 5057 C C . ASP A 1 642 ? 10.646 6.298 -29.664 1.00 94.31 642 ASP A C 1
ATOM 5059 O O . ASP A 1 642 ? 11.764 5.807 -29.471 1.00 94.31 642 ASP A O 1
ATOM 5063 N N . PRO A 1 643 ? 9.920 5.969 -30.749 1.00 93.25 643 PRO A N 1
ATOM 5064 C CA . PRO A 1 643 ? 10.387 5.042 -31.783 1.00 93.25 643 PRO A CA 1
ATOM 5065 C C . PRO A 1 643 ? 11.745 5.396 -32.407 1.00 93.25 643 PRO A C 1
ATOM 5067 O O . PRO A 1 643 ? 12.403 4.532 -32.980 1.00 93.25 643 PRO A O 1
ATOM 5070 N N . LYS A 1 644 ? 12.177 6.660 -32.329 1.00 92.38 644 LYS A N 1
ATOM 5071 C CA . LYS A 1 644 ? 13.481 7.118 -32.830 1.00 92.38 644 LYS A CA 1
ATOM 5072 C C . LYS A 1 644 ? 14.602 6.979 -31.796 1.00 92.38 644 LYS A C 1
ATOM 5074 O O . LYS A 1 644 ? 15.763 7.220 -32.141 1.00 92.38 644 LYS A O 1
ATOM 5079 N N . HIS A 1 645 ? 14.300 6.597 -30.554 1.00 93.94 645 HIS A N 1
ATOM 5080 C CA . HIS A 1 645 ? 15.319 6.432 -29.529 1.00 93.94 645 HIS A CA 1
ATOM 5081 C C . HIS A 1 645 ? 16.189 5.192 -29.834 1.00 93.94 645 HIS A C 1
ATOM 5083 O O . HIS A 1 645 ? 15.693 4.067 -29.893 1.00 93.94 645 HIS A O 1
ATOM 5089 N N . PRO A 1 646 ? 17.526 5.328 -29.935 1.00 92.56 646 PRO A N 1
ATOM 5090 C CA . PRO A 1 646 ? 18.382 4.274 -30.495 1.00 92.56 646 PRO A CA 1
ATOM 5091 C C . PRO A 1 646 ? 18.760 3.116 -29.552 1.00 92.56 646 PRO A C 1
ATOM 5093 O O . PRO A 1 646 ? 19.591 2.294 -29.940 1.00 92.56 646 PRO A O 1
ATOM 5096 N N . LEU A 1 647 ? 18.263 3.058 -28.308 1.00 95.50 647 LEU A N 1
ATOM 5097 C CA . LEU A 1 647 ? 18.825 2.173 -27.268 1.00 95.50 647 LEU A CA 1
ATOM 5098 C C . LEU A 1 647 ? 17.813 1.210 -26.634 1.00 95.50 647 LEU A C 1
ATOM 5100 O O . LEU A 1 647 ? 18.112 0.019 -26.637 1.00 95.50 647 LEU A O 1
ATOM 5104 N N . PRO A 1 648 ? 16.634 1.627 -26.136 1.00 97.19 648 PRO A N 1
ATOM 5105 C CA . PRO A 1 648 ? 15.798 0.744 -25.319 1.00 97.19 648 PRO A CA 1
ATOM 5106 C C . PRO A 1 648 ? 15.353 -0.527 -26.037 1.00 97.19 648 PRO A C 1
ATOM 5108 O O . PRO A 1 648 ? 15.428 -1.610 -25.458 1.00 97.19 648 PRO A O 1
ATOM 5111 N N . ALA A 1 649 ? 15.003 -0.428 -27.323 1.00 98.25 649 ALA A N 1
ATOM 5112 C CA . ALA A 1 649 ? 14.695 -1.599 -28.139 1.00 98.25 649 ALA A CA 1
ATOM 5113 C C . ALA A 1 649 ? 15.921 -2.511 -28.329 1.00 98.25 649 ALA A C 1
ATOM 5115 O O . ALA A 1 649 ? 15.819 -3.718 -28.121 1.00 98.25 649 ALA A O 1
ATOM 5116 N N . ARG A 1 650 ? 17.105 -1.949 -28.628 1.00 98.44 650 ARG A N 1
ATOM 5117 C CA . ARG A 1 650 ? 18.364 -2.712 -28.760 1.00 98.44 650 ARG A CA 1
ATOM 5118 C C . ARG A 1 650 ? 18.738 -3.439 -27.469 1.00 98.44 650 ARG A C 1
ATOM 5120 O O . ARG A 1 650 ? 19.126 -4.604 -27.505 1.00 98.44 650 ARG A O 1
ATOM 5127 N N . VAL A 1 651 ? 18.612 -2.765 -26.328 1.00 98.25 651 VAL A N 1
ATOM 5128 C CA . VAL A 1 651 ? 18.860 -3.349 -25.003 1.00 98.25 651 VAL A CA 1
ATOM 5129 C C . VAL A 1 651 ? 17.905 -4.514 -24.764 1.00 98.25 651 VAL A C 1
ATOM 5131 O O . VAL A 1 651 ? 18.350 -5.605 -24.397 1.00 98.25 651 VAL A O 1
ATOM 5134 N N . ALA A 1 652 ? 16.615 -4.320 -25.047 1.00 98.50 652 ALA A N 1
ATOM 5135 C CA . ALA A 1 652 ? 15.608 -5.348 -24.847 1.00 98.50 652 ALA A CA 1
ATOM 5136 C C . ALA A 1 652 ? 15.855 -6.591 -25.711 1.00 98.50 652 ALA A C 1
ATOM 5138 O O . ALA A 1 652 ? 15.949 -7.703 -25.182 1.00 98.50 652 ALA A O 1
ATOM 5139 N N . VAL A 1 653 ? 16.046 -6.421 -27.024 1.00 98.62 653 VAL A N 1
ATOM 5140 C CA . VAL A 1 653 ? 16.282 -7.561 -27.923 1.00 98.62 653 VAL A CA 1
ATOM 5141 C C . VAL A 1 653 ? 17.615 -8.248 -27.645 1.00 98.62 653 VAL A C 1
ATOM 5143 O O . VAL A 1 653 ? 17.692 -9.466 -27.762 1.00 98.62 653 VAL A O 1
ATOM 5146 N N . ASN A 1 654 ? 18.646 -7.525 -27.192 1.00 98.56 654 ASN A N 1
ATOM 5147 C CA . ASN A 1 654 ? 19.913 -8.135 -26.786 1.00 98.56 654 ASN A CA 1
ATOM 5148 C C . ASN A 1 654 ? 19.733 -9.064 -25.574 1.00 98.56 654 ASN A C 1
ATOM 5150 O O . ASN A 1 654 ? 20.295 -10.163 -25.544 1.00 98.56 654 ASN A O 1
ATOM 5154 N N . HIS A 1 655 ? 18.917 -8.659 -24.593 1.00 98.25 655 HIS A N 1
ATOM 5155 C CA . HIS A 1 655 ? 18.572 -9.507 -23.453 1.00 98.25 655 HIS A CA 1
ATOM 5156 C C . HIS A 1 655 ? 17.733 -10.723 -23.861 1.00 98.25 655 HIS A C 1
ATOM 5158 O O . HIS A 1 655 ? 18.016 -11.828 -23.391 1.00 98.25 655 HIS A O 1
ATOM 5164 N N . ILE A 1 656 ? 16.757 -10.552 -24.757 1.00 98.56 656 ILE A N 1
ATOM 5165 C CA . ILE A 1 656 ? 15.951 -11.660 -25.288 1.00 98.56 656 ILE A CA 1
ATOM 5166 C C . ILE A 1 656 ? 16.836 -12.654 -26.054 1.00 98.56 656 ILE A C 1
ATOM 5168 O O . ILE A 1 656 ? 16.831 -13.850 -25.755 1.00 98.56 656 ILE A O 1
ATOM 5172 N N . TRP A 1 657 ? 17.642 -12.153 -26.991 1.00 98.44 657 TRP A N 1
ATOM 5173 C CA . TRP A 1 657 ? 18.567 -12.936 -27.807 1.00 98.44 657 TRP A CA 1
ATOM 5174 C C . TRP A 1 657 ? 19.518 -13.760 -26.943 1.00 98.44 657 TRP A C 1
ATOM 5176 O O . TRP A 1 657 ? 19.637 -14.968 -27.132 1.00 98.44 657 TRP A O 1
ATOM 5186 N N . MET A 1 658 ? 20.143 -13.136 -25.939 1.00 97.50 658 MET A N 1
ATOM 5187 C CA . MET A 1 658 ? 21.078 -13.812 -25.039 1.00 97.50 658 MET A CA 1
ATOM 5188 C C . MET A 1 658 ? 20.469 -15.046 -24.365 1.00 97.50 658 MET A C 1
ATOM 5190 O O . MET A 1 658 ? 21.169 -16.036 -24.156 1.00 97.50 658 MET A O 1
ATOM 5194 N N . ARG A 1 659 ? 19.187 -14.995 -23.985 1.00 96.62 659 ARG A N 1
ATOM 5195 C CA . ARG A 1 659 ? 18.524 -16.103 -23.282 1.00 96.62 659 ARG A CA 1
ATOM 5196 C C . ARG A 1 659 ? 18.134 -17.254 -24.204 1.00 96.62 659 ARG A C 1
ATOM 5198 O O . ARG A 1 659 ? 18.088 -18.381 -23.722 1.00 96.62 659 ARG A O 1
ATOM 5205 N N . HIS A 1 660 ? 17.924 -16.986 -25.491 1.00 96.31 660 HIS A N 1
ATOM 5206 C CA . HIS A 1 660 ? 17.663 -18.020 -26.496 1.00 96.31 660 HIS A CA 1
ATOM 5207 C C . HIS A 1 660 ? 18.950 -18.612 -27.076 1.00 96.31 660 HIS A C 1
ATOM 5209 O O . HIS A 1 660 ? 19.082 -19.827 -27.155 1.00 96.31 660 HIS A O 1
ATOM 5215 N N . MET A 1 661 ? 19.923 -17.767 -27.420 1.00 95.56 661 MET A N 1
ATOM 5216 C CA . MET A 1 661 ? 21.147 -18.157 -28.137 1.00 95.56 661 MET A CA 1
ATOM 5217 C C . MET A 1 661 ? 22.347 -18.415 -27.211 1.00 95.56 661 MET A C 1
ATOM 5219 O O . MET A 1 661 ? 23.437 -18.755 -27.667 1.00 95.56 661 MET A O 1
ATOM 5223 N N . GLY A 1 662 ? 22.197 -18.201 -25.900 1.00 94.62 662 GLY A N 1
ATOM 5224 C CA . GLY A 1 662 ? 23.241 -18.418 -24.889 1.00 94.62 662 GLY A CA 1
ATOM 5225 C C . GLY A 1 662 ? 24.368 -17.374 -24.870 1.00 94.62 662 GLY A C 1
ATOM 5226 O O . GLY A 1 662 ? 25.190 -17.382 -23.953 1.00 94.62 662 GLY A O 1
ATOM 5227 N N . ARG A 1 663 ? 24.417 -16.459 -25.846 1.00 95.19 663 ARG A N 1
ATOM 5228 C CA . ARG A 1 663 ? 25.367 -15.337 -25.924 1.00 95.19 663 ARG A CA 1
ATOM 5229 C C . ARG A 1 663 ? 24.655 -14.080 -26.425 1.00 95.19 663 ARG A C 1
ATOM 5231 O O . ARG A 1 663 ? 23.845 -14.193 -27.342 1.00 95.19 663 ARG A O 1
ATOM 5238 N N . PRO A 1 664 ? 24.929 -12.896 -25.855 1.00 97.38 664 PRO A N 1
ATOM 5239 C CA . PRO A 1 664 ? 24.336 -11.647 -26.326 1.00 97.38 664 PRO A CA 1
ATOM 5240 C C . PRO A 1 664 ? 24.985 -11.179 -27.641 1.00 97.38 664 PRO A C 1
ATOM 5242 O O . PRO A 1 664 ? 26.125 -11.536 -27.944 1.00 97.38 664 PRO A O 1
ATOM 5245 N N . LEU A 1 665 ? 24.282 -10.328 -28.393 1.00 97.94 665 LEU A N 1
ATOM 5246 C CA . LEU A 1 665 ? 24.838 -9.630 -29.557 1.00 97.94 665 LEU A CA 1
ATOM 5247 C C . LEU A 1 665 ? 25.849 -8.564 -29.125 1.00 97.94 665 LEU A C 1
ATOM 5249 O O . LEU A 1 665 ? 26.904 -8.455 -29.745 1.00 97.94 665 LEU A O 1
ATOM 5253 N N . VAL A 1 666 ? 25.551 -7.840 -28.041 1.00 98.06 666 VAL A N 1
ATOM 5254 C CA . VAL A 1 666 ? 26.464 -6.926 -27.337 1.00 98.06 666 VAL A CA 1
ATOM 5255 C C . VAL A 1 666 ? 26.953 -7.616 -26.056 1.00 98.06 666 VAL A C 1
ATOM 5257 O O . VAL A 1 666 ? 26.160 -7.760 -25.120 1.00 98.06 666 VAL A O 1
ATOM 5260 N N . PRO A 1 667 ? 28.229 -8.056 -25.981 1.00 96.81 667 PRO A N 1
ATOM 5261 C CA . PRO A 1 667 ? 28.779 -8.783 -24.827 1.00 96.81 667 PRO A CA 1
ATOM 5262 C C . PRO A 1 667 ? 28.613 -8.061 -23.489 1.00 96.81 667 PRO A C 1
ATOM 5264 O O . PRO A 1 667 ? 28.329 -8.681 -22.463 1.00 96.81 667 PRO A O 1
ATOM 5267 N N . THR A 1 668 ? 28.755 -6.740 -23.498 1.00 95.81 668 THR A N 1
ATOM 5268 C CA . THR A 1 668 ? 28.565 -5.876 -22.335 1.00 95.81 668 THR A CA 1
ATOM 5269 C C . THR A 1 668 ? 27.097 -5.477 -22.208 1.00 95.81 668 THR A C 1
ATOM 5271 O O . THR A 1 668 ? 26.706 -4.365 -22.539 1.00 95.81 668 THR A O 1
ATOM 5274 N N . VAL A 1 669 ? 26.263 -6.390 -21.702 1.00 94.12 669 VAL A N 1
ATOM 5275 C CA . VAL A 1 669 ? 24.791 -6.237 -21.677 1.00 94.12 669 VAL A CA 1
ATOM 5276 C C . VAL A 1 669 ? 24.261 -4.991 -20.948 1.00 94.12 669 VAL A C 1
ATOM 5278 O O . VAL A 1 669 ? 23.131 -4.595 -21.194 1.00 94.12 669 VAL A O 1
ATOM 5281 N N . PHE A 1 670 ? 25.065 -4.362 -20.086 1.00 93.00 670 PHE A N 1
ATOM 5282 C CA . PHE A 1 670 ? 24.722 -3.122 -19.371 1.00 93.00 670 PHE A CA 1
ATOM 5283 C C . PHE A 1 670 ? 25.549 -1.902 -19.811 1.00 93.00 670 PHE A C 1
ATOM 5285 O O . PHE A 1 670 ? 25.504 -0.867 -19.148 1.00 93.00 670 PHE A O 1
ATOM 5292 N N . ASP A 1 671 ? 26.349 -2.032 -20.872 1.00 93.94 671 ASP A N 1
ATOM 5293 C CA . ASP A 1 671 ? 27.214 -0.967 -21.382 1.00 93.94 671 ASP A CA 1
ATOM 5294 C C . ASP A 1 671 ? 27.348 -1.082 -22.911 1.00 93.94 671 ASP A C 1
ATOM 5296 O O . ASP A 1 671 ? 28.182 -1.820 -23.432 1.00 93.94 671 ASP A O 1
ATOM 5300 N N . PHE A 1 672 ? 26.477 -0.374 -23.624 1.00 94.31 672 PHE A N 1
ATOM 5301 C CA . PHE A 1 672 ? 26.439 -0.186 -25.075 1.00 94.31 672 PHE A CA 1
ATOM 5302 C C . PHE A 1 672 ? 27.260 1.047 -25.493 1.00 94.31 672 PHE A C 1
ATOM 5304 O O . PHE A 1 672 ? 27.332 1.374 -26.678 1.00 94.31 672 PHE A O 1
ATOM 5311 N N . GLY A 1 673 ? 27.847 1.755 -24.521 1.00 89.50 673 GLY A N 1
ATOM 5312 C CA . GLY A 1 673 ? 28.681 2.924 -24.746 1.00 89.50 673 GLY A CA 1
ATOM 5313 C C . GLY A 1 673 ? 30.059 2.569 -25.305 1.00 89.50 673 GLY A C 1
ATOM 5314 O O . GLY A 1 673 ? 30.391 1.417 -25.573 1.00 89.50 673 GLY A O 1
ATOM 5315 N N . ARG A 1 674 ? 30.918 3.580 -25.435 1.00 89.75 674 ARG A N 1
ATOM 5316 C CA . ARG A 1 674 ? 32.299 3.473 -25.939 1.00 89.75 674 ARG A CA 1
ATOM 5317 C C . ARG A 1 674 ? 33.208 2.625 -25.052 1.00 89.75 674 ARG A C 1
ATOM 5319 O O . ARG A 1 674 ? 34.257 2.181 -25.508 1.00 89.75 674 ARG A O 1
ATOM 5326 N N . LYS A 1 675 ? 32.845 2.453 -23.781 1.00 86.81 675 LYS A N 1
ATOM 5327 C CA . LYS A 1 675 ? 33.518 1.535 -22.855 1.00 86.81 675 LYS A CA 1
ATOM 5328 C C . LYS A 1 675 ? 33.121 0.073 -23.106 1.00 86.81 675 LYS A C 1
ATOM 5330 O O . LYS A 1 675 ? 33.901 -0.829 -22.795 1.00 86.81 675 LYS A O 1
ATOM 5335 N N . GLY A 1 676 ? 31.919 -0.142 -23.636 1.00 89.44 676 GLY A N 1
ATOM 5336 C CA . GLY A 1 676 ? 31.371 -1.440 -23.990 1.00 89.44 676 GLY A CA 1
ATOM 5337 C C . GLY A 1 676 ? 32.094 -2.123 -25.148 1.00 89.44 676 GLY A C 1
ATOM 5338 O O . GLY A 1 676 ? 32.890 -1.527 -25.871 1.00 89.44 676 GLY A O 1
ATOM 5339 N N . THR A 1 677 ? 31.804 -3.409 -25.333 1.00 94.62 677 THR A N 1
ATOM 5340 C CA . THR A 1 677 ? 32.252 -4.156 -26.515 1.00 94.62 677 THR A CA 1
ATOM 5341 C C . THR A 1 677 ? 31.263 -3.930 -27.661 1.00 94.62 677 THR A C 1
ATOM 5343 O O . THR A 1 677 ? 30.065 -4.101 -27.432 1.00 94.62 677 THR A O 1
ATOM 5346 N N . PRO A 1 678 ? 31.718 -3.596 -28.886 1.00 94.62 678 PRO A N 1
ATOM 5347 C CA . PRO A 1 678 ? 30.830 -3.454 -30.038 1.00 94.62 678 PRO A CA 1
ATOM 5348 C C . PRO A 1 678 ? 29.963 -4.702 -30.287 1.00 94.62 678 PRO A C 1
ATOM 5350 O O . PRO A 1 678 ? 30.389 -5.817 -29.961 1.00 94.62 678 PRO A O 1
ATOM 5353 N N . PRO A 1 679 ? 28.765 -4.546 -30.881 1.00 97.06 679 PRO A N 1
ATOM 5354 C CA . PRO A 1 679 ? 27.929 -5.681 -31.250 1.00 97.06 679 PRO A CA 1
ATOM 5355 C C . PRO A 1 679 ? 28.660 -6.606 -32.225 1.00 97.06 679 PRO A C 1
ATOM 5357 O O . PRO A 1 679 ? 29.292 -6.156 -33.178 1.00 97.06 679 PRO A O 1
ATOM 5360 N N . THR A 1 680 ? 28.517 -7.912 -32.016 1.00 97.25 680 THR A N 1
ATOM 5361 C CA . THR A 1 680 ? 29.046 -8.936 -32.930 1.00 97.25 680 THR A CA 1
ATOM 5362 C C . THR A 1 680 ? 28.347 -8.909 -34.290 1.00 97.25 680 THR A C 1
ATOM 5364 O O . THR A 1 680 ? 28.990 -9.131 -35.308 1.00 97.25 680 THR A O 1
ATOM 5367 N N . HIS A 1 681 ? 27.045 -8.605 -34.300 1.00 97.44 681 HIS A N 1
ATOM 5368 C CA . HIS A 1 681 ? 26.213 -8.500 -35.500 1.00 97.44 681 HIS A CA 1
ATOM 5369 C C . HIS A 1 681 ? 25.365 -7.214 -35.416 1.00 97.44 681 HIS A C 1
ATOM 5371 O O . HIS A 1 681 ? 24.208 -7.278 -34.992 1.00 97.44 681 HIS A O 1
ATOM 5377 N N . PRO A 1 682 ? 25.932 -6.035 -35.746 1.00 97.69 682 PRO A N 1
ATOM 5378 C CA . PRO A 1 682 ? 25.246 -4.745 -35.600 1.00 97.69 682 PRO A CA 1
ATOM 5379 C C . PRO A 1 682 ? 23.958 -4.653 -36.421 1.00 97.69 682 PRO A C 1
ATOM 5381 O O . PRO A 1 682 ? 22.934 -4.234 -35.897 1.00 97.69 682 PRO A O 1
ATOM 5384 N N . GLU A 1 683 ? 23.983 -5.097 -37.678 1.00 98.25 683 GLU A N 1
ATOM 5385 C CA . GLU A 1 683 ? 22.816 -5.027 -38.569 1.00 98.25 683 GLU A CA 1
ATOM 5386 C C . GLU A 1 683 ? 21.650 -5.880 -38.054 1.00 98.25 683 GLU A C 1
ATOM 5388 O O . GLU A 1 683 ? 20.502 -5.452 -38.098 1.00 98.25 683 GLU A O 1
ATOM 5393 N N . LEU A 1 684 ? 21.944 -7.058 -37.493 1.00 98.19 684 LEU A N 1
ATOM 5394 C CA . LEU A 1 684 ? 20.931 -7.928 -36.893 1.00 98.19 684 LEU A CA 1
ATOM 5395 C C . LEU A 1 684 ? 20.330 -7.316 -35.623 1.00 98.19 684 LEU A C 1
ATOM 5397 O O . LEU A 1 684 ? 19.123 -7.404 -35.413 1.00 98.19 684 LEU A O 1
ATOM 5401 N N . LEU A 1 685 ? 21.163 -6.705 -34.775 1.00 98.62 685 LEU A N 1
ATOM 5402 C CA . LEU A 1 685 ? 20.695 -6.009 -33.577 1.00 98.62 685 LEU A CA 1
ATOM 5403 C C . LEU A 1 685 ? 19.733 -4.873 -33.944 1.00 98.62 685 LEU A C 1
ATOM 5405 O O . LEU A 1 685 ? 18.681 -4.737 -33.324 1.00 98.62 685 LEU A O 1
ATOM 5409 N N . ASP A 1 686 ? 20.101 -4.082 -34.949 1.00 98.12 686 ASP A N 1
ATOM 5410 C CA . ASP A 1 686 ? 19.309 -2.950 -35.425 1.00 98.12 686 ASP A CA 1
ATOM 5411 C C . ASP A 1 686 ? 18.000 -3.414 -36.049 1.00 98.12 686 ASP A C 1
ATOM 5413 O O . ASP A 1 686 ? 16.942 -2.883 -35.717 1.00 98.12 686 ASP A O 1
ATOM 5417 N N . TRP A 1 687 ? 18.061 -4.452 -36.881 1.00 98.50 687 TRP A N 1
ATOM 5418 C CA . TRP A 1 687 ? 16.880 -5.039 -37.493 1.00 98.50 687 TRP A CA 1
ATOM 5419 C C . TRP A 1 687 ? 15.904 -5.589 -36.445 1.00 98.50 687 TRP A C 1
ATOM 5421 O O . TRP A 1 687 ? 14.730 -5.239 -36.477 1.00 98.50 687 TRP A O 1
ATOM 5431 N N . LEU A 1 688 ? 16.380 -6.358 -35.455 1.00 98.62 688 LEU A N 1
ATOM 5432 C CA . LEU A 1 688 ? 15.529 -6.863 -34.368 1.00 98.62 688 LEU A CA 1
ATOM 5433 C C . LEU A 1 688 ? 14.937 -5.734 -33.513 1.00 98.62 688 LEU A C 1
ATOM 5435 O O . LEU A 1 688 ? 13.808 -5.846 -33.040 1.00 98.62 688 LEU A O 1
ATOM 5439 N N . ALA A 1 689 ? 15.692 -4.658 -33.282 1.00 98.62 689 ALA A N 1
ATOM 5440 C CA . ALA A 1 689 ? 15.207 -3.512 -32.523 1.00 98.62 689 ALA A CA 1
ATOM 5441 C C . ALA A 1 689 ? 14.088 -2.767 -33.268 1.00 98.62 689 ALA A C 1
ATOM 5443 O O . ALA A 1 689 ? 13.083 -2.421 -32.650 1.00 98.62 689 ALA A O 1
ATOM 5444 N N . VAL A 1 690 ? 14.237 -2.557 -34.579 1.00 98.50 690 VAL A N 1
ATOM 5445 C CA . VAL A 1 690 ? 13.181 -1.984 -35.431 1.00 98.50 690 VAL A CA 1
ATOM 5446 C C . VAL A 1 690 ? 11.967 -2.908 -35.467 1.00 98.50 690 VAL A C 1
ATOM 5448 O O . VAL A 1 690 ? 10.854 -2.449 -35.231 1.00 98.50 690 VAL A O 1
ATOM 5451 N N . GLU A 1 691 ? 12.185 -4.210 -35.650 1.00 98.62 691 GLU A N 1
ATOM 5452 C CA . GLU A 1 691 ? 11.128 -5.222 -35.664 1.00 98.62 691 GLU A CA 1
ATOM 5453 C C . GLU A 1 691 ? 10.296 -5.202 -34.375 1.00 98.62 691 GLU A C 1
ATOM 5455 O O . GLU A 1 691 ? 9.067 -5.263 -34.427 1.00 98.62 691 GLU A O 1
ATOM 5460 N N . LEU A 1 692 ? 10.953 -5.064 -33.214 1.00 98.81 692 LEU A N 1
ATOM 5461 C CA . LEU A 1 692 ? 10.278 -4.930 -31.924 1.00 98.81 692 LEU A CA 1
ATOM 5462 C C . LEU A 1 692 ? 9.379 -3.688 -31.908 1.00 98.81 692 LEU A C 1
ATOM 5464 O O . LEU A 1 692 ? 8.221 -3.785 -31.516 1.00 98.81 692 LEU A O 1
ATOM 5468 N N . ILE A 1 693 ? 9.893 -2.535 -32.341 1.00 98.56 693 ILE A N 1
ATOM 5469 C CA . ILE A 1 693 ? 9.154 -1.264 -32.347 1.00 98.56 693 ILE A CA 1
ATOM 5470 C C . ILE A 1 693 ? 7.942 -1.335 -33.289 1.00 98.56 693 ILE A C 1
ATOM 5472 O O . ILE A 1 693 ? 6.836 -0.964 -32.891 1.00 98.56 693 ILE A O 1
ATOM 5476 N N . GLU A 1 694 ? 8.132 -1.824 -34.517 1.00 98.38 694 GLU A N 1
ATOM 5477 C CA . GLU A 1 694 ? 7.087 -1.887 -35.549 1.00 98.38 694 GLU A CA 1
ATOM 5478 C C . GLU A 1 694 ? 5.958 -2.866 -35.194 1.00 98.38 694 GLU A C 1
ATOM 5480 O O . GLU A 1 694 ? 4.812 -2.656 -35.594 1.00 98.38 694 GLU A O 1
ATOM 5485 N N . HIS A 1 695 ? 6.242 -3.870 -34.360 1.00 98.50 695 HIS A N 1
ATOM 5486 C CA . HIS A 1 695 ? 5.259 -4.834 -33.857 1.00 98.50 695 HIS A CA 1
ATOM 5487 C C . HIS A 1 695 ? 4.766 -4.498 -32.443 1.00 98.50 695 HIS A C 1
ATOM 5489 O O . HIS A 1 695 ? 4.505 -5.382 -31.624 1.00 98.50 695 HIS A O 1
ATOM 5495 N N . GLY A 1 696 ? 4.637 -3.201 -32.141 1.00 98.25 696 GLY A N 1
ATOM 5496 C CA . GLY A 1 696 ? 4.016 -2.718 -30.905 1.00 98.25 696 GLY A CA 1
ATOM 5497 C C . GLY A 1 696 ? 4.796 -3.075 -29.640 1.00 98.25 696 GLY A C 1
ATOM 5498 O O . GLY A 1 696 ? 4.201 -3.237 -28.578 1.00 98.25 696 GLY A O 1
ATOM 5499 N N . TRP A 1 697 ? 6.115 -3.237 -29.759 1.00 98.62 697 TRP A N 1
ATOM 5500 C CA . TRP A 1 697 ? 7.004 -3.661 -28.679 1.00 98.62 697 TRP A CA 1
ATOM 5501 C C . TRP A 1 697 ? 6.623 -5.015 -28.053 1.00 98.62 697 TRP A C 1
ATOM 5503 O O . TRP A 1 697 ? 6.922 -5.259 -26.879 1.00 98.62 697 TRP A O 1
ATOM 5513 N N . SER A 1 698 ? 5.993 -5.902 -28.834 1.00 98.75 698 SER A N 1
ATOM 5514 C CA . SER A 1 698 ? 5.641 -7.266 -28.423 1.00 98.75 698 SER A CA 1
ATOM 5515 C C . SER A 1 698 ? 6.895 -8.118 -28.211 1.00 98.75 698 SER A C 1
ATOM 5517 O O . SER A 1 698 ? 7.662 -8.407 -29.135 1.00 98.75 698 SER A O 1
ATOM 5519 N N . MET A 1 699 ? 7.099 -8.573 -26.975 1.00 98.56 699 MET A N 1
ATOM 5520 C CA . MET A 1 699 ? 8.201 -9.482 -26.661 1.00 98.56 699 MET A CA 1
ATOM 5521 C C . MET A 1 699 ? 7.897 -10.901 -27.139 1.00 98.56 699 MET A C 1
ATOM 5523 O O . MET A 1 699 ? 8.813 -11.589 -27.601 1.00 98.56 699 MET A O 1
ATOM 5527 N N . LYS A 1 700 ? 6.628 -11.340 -27.096 1.00 98.62 700 LYS A N 1
ATOM 5528 C CA . LYS A 1 700 ? 6.235 -12.648 -27.643 1.00 98.62 700 LYS A CA 1
ATOM 5529 C C . LYS A 1 700 ? 6.505 -12.738 -29.141 1.00 98.62 700 LYS A C 1
ATOM 5531 O O . LYS A 1 700 ? 6.966 -13.790 -29.590 1.00 98.62 700 LYS A O 1
ATOM 5536 N N . HIS A 1 701 ? 6.302 -11.650 -29.887 1.00 98.56 701 HIS A N 1
ATOM 5537 C CA . HIS A 1 701 ? 6.658 -11.566 -31.305 1.00 98.56 701 HIS A CA 1
ATOM 5538 C C . HIS A 1 701 ? 8.145 -11.847 -31.533 1.00 98.56 701 HIS A C 1
ATOM 5540 O O . HIS A 1 701 ? 8.494 -12.766 -32.273 1.00 98.56 701 HIS A O 1
ATOM 5546 N N . ILE A 1 702 ? 9.031 -11.152 -30.811 1.00 98.69 702 ILE A N 1
ATOM 5547 C CA . ILE A 1 702 ? 10.482 -11.360 -30.934 1.00 98.69 702 ILE A CA 1
ATOM 5548 C C . ILE A 1 702 ? 10.904 -12.763 -30.488 1.00 98.69 702 ILE A C 1
ATOM 5550 O O . ILE A 1 702 ? 11.758 -13.380 -31.127 1.00 98.69 702 ILE A O 1
ATOM 5554 N N . HIS A 1 703 ? 10.307 -13.311 -29.423 1.00 98.50 703 HIS A N 1
ATOM 5555 C CA . HIS A 1 703 ? 10.578 -14.694 -29.034 1.00 98.50 703 HIS A CA 1
ATOM 5556 C C . HIS A 1 703 ? 10.221 -15.667 -30.149 1.00 98.50 703 HIS A C 1
ATOM 5558 O O . HIS A 1 703 ? 11.059 -16.498 -30.487 1.00 98.50 703 HIS A O 1
ATOM 5564 N N . ARG A 1 704 ? 9.012 -15.549 -30.713 1.00 98.44 704 ARG A N 1
ATOM 5565 C CA . ARG A 1 704 ? 8.542 -16.386 -31.818 1.00 98.44 704 ARG A CA 1
ATOM 5566 C C . ARG A 1 704 ? 9.497 -16.292 -32.998 1.00 98.44 704 ARG A C 1
ATOM 5568 O O . ARG A 1 704 ? 9.992 -17.320 -33.436 1.00 98.44 704 ARG A O 1
ATOM 5575 N N . LEU A 1 705 ? 9.808 -15.073 -33.431 1.00 98.19 705 LEU A N 1
ATOM 5576 C CA . LEU A 1 705 ? 10.692 -14.802 -34.558 1.00 98.19 705 LEU A CA 1
ATOM 5577 C C . LEU A 1 705 ? 12.061 -15.476 -34.406 1.00 98.19 705 LEU A C 1
ATOM 5579 O O . LEU A 1 705 ? 12.550 -16.097 -35.347 1.00 98.19 705 LEU A O 1
ATOM 5583 N N . ILE A 1 706 ? 12.667 -15.390 -33.217 1.00 97.94 706 ILE A N 1
ATOM 5584 C CA . ILE A 1 706 ? 13.950 -16.043 -32.939 1.00 97.94 706 ILE A CA 1
ATOM 5585 C C . ILE A 1 706 ? 13.792 -17.561 -32.985 1.00 97.94 706 ILE A C 1
ATOM 5587 O O . ILE A 1 706 ? 14.533 -18.217 -33.716 1.00 97.94 706 ILE A O 1
ATOM 5591 N N . VAL A 1 707 ? 12.841 -18.127 -32.235 1.00 96.94 707 VAL A N 1
ATOM 5592 C CA . VAL A 1 707 ? 12.751 -19.587 -32.089 1.00 96.94 707 VAL A CA 1
ATOM 5593 C C . VAL A 1 707 ? 12.251 -20.289 -33.342 1.00 96.94 707 VAL A C 1
ATOM 5595 O O . VAL A 1 707 ? 12.503 -21.476 -33.453 1.00 96.94 707 VAL A O 1
ATOM 5598 N N . THR A 1 708 ? 11.585 -19.603 -34.277 1.00 96.00 708 THR A N 1
ATOM 5599 C CA . THR A 1 708 ? 11.199 -20.154 -35.591 1.00 96.00 708 THR A CA 1
ATOM 5600 C C . THR A 1 708 ? 12.211 -19.835 -36.695 1.00 96.00 708 THR A C 1
ATOM 5602 O O . THR A 1 708 ? 11.985 -20.166 -37.859 1.00 96.00 708 THR A O 1
ATOM 5605 N N . SER A 1 709 ? 13.315 -19.153 -36.376 1.00 95.69 709 SER A N 1
ATOM 5606 C CA . SER A 1 709 ? 14.347 -18.833 -37.361 1.00 95.69 709 SER A CA 1
ATOM 5607 C C . SER A 1 709 ? 15.181 -20.064 -37.721 1.00 95.69 709 SER A C 1
ATOM 5609 O O . SER A 1 709 ? 15.469 -20.917 -36.879 1.00 95.69 709 SER A O 1
ATOM 5611 N N . GLN A 1 710 ? 15.671 -20.114 -38.966 1.00 93.44 710 GLN A N 1
ATOM 5612 C CA . GLN A 1 710 ? 16.634 -21.141 -39.377 1.00 93.44 710 GLN A CA 1
ATOM 5613 C C . GLN A 1 710 ? 17.873 -21.141 -38.476 1.00 93.44 710 GLN A C 1
ATOM 5615 O O . GLN A 1 710 ? 18.361 -22.209 -38.133 1.00 93.44 710 GLN A O 1
ATOM 5620 N N . ALA A 1 711 ? 18.338 -19.958 -38.054 1.00 91.69 711 ALA A N 1
ATOM 5621 C CA . ALA A 1 711 ? 19.503 -19.802 -37.188 1.00 91.69 711 ALA A CA 1
ATOM 5622 C C . ALA A 1 711 ? 19.338 -20.512 -35.834 1.00 91.69 711 ALA A C 1
ATOM 5624 O O . ALA A 1 711 ? 20.286 -21.135 -35.362 1.00 91.69 711 ALA A O 1
ATOM 5625 N N . TYR A 1 712 ? 18.147 -20.460 -35.228 1.00 93.50 712 TYR A N 1
ATOM 5626 C CA . TYR A 1 712 ? 17.859 -21.168 -33.976 1.00 93.50 712 TYR A CA 1
ATOM 5627 C C . TYR A 1 712 ? 17.751 -22.688 -34.176 1.00 93.50 712 TYR A C 1
ATOM 5629 O O . TYR A 1 712 ? 18.122 -23.455 -33.294 1.00 93.50 712 TYR A O 1
ATOM 5637 N N . HIS A 1 713 ? 17.283 -23.132 -35.348 1.00 89.94 713 HIS A N 1
ATOM 5638 C CA . HIS A 1 713 ? 17.121 -24.554 -35.683 1.00 89.94 713 HIS A CA 1
ATOM 5639 C C . HIS A 1 713 ? 18.417 -25.254 -36.115 1.00 89.94 713 HIS A C 1
ATOM 5641 O O . HIS A 1 713 ? 18.418 -26.471 -36.313 1.00 89.94 713 HIS A O 1
ATOM 5647 N N . MET A 1 714 ? 19.519 -24.522 -36.298 1.00 87.88 714 MET A N 1
ATOM 5648 C CA . MET A 1 714 ? 20.796 -25.137 -36.655 1.00 87.88 714 MET A CA 1
ATOM 5649 C C . MET A 1 714 ? 21.275 -26.056 -35.525 1.00 87.88 714 MET A C 1
ATOM 5651 O O . MET A 1 714 ? 21.259 -25.685 -34.353 1.00 87.88 714 MET A O 1
ATOM 5655 N N . SER A 1 715 ? 21.740 -27.260 -35.873 1.00 68.56 715 SER A N 1
ATOM 5656 C CA . SER A 1 715 ? 22.328 -28.183 -34.901 1.00 68.56 715 SER A CA 1
ATOM 5657 C C . SER A 1 715 ? 23.529 -27.529 -34.216 1.00 68.56 715 SER A C 1
ATOM 5659 O O . SER A 1 715 ? 24.449 -27.073 -34.903 1.00 68.56 715 SER A O 1
ATOM 5661 N N . SER A 1 716 ? 23.557 -27.517 -32.880 1.00 62.66 716 SER A N 1
ATOM 5662 C CA . SER A 1 716 ? 24.768 -27.146 -32.146 1.00 62.66 716 SER A CA 1
ATOM 5663 C C . SER A 1 716 ? 25.882 -28.124 -32.519 1.00 62.66 716 SER A C 1
ATOM 5665 O O . SER A 1 716 ? 25.681 -29.335 -32.406 1.00 62.66 716 SER A O 1
ATOM 5667 N N . SER A 1 717 ? 27.007 -27.598 -33.007 1.00 50.91 717 SER A N 1
ATOM 5668 C CA . SER A 1 717 ? 28.187 -28.389 -33.383 1.00 50.91 717 SER A CA 1
ATOM 5669 C C . SER A 1 717 ? 28.798 -29.136 -32.206 1.00 50.91 717 SER A C 1
ATOM 5671 O O . SER A 1 717 ? 28.780 -28.572 -31.086 1.00 50.91 717 SER A O 1
#

Secondary structure (DSSP, 8-state):
-HHHHHHH--STTHHHHHHHHHHHSTHHHHHHHHHHHHHHT----EEETTEEEES-TTTHHHHHHHHHHHHTT--HHHHHHHHHHHHHH-TT-HHHHGGGHHHHTT-BSS-HHHHHHHHHHHHIIIII----GGGGTSS-SSSS--HHHHHHHHHTTTTEEEEEE--TT---HHHH-EEEEEE--TTPPPEEEGGG-TTSEEEEEE------GGG--S-----PEEPPHHHH-GGGSHHHHHHHHHHHHHHHHHHHHHHHHHHHHHHHHHHHHHHHHHHHHS-S---PPPP------EEE--SS--TTTEEEESS-EE-GGGSEEE---SS-EEEEEESSPPPSSEEEEEEEEEEE-SS--EEEEEEEEETTEEEEEEEE--TT--EEEEEEESSSSSPB--GGGEEE----TT-EEEEEEEEETTEEEEEETTEEEEEEE-SS-----EEEEEEES-EEEEEEEEEEEPPTT---PPPSS-------S--HHHHHHHHHHHHHHHHHHHHHHHHHHHHHHHHHHHHSSSPPTTHHHHHHHHHHHHHHHHHHHHHHHHHHHHHHHHH--GGGHHHHHHHHHHHHHHHHHHHHHHHS-----PPP-SEEEPPSSTT--TTGGGSPPPSEE--HHHHHHHHHT-TT-SSHHHHHHHHHHHHHHSS-SSSSTT--STTSPPPSSHHHHHHHHHHHHHTTT-HHHHHHHHHTSHHHHSPP-